Protein AF-A0A9P4NJ46-F1 (afdb_monomer)

Organism: NCBI:txid1048955

Solvent-accessible surface area (backbone atoms only — not comparable to full-atom values): 30637 Å² total; per-residue (Å²): 145,83,91,87,87,86,76,86,84,53,62,85,70,42,72,88,72,65,66,88,67,82,50,70,40,50,16,64,46,70,41,97,87,71,46,57,65,53,49,78,35,78,63,57,90,27,46,73,57,49,41,86,95,40,68,84,56,84,74,82,56,70,73,72,75,46,59,66,72,59,51,50,53,53,41,61,72,29,38,54,74,34,67,42,56,20,44,83,78,83,57,92,66,55,38,24,88,87,61,48,80,48,55,41,63,64,48,57,57,26,50,68,54,23,64,60,40,48,53,54,48,31,46,69,23,30,43,24,36,35,47,42,80,76,35,68,24,38,76,59,42,80,58,72,74,64,69,100,61,85,78,84,83,83,87,78,97,62,64,60,65,60,52,51,50,54,48,52,52,52,52,51,50,51,51,51,52,50,53,53,49,51,55,66,72,43,95,63,83,83,82,84,82,88,85,85,82,84,84,75,93,73,88,77,82,82,85,84,87,87,88,84,77,84,80,83,70,49,70,57,62,32,76,60,50,79,69,59,52,58,66,77,57,54,41,44,43,22,26,40,32,39,40,36,66,41,68,41,61,85,47,75,82,82,55,70,76,85,70,70,81,80,77,70,98,64,92,74,73,66,52,72,68,56,57,53,50,48,52,50,41,36,41,58,50,44,39,12,45,41,57,42,60,64,71,41,62,72,60,40,49,34,39,38,38,39,38,39,39,43,52,45,90,48,69,67,58,46,49,53,51,49,54,59,64,50,52,49,55,70,52,40,52,38,29,72,40,65,45,44,38,42,38,35,45,42,71,89,44,97,94,46,76,44,79,47,78,45,41,78,85,53,91,48,95,84,58,60,67,67,60,55,54,47,50,54,50,53,40,51,54,24,43,36,85,63,77,84,57,76,72,51,72,35,47,23,51,42,33,42,50,53,50,53,52,49,57,50,50,67,38,78,74,47,46,77,78,39,54,74,59,52,51,50,44,53,51,52,32,48,54,17,38,80,68,62,32,49,67,60,34,49,52,41,51,51,53,48,50,52,55,52,50,52,54,52,53,52,49,52,55,48,53,53,53,50,50,54,50,50,53,52,50,38,58,74,70,64,66,84,82,72,85,74,86,73,81,84,80,83,82,84,89,80,88,80,84,85,82,82,85,83,89,86,81,90,133

Radius of gyration: 32.47 Å; Cα contacts (8 Å, |Δi|>4): 561; chains: 1; bounding box: 117×98×80 Å

Foldseek 3Di:
DDDDPPDDQAAPDFPVPPPPPQDWDFAQQQDPVRDGPGDTDRDDFAARRHDPVCPVRDDDPVLVVDDLVVLLVVLVVQAFQAEDELACPPDVQASHPVSDHHHNVQLRHHPVSVVSNLLVHQQRHAWEWEFALQDITTRNDPPRPDPPDDDPDDDDPPPVVVVVVVVVVVVVVVVVVVVVVVCVVDVDDDDDDDDDDDDDDDDDPDPPPDPPDPPPPDQQQHAADDDSDDPVSNLSHQHYEYEAEQDAQPDPVLDDCPPPDPDDPDDDRDDPLSSLLSLLSSVVVLSNPLVVQQPRPPHRAYYEYEYEENHDADPVVQLVSVLLNLVSNLQAAQHNYYKYKYWYWYPPDVPDIDIDIDILPDPDPPDDPVSNVSVVVSRCSNNDDDDGDRQQPLSRLLSNLVVVLVVQCVPPQSVVPCVVVSVVLNSQSSVCRSVVPPPSNVVSSVVVVVVVVVSVVVVVVVVVVVVVVVVVVCVVVPVPDDDDDDDDDDDDDDDDDDDDDDDDDDD

Mean predicted aligned error: 16.68 Å

pLDDT: mean 72.95, std 21.83, range [23.5, 97.19]

Structure (mmCIF, N/CA/C/O backbone):
data_AF-A0A9P4NJ46-F1
#
_entry.id   AF-A0A9P4NJ46-F1
#
loop_
_atom_site.group_PDB
_atom_site.id
_atom_site.type_symbol
_atom_site.label_atom_id
_atom_site.label_alt_id
_atom_site.label_comp_id
_atom_site.label_asym_id
_atom_site.label_entity_id
_atom_site.label_seq_id
_atom_site.pdbx_PDB_ins_code
_atom_site.Cartn_x
_atom_site.Cartn_y
_atom_site.Cartn_z
_atom_site.occupancy
_atom_site.B_iso_or_equiv
_atom_site.auth_seq_id
_atom_site.auth_comp_id
_atom_site.auth_asym_id
_atom_site.auth_atom_id
_atom_site.pdbx_PDB_model_num
ATOM 1 N N . MET A 1 1 ? -47.037 5.178 5.454 1.00 27.77 1 MET A N 1
ATOM 2 C CA . MET A 1 1 ? -46.198 4.524 6.483 1.00 27.77 1 MET A CA 1
ATOM 3 C C . MET A 1 1 ? -45.340 3.422 5.856 1.00 27.77 1 MET A C 1
ATOM 5 O O . MET A 1 1 ? -45.522 2.256 6.162 1.00 27.77 1 MET A O 1
ATOM 9 N N . ALA A 1 2 ? -44.423 3.792 4.962 1.00 24.28 2 ALA A N 1
ATOM 10 C CA . ALA A 1 2 ? -43.361 2.931 4.437 1.00 24.28 2 ALA A CA 1
ATOM 11 C C . ALA A 1 2 ? -42.449 3.825 3.589 1.00 24.28 2 ALA A C 1
ATOM 13 O O . ALA A 1 2 ? -42.905 4.233 2.529 1.00 24.28 2 ALA A O 1
ATOM 14 N N . SER A 1 3 ? -41.253 4.175 4.094 1.00 23.50 3 SER A N 1
ATOM 15 C CA . SER A 1 3 ? -40.078 4.671 3.332 1.00 23.50 3 SER A CA 1
ATOM 16 C C . SER A 1 3 ? -39.115 5.500 4.207 1.00 23.50 3 SER A C 1
ATOM 18 O O . SER A 1 3 ? -38.984 6.699 3.993 1.00 23.50 3 SER A O 1
ATOM 20 N N . LEU A 1 4 ? -38.438 4.896 5.191 1.00 23.88 4 LEU A N 1
ATOM 21 C CA . LEU A 1 4 ? -37.253 5.480 5.856 1.00 23.88 4 LEU A CA 1
ATOM 22 C C . LEU A 1 4 ? -36.355 4.354 6.407 1.00 23.88 4 LEU A C 1
ATOM 24 O O . LEU A 1 4 ? -36.226 4.176 7.612 1.00 23.88 4 LEU A O 1
ATOM 28 N N . LEU A 1 5 ? -35.752 3.561 5.521 1.00 26.48 5 LEU A N 1
ATOM 29 C CA . LEU A 1 5 ? -34.650 2.652 5.858 1.00 26.48 5 LEU A CA 1
ATOM 30 C C . LEU A 1 5 ? -33.592 2.766 4.760 1.00 26.48 5 LEU A C 1
ATOM 32 O O . LEU A 1 5 ? -33.546 1.966 3.840 1.00 26.48 5 LEU A O 1
ATOM 36 N N . ASN A 1 6 ? -32.788 3.822 4.837 1.00 27.75 6 ASN A N 1
ATOM 37 C CA . ASN A 1 6 ? -31.485 3.921 4.178 1.00 27.75 6 ASN A CA 1
ATOM 38 C C . ASN A 1 6 ? -30.576 4.695 5.138 1.00 27.75 6 ASN A C 1
ATOM 40 O O . ASN A 1 6 ? -30.261 5.866 4.947 1.00 27.75 6 ASN A O 1
ATOM 44 N N . GLY A 1 7 ? -30.268 4.051 6.265 1.00 29.09 7 GLY A N 1
ATOM 45 C CA . GLY A 1 7 ? -29.430 4.596 7.324 1.00 29.09 7 GLY A CA 1
ATOM 46 C C . GLY A 1 7 ? -28.065 3.925 7.312 1.00 29.09 7 GLY A C 1
ATOM 47 O O . GLY A 1 7 ? -27.903 2.856 7.884 1.00 29.09 7 GLY A O 1
ATOM 48 N N . SER A 1 8 ? -27.096 4.603 6.708 1.00 38.28 8 SER A N 1
ATOM 49 C CA . SER A 1 8 ? -25.638 4.411 6.740 1.00 38.28 8 SER A CA 1
ATOM 50 C C . SER A 1 8 ? -25.051 3.788 8.027 1.00 38.28 8 SER A C 1
ATOM 52 O O . SER A 1 8 ? -24.790 4.507 9.000 1.00 38.28 8 SER A O 1
ATOM 54 N N . GLU A 1 9 ? -24.855 2.467 8.051 1.00 34.69 9 GLU A N 1
ATOM 55 C CA . GLU A 1 9 ? -24.183 1.684 9.110 1.00 34.69 9 GLU A CA 1
ATOM 56 C C . GLU A 1 9 ? -22.648 1.751 8.974 1.00 34.69 9 GLU A C 1
ATOM 58 O O . GLU A 1 9 ? -22.002 0.756 8.662 1.00 34.69 9 GLU A O 1
ATOM 63 N N . TYR A 1 10 ? -22.036 2.928 9.151 1.00 48.78 10 TYR A N 1
ATOM 64 C CA . TYR A 1 10 ? -20.599 3.087 8.879 1.00 48.78 10 TYR A CA 1
ATOM 65 C C . TYR A 1 10 ? -19.749 3.408 10.112 1.00 48.78 10 TYR A C 1
ATOM 67 O O . TYR A 1 10 ? -20.153 4.166 11.003 1.00 48.78 10 TYR A O 1
ATOM 75 N N . LEU A 1 11 ? -18.547 2.811 10.117 1.00 41.22 11 LEU A N 1
ATOM 76 C CA . LEU A 1 11 ? -17.386 3.112 10.968 1.00 41.22 11 LEU A CA 1
ATOM 77 C C . LEU A 1 11 ? -17.148 4.631 11.045 1.00 41.22 11 LEU A C 1
ATOM 79 O O . LEU A 1 11 ? -17.451 5.327 10.070 1.00 41.22 11 LEU A O 1
ATOM 83 N N . PRO A 1 12 ? -16.638 5.165 12.175 1.00 40.81 12 PRO A N 1
ATOM 84 C CA . PRO A 1 12 ? -16.391 6.593 12.324 1.00 40.81 12 PRO A CA 1
ATOM 85 C C . PRO A 1 12 ? -15.496 7.046 11.171 1.00 40.81 12 PRO A C 1
ATOM 87 O O . PRO A 1 12 ? -14.487 6.429 10.838 1.00 40.81 12 PRO A O 1
ATOM 90 N N . THR A 1 13 ? -16.009 8.040 10.465 1.00 42.25 13 THR A N 1
ATOM 91 C CA . THR A 1 13 ? -15.915 8.145 9.015 1.00 42.25 13 THR A CA 1
ATOM 92 C C . THR A 1 13 ? -14.606 8.749 8.511 1.00 42.25 13 THR A C 1
ATOM 94 O O . THR A 1 13 ? -14.003 9.597 9.162 1.00 42.25 13 THR A O 1
ATOM 97 N N . CYS A 1 14 ? -14.218 8.355 7.293 1.00 44.81 14 CYS A N 1
ATOM 98 C CA . CYS A 1 14 ? -13.172 8.986 6.486 1.00 44.81 14 CYS A CA 1
ATOM 99 C C . CYS A 1 14 ? -13.419 10.496 6.275 1.00 44.81 14 CYS A C 1
ATOM 101 O O . CYS A 1 14 ? -14.554 10.975 6.362 1.00 44.81 14 CYS A O 1
ATOM 103 N N . LYS A 1 15 ? -12.356 11.237 5.918 1.00 41.19 15 LYS A N 1
ATOM 104 C CA . LYS A 1 15 ? -12.388 12.691 5.633 1.00 41.19 15 LYS A CA 1
ATOM 105 C C . LYS A 1 15 ? -13.476 13.108 4.622 1.00 41.19 15 LYS A C 1
ATOM 107 O O . LYS A 1 15 ? -13.909 14.253 4.623 1.00 41.19 15 LYS A O 1
ATOM 112 N N . THR A 1 16 ? -13.962 12.184 3.794 1.00 37.44 16 THR A N 1
ATOM 113 C CA . THR A 1 16 ? -14.977 12.419 2.757 1.00 37.44 16 THR A CA 1
ATOM 114 C C . THR A 1 16 ? -16.410 12.573 3.296 1.00 37.44 16 THR A C 1
ATOM 116 O O . THR A 1 16 ? -17.268 13.083 2.583 1.00 37.44 16 THR A O 1
ATOM 119 N N . HIS A 1 17 ? -16.687 12.199 4.553 1.00 46.31 17 HIS A N 1
ATOM 120 C CA . HIS A 1 17 ? -17.977 12.481 5.212 1.00 46.31 17 HIS A CA 1
ATOM 121 C C . HIS A 1 17 ? -17.950 13.717 6.119 1.00 46.31 17 HIS A C 1
ATOM 123 O O . HIS A 1 17 ? -18.942 14.028 6.780 1.00 46.31 17 HIS A O 1
ATOM 129 N N . GLN A 1 18 ? -16.853 14.471 6.101 1.00 42.78 18 GLN A N 1
ATOM 130 C CA . GLN A 1 18 ? -16.773 15.787 6.717 1.00 42.78 18 GLN A CA 1
ATOM 131 C C . GLN A 1 18 ? -17.423 16.824 5.783 1.00 42.78 18 GLN A C 1
ATOM 133 O O . GLN A 1 18 ? -16.770 17.718 5.262 1.00 42.78 18 GLN A O 1
ATOM 138 N N . LEU A 1 19 ? -18.729 16.701 5.520 1.00 38.91 19 LEU A N 1
ATOM 139 C CA . LEU A 1 19 ? -19.481 17.836 4.984 1.00 38.91 19 LEU A CA 1
ATOM 140 C C . LEU A 1 19 ? -19.598 18.864 6.120 1.00 38.91 19 LEU A C 1
ATOM 142 O O . LEU A 1 19 ? -20.216 18.549 7.142 1.00 38.91 19 LEU A O 1
ATOM 146 N N . PRO A 1 20 ? -19.041 20.082 5.979 1.00 40.66 20 PRO A N 1
ATOM 147 C CA . PRO A 1 20 ? -19.109 21.128 6.990 1.00 40.66 20 PRO A CA 1
ATOM 148 C C . PRO A 1 20 ? -20.493 21.789 6.965 1.00 40.66 20 PRO A C 1
ATOM 150 O O . PRO A 1 20 ? -20.628 22.998 6.825 1.00 40.66 20 PRO A O 1
ATOM 153 N N . ALA A 1 21 ? -21.557 21.001 7.105 1.00 41.66 21 ALA A N 1
ATOM 154 C CA . ALA A 1 21 ? -22.789 21.532 7.652 1.00 41.66 21 ALA A CA 1
ATOM 155 C C . ALA A 1 21 ? -22.562 21.574 9.161 1.00 41.66 21 ALA A C 1
ATOM 157 O O . ALA A 1 21 ? -22.548 20.533 9.816 1.00 41.66 21 ALA A O 1
ATOM 158 N N . LEU A 1 22 ? -22.310 22.769 9.699 1.00 49.19 22 LEU A N 1
ATOM 159 C CA . LEU A 1 22 ? -22.340 23.036 11.135 1.00 49.19 22 LEU A CA 1
ATOM 160 C C . LEU A 1 22 ? -23.666 22.500 11.690 1.00 49.19 22 LEU A C 1
ATOM 162 O O . LEU A 1 22 ? -24.686 23.182 11.636 1.00 49.19 22 LEU A O 1
ATOM 166 N N . LYS A 1 23 ? -23.677 21.256 12.176 1.00 58.59 23 LYS A N 1
ATOM 167 C CA . LYS A 1 23 ? -24.846 20.697 12.847 1.00 58.59 23 LYS A CA 1
ATOM 168 C C . LYS A 1 23 ? -25.026 21.507 14.124 1.00 58.59 23 LYS A C 1
ATOM 170 O O . LYS A 1 23 ? -24.088 21.646 14.907 1.00 58.59 23 LYS A O 1
ATOM 175 N N . SER A 1 24 ? -26.196 22.098 14.309 1.00 66.12 24 SER A N 1
ATOM 176 C CA . SER A 1 24 ? -26.588 22.683 15.584 1.00 66.12 24 SER A CA 1
ATOM 177 C C . SER A 1 24 ? -27.339 21.629 16.390 1.00 66.12 24 SER A C 1
ATOM 179 O O . SER A 1 24 ? -28.102 20.832 15.842 1.00 66.12 24 SER A O 1
ATOM 181 N N . VAL A 1 25 ? -27.098 21.593 17.696 1.00 79.12 25 VAL A N 1
ATOM 182 C CA . VAL A 1 25 ? -27.842 20.753 18.638 1.00 79.12 25 VAL A CA 1
ATOM 183 C C . VAL A 1 25 ? -28.349 21.625 19.775 1.00 79.12 25 VAL A C 1
ATOM 185 O O . VAL A 1 25 ? -27.718 22.618 20.123 1.00 79.12 25 VAL A O 1
ATOM 188 N N . ALA A 1 26 ? -29.505 21.290 20.336 1.00 85.00 26 ALA A N 1
ATOM 189 C CA . ALA A 1 26 ? -30.037 21.989 21.496 1.00 85.00 26 ALA A CA 1
ATOM 190 C C . ALA A 1 26 ? -29.419 21.438 22.789 1.00 85.00 26 ALA A C 1
ATOM 192 O O . ALA A 1 26 ? -29.217 20.229 22.918 1.00 85.00 26 ALA A O 1
ATOM 193 N N . CYS A 1 27 ? -29.152 22.315 23.755 1.00 85.06 27 CYS A N 1
ATOM 194 C CA . CYS A 1 27 ? -28.697 21.934 25.083 1.00 85.06 27 CYS A CA 1
ATOM 195 C C . CYS A 1 27 ? -29.759 21.073 25.779 1.00 85.06 27 CYS A C 1
ATOM 197 O O . CYS A 1 27 ? -30.946 21.404 25.802 1.00 85.06 27 CYS A O 1
ATOM 199 N N . THR A 1 28 ? -29.314 19.969 26.370 1.00 85.00 28 THR A N 1
ATOM 200 C CA . THR A 1 28 ? -30.160 18.946 27.002 1.00 85.00 28 THR A CA 1
ATOM 201 C C . THR A 1 28 ? -30.020 18.907 28.524 1.00 85.00 28 THR A C 1
ATOM 203 O O . THR A 1 28 ? -30.423 17.920 29.143 1.00 85.00 28 THR A O 1
ATOM 206 N N . ALA A 1 29 ? -29.416 19.938 29.121 1.00 84.94 29 ALA A N 1
ATOM 207 C CA . ALA A 1 29 ? -29.397 20.135 30.567 1.00 84.94 29 ALA A CA 1
ATOM 208 C C . ALA A 1 29 ? -30.816 20.392 31.073 1.00 84.94 29 ALA A C 1
ATOM 210 O O . ALA A 1 29 ? -31.573 21.112 30.420 1.00 84.94 29 ALA A O 1
ATOM 211 N N . GLN A 1 30 ? -31.178 19.795 32.204 1.00 87.50 30 GLN A N 1
ATOM 212 C CA . GLN A 1 30 ? -32.510 19.942 32.778 1.00 87.50 30 GLN A CA 1
ATOM 213 C C . GLN A 1 30 ? -32.506 21.134 33.737 1.00 87.50 30 GLN A C 1
ATOM 215 O O . GLN A 1 30 ? -31.745 21.150 34.699 1.00 87.50 30 GLN A O 1
ATOM 220 N N . LEU A 1 31 ? -33.323 22.145 33.451 1.00 85.25 31 LEU A N 1
ATOM 221 C CA . LEU A 1 31 ? -33.484 23.311 34.317 1.00 85.25 31 LEU A CA 1
ATOM 222 C C . LEU A 1 31 ? -34.304 22.938 35.562 1.00 85.25 31 LEU A C 1
ATOM 224 O O . LEU A 1 31 ? -35.023 21.938 35.560 1.00 85.25 31 LEU A O 1
ATOM 228 N N . GLU A 1 32 ? -34.279 23.782 36.597 1.00 84.50 32 GLU A N 1
ATOM 229 C CA . GLU A 1 32 ? -35.071 23.592 37.828 1.00 84.50 32 GLU A CA 1
ATOM 230 C C . GLU A 1 32 ? -36.580 23.450 37.561 1.00 84.50 32 GLU A C 1
ATOM 232 O O . GLU A 1 32 ? -37.296 22.780 38.299 1.00 84.50 32 GLU A O 1
ATOM 237 N N . CYS A 1 33 ? -37.067 24.029 36.460 1.00 86.88 33 CYS A N 1
ATOM 238 C CA . CYS A 1 33 ? -38.454 23.911 36.013 1.00 86.88 33 CYS A CA 1
ATOM 239 C C . CYS A 1 33 ? -38.789 22.570 35.328 1.00 86.88 33 CYS A C 1
ATOM 241 O O . CYS A 1 33 ? -39.915 22.383 34.872 1.00 86.88 33 CYS A O 1
ATOM 243 N N . GLY A 1 34 ? -37.827 21.649 35.212 1.00 82.69 34 GLY A N 1
ATOM 244 C CA . GLY A 1 34 ? -37.985 20.328 34.598 1.00 82.69 34 GLY A CA 1
ATOM 245 C C . GLY A 1 34 ? -37.841 20.294 33.072 1.00 82.69 34 GLY A C 1
ATOM 246 O O . GLY A 1 34 ? -37.759 19.203 32.504 1.00 82.69 34 GLY A O 1
ATOM 247 N N . TYR A 1 35 ? -37.763 21.452 32.407 1.00 85.25 35 TYR A N 1
ATOM 248 C CA . TYR A 1 35 ? -37.588 21.568 30.954 1.00 85.25 35 TYR A CA 1
ATOM 249 C C . TYR A 1 35 ? -36.106 21.578 30.541 1.00 85.25 35 TYR A C 1
ATOM 251 O O . TYR A 1 35 ? -35.257 22.033 31.311 1.00 85.25 35 TYR A O 1
ATOM 259 N N . PRO A 1 36 ? -35.765 21.100 29.327 1.00 83.38 36 PRO A N 1
ATOM 260 C CA . PRO A 1 36 ? -34.406 21.202 28.814 1.00 83.38 36 PRO A CA 1
ATOM 261 C C . PRO A 1 36 ? -34.045 22.662 28.509 1.00 83.38 36 PRO A C 1
ATOM 263 O O . PRO A 1 36 ? -34.877 23.416 28.010 1.00 83.38 36 PRO A O 1
ATOM 266 N N . CYS A 1 37 ? -32.788 23.038 28.743 1.00 90.25 37 CYS A N 1
ATOM 267 C CA . CYS A 1 37 ? -32.255 24.373 28.458 1.00 90.25 37 CYS A CA 1
ATOM 268 C C . CYS A 1 37 ? -32.544 24.832 27.016 1.00 90.25 37 CYS A C 1
ATOM 270 O O . CYS A 1 37 ? -32.893 25.988 26.792 1.00 90.25 37 CYS A O 1
ATOM 272 N N . GLY A 1 38 ? -32.408 23.942 26.027 1.00 84.06 38 GLY A N 1
ATOM 273 C CA . GLY A 1 38 ? -32.818 24.209 24.646 1.00 84.06 38 GLY A CA 1
ATOM 274 C C . GLY A 1 38 ? -31.907 25.160 23.859 1.00 84.06 38 GLY A C 1
ATOM 275 O O . GLY A 1 38 ? -32.097 25.317 22.654 1.00 84.06 38 GLY A O 1
ATOM 276 N N . GLN A 1 39 ? -30.897 25.762 24.495 1.00 85.75 39 GLN A N 1
ATOM 277 C CA . GLN A 1 39 ? -29.952 26.672 23.846 1.00 85.75 39 GLN A CA 1
ATOM 278 C C . GLN A 1 39 ? -29.247 25.980 22.679 1.00 85.75 39 GLN A C 1
ATOM 280 O O . GLN A 1 39 ? -28.691 24.897 22.844 1.00 85.75 39 GLN A O 1
ATOM 285 N N . LEU A 1 40 ? -29.267 26.594 21.497 1.00 82.88 40 LEU A N 1
ATOM 286 C CA . LEU A 1 40 ? -28.598 26.046 20.321 1.00 82.88 40 LEU A CA 1
ATOM 287 C C . LEU A 1 40 ? -27.083 26.198 20.466 1.00 82.88 40 LEU A C 1
ATOM 289 O O . LEU A 1 40 ? -26.572 27.307 20.606 1.00 82.88 40 LEU A O 1
ATOM 293 N N . LEU A 1 41 ? -26.367 25.081 20.390 1.00 81.94 41 LEU A N 1
ATOM 294 C CA . LEU A 1 41 ? -24.913 25.026 20.368 1.00 81.94 41 LEU A CA 1
ATOM 295 C C . LEU A 1 41 ? -24.413 24.408 19.062 1.00 81.94 41 LEU A C 1
ATOM 297 O O . LEU A 1 41 ? -25.087 23.605 18.411 1.00 81.94 41 LEU A O 1
ATOM 301 N N . LYS A 1 42 ? -23.189 24.780 18.689 1.00 77.44 42 LYS A N 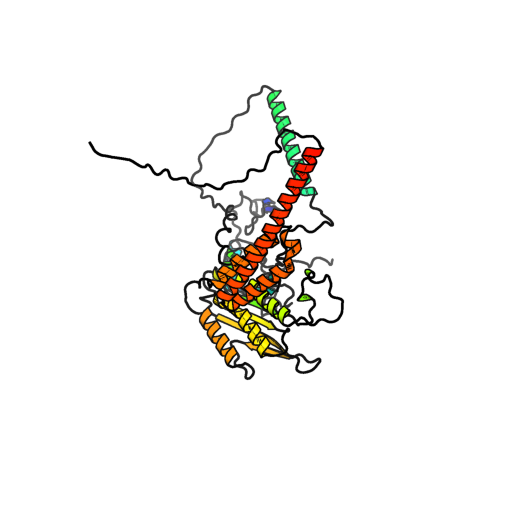1
ATOM 302 C CA . LYS A 1 42 ? -22.443 24.100 17.631 1.00 77.44 42 LYS A CA 1
ATOM 303 C C . LYS A 1 42 ? -22.171 22.667 18.088 1.00 77.44 42 LYS A C 1
ATOM 305 O O . LYS A 1 42 ? -21.594 22.472 19.156 1.00 77.44 42 LYS A O 1
ATOM 310 N N . TRP A 1 43 ? -22.574 21.681 17.289 1.00 66.94 43 TRP A N 1
ATOM 311 C CA . TRP A 1 43 ? -22.263 20.278 17.547 1.00 66.94 43 TRP A CA 1
ATOM 312 C C . TRP A 1 43 ? -20.746 20.108 17.641 1.00 66.94 43 TRP A C 1
ATOM 314 O O . TRP A 1 43 ? -20.018 20.422 16.695 1.00 66.94 43 TRP A O 1
ATOM 324 N N . LYS A 1 44 ? -20.283 19.634 18.796 1.00 64.88 44 LYS A N 1
ATOM 325 C CA . LYS A 1 44 ? -18.920 19.145 18.986 1.00 64.88 44 LYS A CA 1
ATOM 326 C C . LYS A 1 44 ? -18.964 17.627 18.858 1.00 64.88 44 LYS A C 1
ATOM 328 O O . LYS A 1 44 ? -19.807 16.981 19.481 1.00 64.88 44 LYS A O 1
ATOM 333 N N . GLU A 1 45 ? -18.080 17.066 18.040 1.00 58.62 45 GLU A N 1
ATOM 334 C CA . GLU A 1 45 ? -17.919 15.615 17.978 1.00 58.62 45 GLU A CA 1
ATOM 335 C C . GLU A 1 45 ? -17.523 15.098 19.369 1.00 58.62 45 GLU A C 1
ATOM 337 O O . GLU A 1 45 ? -16.651 15.673 20.016 1.00 58.62 45 GLU A O 1
ATOM 342 N N . HIS A 1 46 ? -18.200 14.036 19.823 1.00 62.00 46 HIS A N 1
ATOM 343 C CA . HIS A 1 46 ? -17.953 13.324 21.084 1.00 62.00 46 HIS A CA 1
ATOM 344 C C . HIS A 1 46 ? -18.374 14.023 22.403 1.00 62.00 46 HIS A C 1
ATOM 346 O O . HIS A 1 46 ? -18.023 13.545 23.481 1.00 62.00 46 HIS A O 1
ATOM 352 N N . GLY A 1 47 ? -19.206 15.068 22.383 1.00 64.19 47 GLY A N 1
ATOM 353 C CA . GLY A 1 47 ? -19.727 15.711 23.605 1.00 64.19 47 GLY A CA 1
ATOM 354 C C . GLY A 1 47 ? -21.175 15.350 23.961 1.00 64.19 47 GLY A C 1
ATOM 355 O O . GLY A 1 47 ? -21.984 15.042 23.085 1.00 64.19 47 GLY A O 1
ATOM 356 N N . PHE A 1 48 ? -21.546 15.478 25.243 1.00 73.00 48 PHE A N 1
ATOM 357 C CA . PHE A 1 48 ? -22.962 15.662 25.579 1.00 73.00 48 PHE A CA 1
ATOM 358 C C . PHE A 1 48 ? -23.424 17.018 25.024 1.00 73.00 48 PHE A C 1
ATOM 360 O O . PHE A 1 48 ? -22.664 17.985 25.086 1.00 73.00 48 PHE A O 1
ATOM 367 N N . PRO A 1 49 ? -24.654 17.131 24.496 1.00 77.75 49 PRO A N 1
ATOM 368 C CA . PRO A 1 49 ? -25.165 18.404 24.010 1.00 77.75 49 PRO A CA 1
ATOM 369 C C . PRO A 1 49 ? -25.517 19.301 25.204 1.00 77.75 49 PRO A C 1
ATOM 371 O O . PRO A 1 49 ? -26.660 19.317 25.668 1.00 77.75 49 PRO A O 1
ATOM 374 N N . LEU A 1 50 ? -24.502 19.991 25.725 1.00 81.75 50 LEU A N 1
ATOM 375 C CA . LEU A 1 50 ? -24.536 20.921 26.852 1.00 81.75 50 LEU A CA 1
ATOM 376 C C . LEU A 1 50 ? -23.925 22.257 26.399 1.00 81.75 50 LEU A C 1
ATOM 378 O O . LEU A 1 50 ? -22.920 22.275 25.688 1.00 81.75 50 LEU A O 1
ATOM 382 N N . CYS A 1 51 ? -24.563 23.375 26.745 1.00 84.19 51 CYS A N 1
ATOM 383 C CA . CYS A 1 51 ? -24.006 24.708 26.500 1.00 84.19 51 CYS A CA 1
ATOM 384 C C . CYS A 1 51 ? -22.960 25.066 27.570 1.00 84.19 51 CYS A C 1
ATOM 386 O O . CYS A 1 51 ? -22.837 24.358 28.565 1.00 84.19 51 CYS A O 1
ATOM 388 N N . ALA A 1 52 ? -22.228 26.168 27.376 1.00 83.81 52 ALA A N 1
ATOM 389 C CA . ALA A 1 52 ? -21.193 26.620 28.314 1.00 83.81 52 ALA A CA 1
ATOM 390 C C . ALA A 1 52 ? -21.733 26.839 29.740 1.00 83.81 52 ALA A C 1
ATOM 392 O O . ALA A 1 52 ? -21.061 26.505 30.706 1.00 83.81 52 ALA A O 1
ATOM 393 N N . ASP A 1 53 ? -22.980 27.303 29.870 1.00 83.62 53 ASP A N 1
ATOM 394 C CA . ASP A 1 53 ? -23.626 27.526 31.172 1.00 83.62 53 ASP A CA 1
ATOM 395 C C . ASP A 1 53 ? -23.991 26.217 31.900 1.00 83.62 53 ASP A C 1
ATOM 397 O O . ASP A 1 53 ? -24.338 26.227 33.077 1.00 83.62 53 ASP A O 1
ATOM 401 N N . HIS A 1 54 ? -23.931 25.082 31.197 1.00 86.19 54 HIS A N 1
ATOM 402 C CA . HIS A 1 54 ? -24.280 23.758 31.708 1.00 86.19 54 HIS A CA 1
ATOM 403 C C . HIS A 1 54 ? -23.165 22.729 31.469 1.00 86.19 54 HIS A C 1
ATOM 405 O O . HIS A 1 54 ? -23.447 21.531 31.416 1.00 86.19 54 HIS A O 1
ATOM 411 N N . GLU A 1 55 ? -21.914 23.168 31.303 1.00 77.50 55 GLU A N 1
ATOM 412 C CA . GLU A 1 55 ? -20.770 22.271 31.086 1.00 77.50 55 GLU A CA 1
ATOM 413 C C . GLU A 1 55 ? -20.563 21.318 32.276 1.00 77.50 55 GLU A C 1
ATOM 415 O O . GLU A 1 55 ? -20.323 20.128 32.078 1.00 77.50 55 GLU A O 1
ATOM 420 N N . ASP A 1 56 ? -20.809 21.810 33.494 1.00 74.81 56 ASP A N 1
ATOM 421 C CA . ASP A 1 56 ? -20.723 21.043 34.742 1.00 74.81 56 ASP A CA 1
ATOM 422 C C . ASP A 1 56 ? -22.015 20.284 35.095 1.00 74.81 56 ASP A C 1
ATOM 424 O O . ASP A 1 56 ? -22.107 19.674 36.163 1.00 74.81 56 ASP A O 1
ATOM 428 N N . PHE A 1 57 ? -23.045 20.315 34.237 1.00 76.69 57 PHE A N 1
ATOM 429 C CA . PHE A 1 57 ? -24.311 19.646 34.535 1.00 76.69 57 PHE A CA 1
ATOM 430 C C . PHE A 1 57 ? -24.091 18.124 34.598 1.00 76.69 57 PHE A C 1
ATOM 432 O O . PHE A 1 57 ? -23.751 17.513 33.577 1.00 76.69 57 PHE A O 1
ATOM 439 N N . PRO A 1 58 ? -24.308 17.472 35.758 1.00 64.50 58 PRO A N 1
ATOM 440 C CA . PRO A 1 58 ? -23.980 16.067 35.936 1.00 64.50 58 PRO A CA 1
ATOM 441 C C . PRO A 1 58 ? -24.967 15.198 35.155 1.00 64.50 58 PRO A C 1
ATOM 443 O O . PRO A 1 58 ? -26.031 14.814 35.640 1.00 64.50 58 PRO A O 1
ATOM 446 N N . LYS A 1 59 ? -24.619 14.855 33.914 1.00 66.69 59 LYS A N 1
ATOM 447 C CA . LYS A 1 59 ? -25.290 13.777 33.192 1.00 66.69 59 LYS A CA 1
ATOM 448 C C . LYS A 1 59 ? -24.704 12.447 33.631 1.00 66.69 59 LYS A C 1
ATOM 450 O O . LYS A 1 59 ? -23.686 11.998 33.111 1.00 66.69 59 LYS A O 1
ATOM 455 N N . GLU A 1 60 ? -25.379 11.794 34.571 1.00 67.69 60 GLU A N 1
ATOM 456 C CA . GLU A 1 60 ? -25.064 10.412 34.912 1.00 67.69 60 GLU A CA 1
ATOM 457 C C . GLU A 1 60 ? -25.369 9.498 33.718 1.00 67.69 60 GLU A C 1
ATOM 459 O O . GLU A 1 60 ? -26.511 9.136 33.437 1.00 67.69 60 GLU A O 1
ATOM 464 N N . CYS A 1 61 ? -24.329 9.086 33.003 1.00 75.31 61 CYS A N 1
ATOM 465 C CA . CYS A 1 61 ? -24.433 7.965 32.088 1.00 75.31 61 CYS A CA 1
ATOM 466 C C . CYS A 1 61 ? -24.341 6.679 32.918 1.00 75.31 61 CYS A C 1
ATOM 468 O O . CYS A 1 61 ? -23.257 6.299 33.357 1.00 75.31 61 CYS A O 1
ATOM 470 N N . TYR A 1 62 ? -25.467 5.994 33.146 1.00 84.31 62 TYR A N 1
ATOM 471 C CA . TYR A 1 62 ? -25.490 4.736 33.914 1.00 84.31 62 TYR A CA 1
ATOM 472 C C . TYR A 1 62 ? -24.557 3.665 33.343 1.00 84.31 62 TYR A C 1
ATOM 474 O O . TYR A 1 62 ? -24.050 2.830 34.087 1.00 84.31 62 TYR A O 1
ATOM 482 N N . PHE A 1 63 ? -24.271 3.729 32.042 1.00 87.19 63 PHE A N 1
ATOM 483 C CA . PHE A 1 63 ? -23.272 2.882 31.406 1.00 87.19 63 PHE A CA 1
ATOM 484 C C . PHE A 1 63 ? -21.879 3.053 32.034 1.00 87.19 63 PHE A C 1
ATOM 486 O O . PHE A 1 63 ? -21.175 2.068 32.208 1.00 87.19 63 PHE A O 1
ATOM 493 N N . PHE A 1 64 ? -21.501 4.258 32.478 1.00 87.44 64 PHE A N 1
ATOM 494 C CA . PHE A 1 64 ? -20.219 4.505 33.153 1.00 87.44 64 PHE A CA 1
ATOM 495 C C . PHE A 1 64 ? -20.180 4.046 34.616 1.00 87.44 64 PHE A C 1
ATOM 497 O O . PHE A 1 64 ? -19.096 3.984 35.190 1.00 87.44 64 PHE A O 1
ATOM 504 N N . LYS A 1 65 ? -21.318 3.653 35.210 1.00 90.25 65 LYS A N 1
ATOM 505 C CA . LYS A 1 65 ? -21.332 2.971 36.519 1.00 90.25 65 LYS A CA 1
ATOM 506 C C . LYS A 1 65 ? -20.872 1.511 36.417 1.00 90.25 65 LYS A C 1
ATOM 508 O O . LYS A 1 65 ? -20.509 0.909 37.422 1.00 90.25 65 LYS A O 1
ATOM 513 N N . ILE A 1 66 ? -20.886 0.939 35.213 1.00 93.50 66 ILE A N 1
ATOM 514 C CA . ILE A 1 66 ? -20.356 -0.396 34.923 1.00 93.50 66 ILE A CA 1
ATOM 515 C C . ILE A 1 66 ? -18.823 -0.310 34.889 1.00 93.50 66 ILE A C 1
ATOM 517 O O . ILE A 1 66 ? -18.333 0.618 34.260 1.00 93.50 66 ILE A O 1
ATOM 521 N N . PRO A 1 67 ? -18.047 -1.242 35.475 1.00 94.56 67 PRO A N 1
ATOM 522 C CA . PRO A 1 67 ? -16.583 -1.243 35.367 1.00 94.56 67 PRO A CA 1
ATOM 523 C C . PRO A 1 67 ? -16.079 -1.218 33.916 1.00 94.56 67 PRO A C 1
ATOM 525 O O . PRO A 1 67 ? -16.701 -1.804 33.024 1.00 94.56 67 PRO A O 1
ATOM 528 N N . THR A 1 68 ? -14.942 -0.559 33.678 1.00 91.38 68 THR A N 1
ATOM 529 C CA . THR A 1 68 ? -14.370 -0.356 32.334 1.00 91.38 68 THR A CA 1
ATOM 530 C C . THR A 1 68 ? -14.165 -1.672 31.587 1.00 91.38 68 THR A C 1
ATOM 532 O O . THR A 1 68 ? -14.462 -1.757 30.403 1.00 91.38 68 THR A O 1
ATOM 535 N N . GLU A 1 69 ? -13.748 -2.732 32.275 1.00 93.19 69 GLU A N 1
ATOM 536 C CA . GLU A 1 69 ? -13.506 -4.057 31.698 1.00 93.19 69 GLU A CA 1
ATOM 537 C C . GLU A 1 69 ? -14.782 -4.656 31.095 1.00 93.19 69 GLU A C 1
ATOM 539 O O . GLU A 1 69 ? -14.756 -5.267 30.025 1.00 93.19 69 GLU A O 1
ATOM 544 N N . ILE A 1 70 ? -15.917 -4.458 31.769 1.00 94.94 70 ILE A N 1
ATOM 545 C CA . ILE A 1 70 ? -17.217 -4.924 31.288 1.00 94.94 70 ILE A CA 1
ATOM 546 C C . ILE A 1 70 ? -17.699 -4.038 30.138 1.00 94.94 70 ILE A C 1
ATOM 548 O O . ILE A 1 70 ? -18.224 -4.571 29.163 1.00 94.94 70 ILE A O 1
ATOM 552 N N . ARG A 1 71 ? -17.464 -2.717 30.183 1.00 93.50 71 ARG A N 1
ATOM 553 C CA . ARG A 1 71 ? -17.743 -1.831 29.038 1.00 93.50 71 ARG A CA 1
ATOM 554 C C . ARG A 1 71 ? -16.946 -2.245 27.800 1.00 93.50 71 ARG A C 1
ATOM 556 O O . ARG A 1 71 ? -17.535 -2.366 26.732 1.00 93.50 71 ARG A O 1
ATOM 563 N N . CYS A 1 72 ? -15.661 -2.569 27.954 1.00 91.25 72 CYS A N 1
ATOM 564 C CA . CYS A 1 72 ? -14.821 -3.082 26.871 1.00 91.25 72 CYS A CA 1
ATOM 565 C C . CYS A 1 72 ? -15.373 -4.377 26.267 1.00 91.25 72 CYS A C 1
ATOM 567 O O . CYS A 1 72 ? -15.472 -4.482 25.047 1.00 91.25 72 CYS A O 1
ATOM 569 N N . ARG A 1 73 ? -15.826 -5.326 27.101 1.00 92.44 73 ARG A N 1
ATOM 570 C CA . ARG A 1 73 ? -16.522 -6.528 26.609 1.00 92.44 73 ARG A CA 1
ATOM 571 C C . ARG A 1 73 ? -17.808 -6.188 25.863 1.00 92.44 73 ARG A C 1
ATOM 573 O O . ARG A 1 73 ? -18.089 -6.796 24.841 1.00 92.44 73 ARG A O 1
ATOM 580 N N . ILE A 1 74 ? -18.584 -5.214 26.338 1.00 92.94 74 ILE A N 1
ATOM 581 C CA . ILE A 1 74 ? -19.785 -4.755 25.626 1.00 92.94 74 ILE A CA 1
ATOM 582 C C . ILE A 1 74 ? -19.407 -4.195 24.249 1.00 92.94 74 ILE A C 1
ATOM 584 O O . ILE A 1 74 ? -20.070 -4.528 23.271 1.00 92.94 74 ILE A O 1
ATOM 588 N N . TYR A 1 75 ? -18.327 -3.415 24.134 1.00 92.94 75 TYR A N 1
ATOM 589 C CA . TYR A 1 75 ? -17.861 -2.926 22.833 1.00 92.94 75 TYR A CA 1
ATOM 590 C C . TYR A 1 75 ? -17.484 -4.072 21.887 1.00 92.94 75 TYR A C 1
ATOM 592 O O . TYR A 1 75 ? -17.834 -4.007 20.714 1.00 92.94 75 TYR A O 1
ATOM 600 N N . GLU A 1 76 ? -16.863 -5.150 22.375 1.00 90.94 76 GLU A N 1
ATOM 601 C CA . GLU A 1 76 ? -16.565 -6.345 21.564 1.00 90.94 76 GLU A CA 1
ATOM 602 C C . GLU A 1 76 ? -17.821 -7.019 20.994 1.00 90.94 76 GLU A C 1
ATOM 604 O O . GLU A 1 76 ? -17.749 -7.622 19.927 1.00 90.94 76 GLU A O 1
ATOM 609 N N . PHE A 1 77 ? -18.981 -6.898 21.650 1.00 90.06 77 PHE A N 1
ATOM 610 C CA . PHE A 1 77 ? -20.266 -7.379 21.120 1.00 90.06 77 PHE A CA 1
ATOM 611 C C . PHE A 1 77 ? -20.920 -6.422 20.113 1.00 90.06 77 PHE A C 1
ATOM 613 O O . PHE A 1 77 ? -21.827 -6.824 19.390 1.00 90.06 77 PHE A O 1
ATOM 620 N N . LEU A 1 78 ? -20.483 -5.164 20.059 1.00 89.69 78 LEU A N 1
ATOM 621 C CA . LEU A 1 78 ? -21.038 -4.146 19.160 1.00 89.69 78 LEU A CA 1
ATOM 622 C C . LEU A 1 78 ? -20.158 -3.905 17.929 1.00 89.69 78 LEU A C 1
ATOM 624 O O . LEU A 1 78 ? -20.659 -3.514 16.874 1.00 89.69 78 LEU A O 1
ATOM 628 N N . LEU A 1 79 ? -18.851 -4.115 18.062 1.00 90.50 79 LEU A N 1
ATOM 629 C CA . LEU A 1 79 ? -17.857 -3.871 17.024 1.00 90.50 79 LEU A CA 1
ATOM 630 C C . LEU A 1 79 ? -17.681 -5.090 16.095 1.00 90.50 79 LEU A C 1
ATOM 632 O O . LEU A 1 79 ? -18.131 -6.193 16.425 1.00 90.50 79 LEU A O 1
ATOM 636 N N . PRO A 1 80 ? -17.065 -4.898 14.914 1.00 89.94 80 PRO A N 1
ATOM 637 C CA . PRO A 1 80 ? -16.662 -5.992 14.032 1.00 89.94 80 PRO A CA 1
ATOM 638 C C . PRO A 1 80 ? -15.736 -7.004 14.721 1.00 89.94 80 PRO A C 1
ATOM 640 O O . PRO A 1 80 ? -14.825 -6.611 15.444 1.00 89.94 80 PRO A O 1
ATOM 643 N N . ASP A 1 81 ? -15.940 -8.295 14.450 1.00 88.56 81 ASP A N 1
ATOM 644 C CA . ASP A 1 81 ? -14.998 -9.373 14.806 1.00 88.56 81 ASP A CA 1
ATOM 645 C C . ASP A 1 81 ? -14.397 -10.068 13.561 1.00 88.56 81 ASP A C 1
ATOM 647 O O . ASP A 1 81 ? -13.422 -10.815 13.662 1.00 88.56 81 ASP A O 1
ATOM 651 N N . LYS A 1 82 ? -14.946 -9.782 12.371 1.00 87.56 82 LYS A N 1
ATOM 652 C CA . LYS A 1 82 ? -14.416 -10.191 11.068 1.00 87.56 82 LYS A CA 1
ATOM 653 C C . LYS A 1 82 ? -13.572 -9.087 10.442 1.00 87.56 82 LYS A C 1
ATOM 655 O O . LYS A 1 82 ? -13.635 -7.921 10.827 1.00 87.56 82 LYS A O 1
ATOM 660 N N . SER A 1 83 ? -12.821 -9.479 9.413 1.00 87.44 83 SER A N 1
ATOM 661 C CA . SER A 1 83 ? -12.084 -8.560 8.544 1.00 87.44 83 SER A CA 1
ATOM 662 C C . SER A 1 83 ? -13.023 -7.495 7.971 1.00 87.44 83 SER A C 1
ATOM 664 O O . SER A 1 83 ? -14.027 -7.816 7.332 1.00 87.44 83 SER A O 1
ATOM 666 N N . ILE A 1 84 ? -12.703 -6.229 8.227 1.00 89.25 84 ILE A N 1
ATOM 667 C CA . ILE A 1 84 ? -13.403 -5.075 7.676 1.00 89.25 84 ILE A CA 1
ATOM 668 C C . ILE A 1 84 ? -12.967 -4.955 6.213 1.00 89.25 84 ILE A C 1
ATOM 670 O O . ILE A 1 84 ? -11.786 -4.696 5.959 1.00 89.25 84 ILE A O 1
ATOM 674 N N . PRO A 1 85 ? -13.876 -5.145 5.244 1.00 86.25 85 PRO A N 1
ATOM 675 C CA . PRO A 1 85 ? -13.506 -5.230 3.843 1.00 86.25 85 PRO A CA 1
ATOM 676 C C . PRO A 1 85 ? -13.055 -3.871 3.297 1.00 86.25 85 PRO A C 1
ATOM 678 O O . PRO A 1 85 ? -13.496 -2.805 3.737 1.00 86.25 85 PRO A O 1
ATOM 681 N N . ALA A 1 86 ? -12.200 -3.914 2.276 1.00 86.00 86 ALA A N 1
ATOM 682 C CA . ALA A 1 86 ? -11.744 -2.718 1.581 1.00 86.00 86 ALA A CA 1
ATOM 683 C C . ALA A 1 86 ? -12.893 -2.037 0.819 1.00 86.00 86 ALA A C 1
ATOM 685 O O . ALA A 1 86 ? -12.926 -0.807 0.743 1.00 86.00 86 ALA A O 1
ATOM 686 N N . ARG A 1 87 ? -13.842 -2.828 0.290 1.00 80.12 87 ARG A N 1
ATOM 687 C CA . ARG A 1 87 ? -15.030 -2.384 -0.456 1.00 80.12 87 ARG A CA 1
ATOM 688 C C . ARG A 1 87 ? -16.299 -3.006 0.120 1.00 80.12 87 ARG A C 1
ATOM 690 O O . ARG A 1 87 ? -16.316 -4.168 0.509 1.00 80.12 87 ARG A O 1
ATOM 697 N N . VAL A 1 88 ? -17.396 -2.249 0.097 1.00 63.00 88 VAL A N 1
ATOM 698 C CA . VAL A 1 88 ? -18.709 -2.684 0.623 1.00 63.00 88 VAL A CA 1
ATOM 699 C C . VAL A 1 88 ? -19.333 -3.832 -0.199 1.00 63.00 88 VAL A C 1
ATOM 701 O O . VAL A 1 88 ? -20.237 -4.507 0.282 1.00 63.00 88 VAL A O 1
ATOM 704 N N . GLY A 1 89 ? -18.841 -4.093 -1.416 1.00 61.03 89 GLY A N 1
ATOM 705 C CA . GLY A 1 89 ? -19.365 -5.133 -2.310 1.00 61.03 89 GLY A CA 1
ATOM 706 C C . GLY A 1 89 ? -18.688 -6.505 -2.223 1.00 61.03 89 GLY A C 1
ATOM 707 O O . GLY A 1 89 ? -19.254 -7.466 -2.737 1.00 61.03 89 GLY A O 1
ATOM 708 N N . ASP A 1 90 ? -17.519 -6.621 -1.584 1.00 53.22 90 ASP A N 1
ATOM 709 C CA . ASP A 1 90 ? -16.679 -7.823 -1.726 1.00 53.22 90 ASP A CA 1
ATOM 710 C C . ASP A 1 90 ? -17.215 -9.033 -0.940 1.00 53.22 90 ASP A C 1
ATOM 712 O O . ASP A 1 90 ? -16.833 -10.165 -1.219 1.00 53.22 90 ASP A O 1
ATOM 716 N N . SER A 1 91 ? -18.139 -8.830 0.007 1.00 51.50 91 SER A N 1
ATOM 717 C CA . SER A 1 91 ? -18.939 -9.884 0.650 1.00 51.50 91 SER A CA 1
ATOM 718 C C . SER A 1 91 ? -20.083 -9.257 1.452 1.00 51.50 91 SER A C 1
ATOM 720 O O . SER A 1 91 ? -19.841 -8.536 2.413 1.00 51.50 91 SER A O 1
ATOM 722 N N . PHE A 1 92 ? -21.341 -9.576 1.126 1.00 52.38 92 PHE A N 1
ATOM 723 C CA . PHE A 1 92 ? -22.536 -9.136 1.878 1.00 52.38 92 PHE A CA 1
ATOM 724 C C . PHE A 1 92 ? -22.685 -9.839 3.247 1.00 52.38 92 PHE A C 1
ATOM 726 O O . PHE A 1 92 ? -23.755 -9.861 3.855 1.00 52.38 92 PHE A O 1
ATOM 733 N N . THR A 1 93 ? -21.626 -10.488 3.728 1.00 60.28 93 THR A N 1
ATOM 734 C CA . THR A 1 93 ? -21.617 -11.198 5.002 1.00 60.28 93 THR A CA 1
ATOM 735 C C . THR A 1 93 ? -21.382 -10.188 6.116 1.00 60.28 93 THR A C 1
ATOM 737 O O . THR A 1 93 ? -20.383 -9.472 6.077 1.00 60.28 93 THR A O 1
ATOM 740 N N . GLY A 1 94 ? -22.277 -10.131 7.106 1.00 72.38 94 GLY A N 1
ATOM 741 C CA . GLY A 1 94 ? -22.139 -9.223 8.248 1.00 72.38 94 GLY A CA 1
ATOM 742 C C . GLY A 1 94 ? -20.743 -9.279 8.884 1.00 72.38 94 GLY A C 1
ATOM 743 O O . GLY A 1 94 ? -20.104 -10.333 8.892 1.00 72.38 94 GLY A O 1
ATOM 744 N N . LEU A 1 95 ? -20.286 -8.148 9.434 1.00 84.06 95 LEU A N 1
ATOM 745 C CA . LEU A 1 95 ? -18.941 -7.960 10.008 1.00 84.06 95 LEU A CA 1
ATOM 746 C C . LEU A 1 95 ? -18.716 -8.701 11.340 1.00 84.06 95 LEU A C 1
ATOM 748 O O . LEU A 1 95 ? -17.690 -8.506 11.995 1.00 84.06 95 LEU A O 1
ATOM 752 N N . ARG A 1 96 ? -19.680 -9.535 11.741 1.00 84.88 96 ARG A N 1
ATOM 753 C CA . ARG A 1 96 ? -19.623 -10.374 12.934 1.00 84.88 96 ARG A CA 1
ATOM 754 C C . ARG A 1 96 ? -19.773 -11.858 12.599 1.00 84.88 96 ARG A C 1
ATOM 756 O O . ARG A 1 96 ? -20.490 -12.225 11.659 1.00 84.88 96 ARG A O 1
ATOM 763 N N . ALA A 1 97 ? -19.091 -12.727 13.337 1.00 85.69 97 ALA A N 1
ATOM 764 C CA . ALA A 1 97 ? -19.105 -14.183 13.185 1.00 85.69 97 ALA A CA 1
ATOM 765 C C . ALA A 1 97 ? -20.478 -14.789 13.469 1.00 85.69 97 ALA A C 1
ATOM 767 O O . ALA A 1 97 ? -20.899 -15.708 12.770 1.00 85.69 97 ALA A O 1
ATOM 768 N N . ASP A 1 98 ? -21.195 -14.205 14.422 1.00 86.31 98 ASP A N 1
ATOM 769 C CA . ASP A 1 98 ? -22.560 -14.559 14.812 1.00 86.31 98 ASP A CA 1
ATOM 770 C C . ASP A 1 98 ? -23.647 -14.015 13.858 1.00 86.31 98 ASP A C 1
ATOM 772 O O . ASP A 1 98 ? -24.833 -14.213 14.111 1.00 86.31 98 ASP A O 1
ATOM 776 N N . TYR A 1 99 ? -23.258 -13.342 12.765 1.00 81.88 99 TYR A N 1
ATOM 777 C CA . TYR A 1 99 ? -24.147 -12.663 11.809 1.00 81.88 99 TYR A CA 1
ATOM 778 C C . TYR A 1 99 ? -25.000 -11.533 12.406 1.00 81.88 99 TYR A C 1
ATOM 780 O O . TYR A 1 99 ? -25.909 -11.031 11.740 1.00 81.88 99 TYR A O 1
ATOM 788 N N . SER A 1 100 ? -24.715 -11.099 13.634 1.00 83.12 100 SER A N 1
ATOM 789 C CA . SER A 1 100 ? -25.376 -9.938 14.222 1.00 83.12 100 SER A CA 1
ATOM 790 C C . SER A 1 100 ? -24.881 -8.632 13.590 1.00 83.12 100 SER A C 1
ATOM 792 O O . SER A 1 100 ? -23.830 -8.565 12.943 1.00 83.12 100 SER A O 1
ATOM 794 N N . GLN A 1 101 ? -25.673 -7.572 13.753 1.00 79.56 101 GLN A N 1
ATOM 795 C CA . GLN A 1 101 ? -25.317 -6.253 13.244 1.00 79.56 101 GLN A CA 1
ATOM 796 C C . GLN A 1 101 ? -24.187 -5.654 14.082 1.00 79.56 101 GLN A C 1
ATOM 798 O O . GLN A 1 101 ? -24.343 -5.421 15.279 1.00 79.56 101 GLN A O 1
ATOM 803 N N . SER A 1 102 ? -23.064 -5.345 13.439 1.00 81.94 102 SER A N 1
ATOM 804 C CA . SER A 1 102 ? -22.060 -4.457 14.020 1.00 81.94 102 SER A CA 1
ATOM 805 C C . SER A 1 102 ? -22.532 -3.010 13.910 1.00 81.94 102 SER A C 1
ATOM 807 O O . SER A 1 102 ? -22.958 -2.580 12.838 1.00 81.94 102 SER A O 1
ATOM 809 N N . THR A 1 103 ? -22.390 -2.224 14.971 1.00 80.19 103 THR A N 1
ATOM 810 C CA . THR A 1 103 ? -22.671 -0.787 14.937 1.00 80.19 103 THR A CA 1
ATOM 811 C C . THR A 1 103 ? -21.509 -0.018 15.522 1.00 80.19 103 THR A C 1
ATOM 813 O O . THR A 1 103 ? -21.021 -0.311 16.600 1.00 80.19 103 THR A O 1
ATOM 816 N N . THR A 1 104 ? -21.073 1.010 14.815 1.00 83.06 104 THR A N 1
ATOM 817 C CA . THR A 1 104 ? -19.964 1.890 15.210 1.00 83.06 104 THR A CA 1
ATOM 818 C C . THR A 1 104 ? -20.449 3.296 15.527 1.00 83.06 104 THR A C 1
ATOM 820 O O . THR A 1 104 ? -19.671 4.156 15.929 1.00 83.06 104 THR A O 1
ATOM 823 N N . ARG A 1 105 ? -21.759 3.540 15.384 1.00 77.50 105 ARG A N 1
ATOM 824 C CA . ARG A 1 105 ? -22.392 4.837 15.660 1.00 77.50 105 ARG A CA 1
ATOM 825 C C . ARG A 1 105 ? -22.225 5.261 17.114 1.00 77.50 105 ARG A C 1
ATOM 827 O O . ARG A 1 105 ? -22.145 6.454 17.393 1.00 77.50 105 ARG A O 1
ATOM 834 N N . PHE A 1 106 ? -22.136 4.291 18.024 1.00 81.62 106 PHE A N 1
ATOM 835 C CA . PHE A 1 106 ? -21.935 4.552 19.446 1.00 81.62 106 PHE A CA 1
ATOM 836 C C . PHE A 1 106 ? -20.584 5.239 19.730 1.00 81.62 106 PHE A C 1
ATOM 838 O O . PHE A 1 106 ? -20.463 5.964 20.706 1.00 81.62 106 PHE A O 1
ATOM 845 N N . LEU A 1 107 ? -19.595 5.137 18.832 1.00 82.69 107 LEU A N 1
ATOM 846 C CA . LEU A 1 107 ? -18.322 5.864 18.953 1.00 82.69 107 LEU A CA 1
ATOM 847 C C . LEU A 1 107 ? -18.489 7.390 18.858 1.00 82.69 107 LEU A C 1
ATOM 849 O O . LEU A 1 107 ? -17.593 8.136 19.250 1.00 82.69 107 LEU A O 1
ATOM 853 N N . GLY A 1 108 ? -19.623 7.866 18.333 1.00 74.69 108 GLY A N 1
ATOM 854 C CA . GLY A 1 108 ? -19.954 9.286 18.230 1.00 74.69 108 GLY A CA 1
ATOM 855 C C . GLY A 1 108 ? -20.737 9.852 19.418 1.00 74.69 108 GLY A C 1
ATOM 856 O O . GLY A 1 108 ? -21.054 11.038 19.395 1.00 74.69 108 GLY A O 1
ATOM 857 N N . THR A 1 109 ? -21.088 9.049 20.432 1.00 74.75 109 THR A N 1
ATOM 858 C CA . THR A 1 109 ? -22.022 9.490 21.488 1.00 74.75 109 THR A CA 1
ATOM 859 C C . THR A 1 109 ? -21.357 10.251 22.633 1.00 74.75 109 THR A C 1
ATOM 861 O O . THR A 1 109 ? -21.995 11.118 23.219 1.00 74.75 109 THR A O 1
ATOM 864 N N . CYS A 1 110 ? -20.113 9.919 22.993 1.00 79.19 110 CYS A N 1
ATOM 865 C CA . CYS A 1 110 ? -19.360 10.563 24.077 1.00 79.19 110 CYS A CA 1
ATOM 866 C C . CYS A 1 110 ? -17.854 10.256 23.953 1.00 79.19 110 CYS A C 1
ATOM 868 O O . CYS A 1 110 ? -17.493 9.159 23.529 1.00 79.19 110 CYS A O 1
ATOM 870 N N . HIS A 1 111 ? -16.987 11.183 24.377 1.00 77.94 111 HIS A N 1
ATOM 871 C CA . HIS A 1 111 ? -15.525 11.052 24.379 1.00 77.94 111 HIS A CA 1
ATOM 872 C C . HIS A 1 111 ? -15.044 9.821 25.140 1.00 77.94 111 HIS A C 1
ATOM 874 O O . HIS A 1 111 ? -14.159 9.124 24.661 1.00 77.94 111 HIS A O 1
ATOM 880 N N . GLN A 1 112 ? -15.634 9.521 26.298 1.00 83.75 112 GLN A N 1
ATOM 881 C CA . GLN A 1 112 ? -15.220 8.360 27.082 1.00 83.75 112 GLN A CA 1
ATOM 882 C C . GLN A 1 112 ? -15.508 7.048 26.336 1.00 83.75 112 GLN A C 1
ATOM 884 O O . GLN A 1 112 ? -14.626 6.204 26.218 1.00 83.75 112 GLN A O 1
ATOM 889 N N . ILE A 1 113 ? -16.709 6.910 25.761 1.00 87.12 113 ILE A N 1
ATOM 890 C CA . ILE A 1 113 ? -17.073 5.748 24.934 1.00 87.12 113 ILE A CA 1
ATOM 891 C C . ILE A 1 113 ? -16.156 5.649 23.718 1.00 87.12 113 ILE A C 1
ATOM 893 O O . ILE A 1 113 ? -15.673 4.566 23.407 1.00 87.12 113 ILE A O 1
ATOM 897 N N . HIS A 1 114 ? -15.908 6.776 23.045 1.00 86.75 114 HIS A N 1
ATOM 898 C CA . HIS A 1 114 ? -14.991 6.835 21.917 1.00 86.75 114 HIS A CA 1
ATOM 899 C C . HIS A 1 114 ? -13.621 6.289 22.315 1.00 86.75 114 HIS A C 1
ATOM 901 O O . HIS A 1 114 ? -13.198 5.285 21.757 1.00 86.75 114 HIS A O 1
ATOM 907 N N . ASN A 1 115 ? -12.979 6.893 23.315 1.00 86.25 115 ASN A N 1
ATOM 908 C CA . ASN A 1 115 ? -11.619 6.568 23.735 1.00 86.25 115 ASN A CA 1
ATOM 909 C C . ASN A 1 115 ? -11.468 5.104 24.173 1.00 86.25 115 ASN A C 1
ATOM 911 O O . ASN A 1 115 ? -10.482 4.467 23.824 1.00 86.25 115 ASN A O 1
ATOM 915 N N . GLU A 1 116 ? -12.443 4.548 24.895 1.00 90.56 116 GLU A N 1
ATOM 916 C CA . GLU A 1 116 ? -12.376 3.147 25.331 1.00 90.56 116 GLU A CA 1
ATOM 917 C C . GLU A 1 116 ? -12.596 2.155 24.174 1.00 90.56 116 GLU A C 1
ATOM 919 O O . GLU A 1 116 ? -11.989 1.083 24.125 1.00 90.56 116 GLU A O 1
ATOM 924 N N . ALA A 1 117 ? -13.476 2.491 23.230 1.00 91.19 117 ALA A N 1
ATOM 925 C CA . ALA A 1 117 ? -13.879 1.572 22.175 1.00 91.19 117 ALA A CA 1
ATOM 926 C C . ALA A 1 117 ? -13.019 1.668 20.906 1.00 91.19 117 ALA A C 1
ATOM 928 O O . ALA A 1 117 ? -12.935 0.681 20.173 1.00 91.19 117 ALA A O 1
ATOM 929 N N . VAL A 1 118 ? -12.353 2.800 20.633 1.00 90.38 118 VAL A N 1
ATOM 930 C CA . VAL A 1 118 ? -11.449 2.924 19.473 1.00 90.38 118 VAL A CA 1
ATOM 931 C C . VAL A 1 118 ? -10.247 1.994 19.576 1.00 90.38 118 VAL A C 1
ATOM 933 O O . VAL A 1 118 ? -9.872 1.398 18.568 1.00 90.38 118 VAL A O 1
ATOM 936 N N . ASP A 1 119 ? -9.706 1.795 20.779 1.00 87.38 119 ASP A N 1
ATOM 937 C CA . ASP A 1 119 ? -8.661 0.800 21.020 1.00 87.38 119 ASP A CA 1
ATOM 938 C C . ASP A 1 119 ? -9.165 -0.595 20.656 1.00 87.38 119 ASP A C 1
ATOM 940 O O . ASP A 1 119 ? -8.509 -1.320 19.918 1.00 87.38 119 ASP A O 1
ATOM 944 N N . THR A 1 120 ? -10.370 -0.957 21.097 1.00 89.88 120 THR A N 1
ATOM 945 C CA . THR A 1 120 ? -10.966 -2.260 20.769 1.00 89.88 120 THR A CA 1
ATOM 946 C C . THR A 1 120 ? -11.173 -2.412 19.260 1.00 89.88 120 THR A C 1
ATOM 948 O O . THR A 1 120 ? -10.809 -3.440 18.695 1.00 89.88 120 THR A O 1
ATOM 951 N N . LEU A 1 121 ? -11.697 -1.382 18.592 1.00 91.31 121 LEU A N 1
ATOM 952 C CA . LEU A 1 121 ? -11.956 -1.405 17.156 1.00 91.31 121 LEU A CA 1
ATOM 953 C C . LEU A 1 121 ? -10.660 -1.547 16.349 1.00 91.31 121 LEU A C 1
ATOM 955 O O . LEU A 1 121 ? -10.523 -2.506 15.595 1.00 91.31 121 LEU A O 1
ATOM 959 N N . TYR A 1 122 ? -9.721 -0.611 16.484 1.00 91.44 122 TYR A N 1
ATOM 960 C CA . TYR A 1 122 ? -8.553 -0.557 15.604 1.00 91.44 122 TYR A CA 1
ATOM 961 C C . TYR A 1 122 ? -7.484 -1.586 15.978 1.00 91.44 122 TYR A C 1
ATOM 963 O O . TYR A 1 122 ? -6.868 -2.166 15.091 1.00 91.44 122 TYR A O 1
ATOM 971 N N . ASN A 1 123 ? -7.289 -1.870 17.268 1.00 89.12 123 ASN A N 1
ATOM 972 C CA . ASN A 1 123 ? -6.250 -2.799 17.712 1.00 89.12 123 ASN A CA 1
ATOM 973 C C . ASN A 1 123 ? -6.634 -4.270 17.470 1.00 89.12 123 ASN A C 1
ATOM 975 O O . ASN A 1 123 ? -5.758 -5.090 17.206 1.00 89.12 123 ASN A O 1
ATOM 979 N N . LYS A 1 124 ? -7.929 -4.620 17.573 1.00 89.44 124 LYS A N 1
ATOM 980 C CA . LYS A 1 124 ? -8.388 -6.018 17.452 1.00 89.44 124 LYS A CA 1
ATOM 981 C C . LYS A 1 124 ? -8.951 -6.374 16.082 1.00 89.44 124 LYS A C 1
ATOM 983 O O . LYS A 1 124 ? -8.809 -7.522 15.670 1.00 89.44 124 LYS A O 1
ATOM 988 N N . SER A 1 125 ? -9.585 -5.432 15.382 1.00 90.44 125 SER A N 1
ATOM 989 C CA . SER A 1 125 ? -10.180 -5.729 14.074 1.00 90.44 125 SER A CA 1
ATOM 990 C C . SER A 1 125 ? -9.110 -5.805 12.993 1.00 90.44 125 SER A C 1
ATOM 992 O O . SER A 1 125 ? -8.149 -5.033 12.986 1.00 90.44 125 SER A O 1
ATOM 994 N N . THR A 1 126 ? -9.312 -6.702 12.033 1.00 92.50 126 THR A N 1
ATOM 995 C CA . THR A 1 126 ? -8.500 -6.755 10.816 1.00 92.50 126 THR A CA 1
ATOM 996 C C . THR A 1 126 ? -9.061 -5.787 9.786 1.00 92.50 126 THR A C 1
ATOM 998 O O . THR A 1 126 ? -10.265 -5.785 9.542 1.00 92.50 126 THR A O 1
ATOM 1001 N N . PHE A 1 127 ? -8.203 -4.983 9.162 1.00 93.56 127 PHE A N 1
ATOM 1002 C CA . PHE A 1 127 ? -8.604 -4.075 8.089 1.00 93.56 127 PHE A CA 1
ATOM 1003 C C . PHE A 1 127 ? -8.042 -4.534 6.751 1.00 93.56 127 PHE A C 1
ATOM 1005 O O . PHE A 1 127 ? -6.830 -4.711 6.605 1.00 93.56 127 PHE A O 1
ATOM 1012 N N . ALA A 1 128 ? -8.924 -4.680 5.766 1.00 92.94 128 ALA A N 1
ATOM 1013 C CA . ALA A 1 128 ? -8.531 -5.046 4.422 1.00 92.94 128 ALA A CA 1
ATOM 1014 C C . ALA A 1 128 ? -8.121 -3.825 3.583 1.00 92.94 128 ALA A C 1
ATOM 1016 O O . ALA A 1 128 ? -8.787 -2.784 3.580 1.00 92.94 128 ALA A O 1
ATOM 1017 N N . ILE A 1 129 ? -7.036 -3.983 2.829 1.00 93.75 129 ILE A N 1
ATOM 1018 C CA . ILE A 1 129 ? -6.547 -3.065 1.806 1.00 93.75 129 ILE A CA 1
ATOM 1019 C C . ILE A 1 129 ? -6.594 -3.819 0.479 1.00 93.75 129 ILE A C 1
ATOM 1021 O O . ILE A 1 129 ? -5.900 -4.818 0.301 1.00 93.75 129 ILE A O 1
ATOM 1025 N N . ALA A 1 130 ? -7.413 -3.345 -0.455 1.00 92.00 130 ALA A N 1
ATOM 1026 C CA . ALA A 1 130 ? -7.482 -3.899 -1.800 1.00 92.00 130 ALA A CA 1
ATOM 1027 C C . ALA A 1 130 ? -6.508 -3.160 -2.717 1.00 92.00 130 ALA A C 1
ATOM 1029 O O . ALA A 1 130 ? -6.523 -1.928 -2.795 1.00 92.00 130 ALA A O 1
ATOM 1030 N N . ILE A 1 131 ? -5.687 -3.925 -3.427 1.00 91.25 131 ILE A N 1
ATOM 1031 C CA . ILE A 1 131 ? -4.705 -3.427 -4.383 1.00 91.25 131 ILE A CA 1
ATOM 1032 C C . ILE A 1 131 ? -5.207 -3.738 -5.789 1.00 91.25 131 ILE A C 1
ATOM 1034 O O . ILE A 1 131 ? -5.447 -4.890 -6.145 1.00 91.25 131 ILE A O 1
ATOM 1038 N N . SER A 1 132 ? -5.350 -2.691 -6.594 1.00 80.94 132 SER A N 1
ATOM 1039 C CA . SER A 1 132 ? -5.712 -2.777 -8.009 1.00 80.94 132 SER A CA 1
ATOM 1040 C C . SER A 1 132 ? -4.695 -2.021 -8.863 1.00 80.94 132 SER A C 1
ATOM 1042 O O . SER A 1 132 ? -3.878 -1.269 -8.335 1.00 80.94 132 SER A O 1
ATOM 1044 N N . ASN A 1 133 ? -4.756 -2.177 -10.186 1.00 70.12 133 ASN A N 1
ATOM 1045 C CA . ASN A 1 133 ? -3.853 -1.500 -11.131 1.00 70.12 133 ASN A CA 1
ATOM 1046 C C . ASN A 1 133 ? -3.750 0.019 -10.958 1.00 70.12 133 ASN A C 1
ATOM 1048 O O . ASN A 1 133 ? -2.700 0.617 -11.174 1.00 70.12 133 ASN A O 1
ATOM 1052 N N . SER A 1 134 ? -4.853 0.647 -10.574 1.00 68.06 134 SER A N 1
ATOM 1053 C CA . SER A 1 134 ? -4.998 2.097 -10.567 1.00 68.06 134 SER A CA 1
ATOM 1054 C C . SER A 1 134 ? -5.087 2.672 -9.162 1.00 68.06 134 SER A C 1
ATOM 1056 O O . SER A 1 134 ? -4.775 3.844 -8.967 1.00 68.06 134 SER A O 1
ATOM 1058 N N . SER A 1 135 ? -5.490 1.878 -8.168 1.00 79.31 135 SER A N 1
ATOM 1059 C CA . SER A 1 135 ? -5.754 2.410 -6.833 1.00 79.31 135 SER A CA 1
ATOM 1060 C C . SER A 1 135 ? -5.559 1.392 -5.717 1.00 79.31 135 SER A C 1
ATOM 1062 O O . SER A 1 135 ? -5.860 0.203 -5.857 1.00 79.31 135 SER A O 1
ATOM 1064 N N . ASN A 1 136 ? -5.120 1.925 -4.582 1.00 85.06 136 ASN A N 1
ATOM 1065 C CA . ASN A 1 136 ? -5.166 1.277 -3.280 1.00 85.06 136 ASN A CA 1
ATOM 1066 C C . ASN A 1 136 ? -6.444 1.720 -2.579 1.00 85.06 136 ASN A C 1
ATOM 1068 O O . ASN A 1 136 ? -6.707 2.922 -2.472 1.00 85.06 136 ASN A O 1
ATOM 1072 N N . GLN A 1 137 ? -7.235 0.766 -2.107 1.00 85.19 137 GLN A N 1
ATOM 1073 C CA . GLN A 1 137 ? -8.534 1.041 -1.506 1.00 85.19 137 GLN A CA 1
ATOM 1074 C C . GLN A 1 137 ? -8.605 0.468 -0.100 1.00 85.19 137 GLN A C 1
ATOM 1076 O O . GLN A 1 137 ? -8.168 -0.648 0.158 1.00 85.19 137 GLN A O 1
ATOM 1081 N N . MET A 1 138 ? -9.175 1.251 0.808 1.00 84.56 138 MET A N 1
ATOM 1082 C CA . MET A 1 138 ? -9.404 0.873 2.197 1.00 84.56 138 MET A CA 1
ATOM 1083 C C . MET A 1 138 ? -10.643 1.614 2.698 1.00 84.56 138 MET A C 1
ATOM 1085 O O . MET A 1 138 ? -10.821 2.802 2.394 1.00 84.56 138 MET A O 1
ATOM 1089 N N . CYS A 1 139 ? -11.482 0.929 3.477 1.00 78.75 139 CYS A N 1
ATOM 1090 C CA . CYS A 1 139 ? -12.682 1.500 4.097 1.00 78.75 139 CYS A CA 1
ATOM 1091 C C . CYS A 1 139 ? -13.624 2.189 3.090 1.00 78.75 139 CYS A C 1
ATOM 1093 O O . CYS A 1 139 ? -14.106 3.295 3.337 1.00 78.75 139 CYS A O 1
ATOM 1095 N N . ASN A 1 140 ? -13.869 1.549 1.944 1.00 71.69 140 ASN A N 1
ATOM 1096 C CA . ASN A 1 140 ? -14.772 2.009 0.888 1.00 71.69 140 ASN A CA 1
ATOM 1097 C C . ASN A 1 140 ? -14.409 3.363 0.253 1.00 71.69 140 ASN A C 1
ATOM 1099 O O . ASN A 1 140 ? -15.259 3.994 -0.375 1.00 71.69 140 ASN A O 1
ATOM 1103 N N . ASN A 1 141 ? -13.169 3.841 0.404 1.00 65.75 141 ASN A N 1
ATOM 1104 C CA . ASN A 1 141 ? -12.754 5.038 -0.314 1.00 65.75 141 ASN A CA 1
ATOM 1105 C C . ASN A 1 141 ? -12.226 4.651 -1.691 1.00 65.75 141 ASN A C 1
ATOM 1107 O O . ASN A 1 141 ? -11.173 4.020 -1.823 1.00 65.75 141 ASN A O 1
ATOM 1111 N N . HIS A 1 142 ? -12.930 5.099 -2.719 1.00 53.12 142 HIS A N 1
ATOM 1112 C CA . HIS A 1 142 ? -12.384 5.115 -4.057 1.00 53.12 142 HIS A CA 1
ATOM 1113 C C . HIS A 1 142 ? -11.508 6.363 -4.187 1.00 53.12 142 HIS A C 1
ATOM 1115 O O . HIS A 1 142 ? -11.970 7.414 -4.628 1.00 53.12 142 HIS A O 1
ATOM 1121 N N . VAL A 1 143 ? -10.234 6.273 -3.795 1.00 45.50 143 VAL A N 1
ATOM 1122 C CA . VAL A 1 143 ? -9.265 7.286 -4.227 1.00 45.50 143 VAL A CA 1
ATOM 1123 C C . VAL A 1 143 ? -9.040 7.039 -5.716 1.00 45.50 143 VAL A C 1
ATOM 1125 O O . VAL A 1 143 ? -8.176 6.259 -6.106 1.00 45.50 143 VAL A O 1
ATOM 1128 N N . THR A 1 144 ? -9.858 7.658 -6.573 1.00 38.06 144 THR A N 1
ATOM 1129 C CA . THR A 1 144 ? -9.459 7.875 -7.965 1.00 38.06 144 THR A CA 1
ATOM 1130 C C . THR A 1 144 ? -8.198 8.724 -7.911 1.00 38.06 144 THR A C 1
ATOM 1132 O O . THR A 1 144 ? -8.271 9.937 -7.730 1.00 38.06 144 THR A O 1
ATOM 1135 N N . THR A 1 145 ? -7.039 8.101 -8.084 1.00 37.03 145 THR A N 1
ATOM 1136 C CA . THR A 1 145 ? -5.779 8.743 -8.473 1.00 37.03 145 THR A CA 1
ATOM 1137 C C . THR A 1 145 ? -5.890 9.242 -9.919 1.00 37.03 145 THR A C 1
ATOM 1139 O O . THR A 1 145 ? -5.045 8.975 -10.766 1.00 37.03 145 THR A O 1
ATOM 1142 N N . HIS A 1 146 ? -6.959 9.969 -10.241 1.00 33.28 146 HIS A N 1
ATOM 1143 C CA . HIS A 1 146 ? -6.921 10.836 -11.398 1.00 33.28 146 HIS A CA 1
ATOM 1144 C C . HIS A 1 146 ? -6.143 12.076 -10.982 1.00 33.28 146 HIS A C 1
ATOM 1146 O O . HIS A 1 146 ? -6.453 12.720 -9.978 1.00 33.28 146 HIS A O 1
ATOM 1152 N N . ASN A 1 147 ? -5.094 12.346 -11.757 1.00 33.06 147 ASN A N 1
ATOM 1153 C CA . ASN A 1 147 ? -4.412 13.625 -11.863 1.00 33.06 147 ASN A CA 1
ATOM 1154 C C . ASN A 1 147 ? -5.346 14.791 -11.522 1.00 33.06 147 ASN A C 1
ATOM 1156 O O . ASN A 1 147 ? -6.510 14.801 -11.924 1.00 33.06 147 ASN A O 1
ATOM 1160 N N . HIS A 1 148 ? -4.808 15.798 -10.837 1.00 30.64 148 HIS A N 1
ATOM 1161 C CA . HIS A 1 148 ? -5.393 17.132 -10.763 1.00 30.64 148 HIS A CA 1
ATOM 1162 C C . HIS A 1 148 ? -5.517 17.735 -12.171 1.00 30.64 148 HIS A C 1
ATOM 1164 O O . HIS A 1 148 ? -4.731 18.578 -12.588 1.00 30.64 148 HIS A O 1
ATOM 1170 N N . GLN A 1 149 ? -6.517 17.285 -12.917 1.00 27.38 149 GLN A N 1
ATOM 1171 C CA . GLN A 1 149 ? -6.972 17.886 -14.149 1.00 27.38 149 GLN A CA 1
ATOM 1172 C C . GLN A 1 149 ? -8.496 17.963 -14.035 1.00 27.38 149 GLN A C 1
ATOM 1174 O O . GLN A 1 149 ? -9.151 16.922 -13.937 1.00 27.38 149 GLN A O 1
ATOM 1179 N N . PRO A 1 150 ? -9.076 19.174 -13.949 1.00 26.16 150 PRO A N 1
ATOM 1180 C CA . PRO A 1 150 ? -10.514 19.317 -13.804 1.00 26.16 150 PRO A CA 1
ATOM 1181 C C . PRO A 1 150 ? -11.204 18.687 -15.024 1.00 26.16 150 PRO A C 1
ATOM 1183 O O . PRO A 1 150 ? -10.746 18.892 -16.154 1.00 26.16 150 PRO A O 1
ATOM 1186 N N . PRO A 1 151 ? -12.284 17.913 -14.827 1.00 29.25 151 PRO A N 1
ATOM 1187 C CA . PRO A 1 151 ? -13.026 17.342 -15.938 1.00 29.25 151 PRO A CA 1
ATOM 1188 C C . PRO A 1 151 ? -13.597 18.466 -16.817 1.00 29.25 151 PRO A C 1
ATOM 1190 O O . PRO A 1 151 ? -14.034 19.498 -16.294 1.00 29.25 151 PRO A O 1
ATOM 1193 N N . PRO A 1 152 ? -13.627 18.293 -18.150 1.00 28.05 152 PRO A N 1
ATOM 1194 C CA . PRO A 1 152 ? -14.312 19.226 -19.024 1.00 28.05 152 PRO A CA 1
ATOM 1195 C C . PRO A 1 152 ? -15.817 19.152 -18.739 1.00 28.05 152 PRO A C 1
ATOM 1197 O O . PRO A 1 152 ? -16.453 18.120 -18.923 1.00 28.05 152 PRO A O 1
ATOM 1200 N N . PHE A 1 153 ? -16.337 20.267 -18.230 1.00 31.62 153 PHE A N 1
ATOM 1201 C CA . PHE A 1 153 ? -17.720 20.739 -18.269 1.00 31.62 153 PHE A CA 1
ATOM 1202 C C . PHE A 1 153 ? -18.812 19.732 -18.668 1.00 31.62 153 PHE A C 1
ATOM 1204 O O . PHE A 1 153 ? -19.013 19.428 -19.840 1.00 31.62 153 PHE A O 1
ATOM 1211 N N . SER A 1 154 ? -19.662 19.385 -17.702 1.00 30.69 154 SER A N 1
ATOM 1212 C CA . SER A 1 154 ? -21.120 19.422 -17.893 1.00 30.69 154 SER A CA 1
ATOM 1213 C C . SER A 1 154 ? -21.841 19.414 -16.535 1.00 30.69 154 SER A C 1
ATOM 1215 O O . SER A 1 154 ? -21.856 18.412 -15.833 1.00 30.69 154 SER A O 1
ATOM 1217 N N . GLY A 1 155 ? -22.434 20.562 -16.172 1.00 33.56 155 GLY A N 1
ATOM 1218 C CA . GLY A 1 155 ? -23.421 20.705 -15.087 1.00 33.56 155 GLY A CA 1
ATOM 1219 C C . GLY A 1 155 ? -22.872 21.036 -13.691 1.00 33.56 155 GLY A C 1
ATOM 1220 O O . GLY A 1 155 ? -22.805 20.169 -12.829 1.00 33.56 155 GLY A O 1
ATOM 1221 N N . VAL A 1 156 ? -22.530 22.305 -13.441 1.00 33.31 156 VAL A N 1
ATOM 1222 C CA . VAL A 1 156 ? -22.033 22.825 -12.150 1.00 33.31 156 VAL A CA 1
ATOM 1223 C C . VAL A 1 156 ? -23.171 23.484 -11.343 1.00 33.31 156 VAL A C 1
ATOM 1225 O O . VAL A 1 156 ? -23.639 24.542 -11.755 1.00 33.31 156 VAL A O 1
ATOM 1228 N N . PRO A 1 157 ? -23.549 22.972 -10.151 1.00 32.66 157 PRO A N 1
ATOM 1229 C CA . PRO A 1 157 ? -24.245 23.730 -9.104 1.00 32.66 157 PRO A CA 1
ATOM 1230 C C . PRO A 1 157 ? -23.249 24.291 -8.062 1.00 32.66 157 PRO A C 1
ATOM 1232 O O . PRO A 1 157 ? -23.494 24.259 -6.862 1.00 32.66 157 PRO A O 1
ATOM 1235 N N . GLY A 1 158 ? -22.086 24.766 -8.519 1.00 38.19 158 GLY A N 1
ATOM 1236 C CA . GLY A 1 158 ? -20.972 25.256 -7.690 1.00 38.19 158 GLY A CA 1
ATOM 1237 C C . GLY A 1 158 ? -20.483 26.675 -8.018 1.00 38.19 158 GLY A C 1
ATOM 1238 O O . GLY A 1 158 ? -19.602 27.179 -7.331 1.00 38.19 158 GLY A O 1
ATOM 1239 N N . GLN A 1 159 ? -21.053 27.350 -9.025 1.00 38.16 159 GLN A N 1
ATOM 1240 C CA . GLN A 1 159 ? -20.721 28.754 -9.327 1.00 38.16 159 GLN A CA 1
ATOM 1241 C C . GLN A 1 159 ? -21.410 29.751 -8.381 1.00 38.16 159 GLN A C 1
ATOM 1243 O O . GLN A 1 159 ? -20.897 30.850 -8.191 1.00 38.16 159 GLN A O 1
ATOM 1248 N N . HIS A 1 160 ? -22.502 29.355 -7.718 1.00 51.66 160 HIS A N 1
ATOM 1249 C CA . HIS A 1 160 ? -23.207 30.230 -6.777 1.00 51.66 160 HIS A CA 1
ATOM 1250 C C . HIS A 1 160 ? -22.381 30.557 -5.527 1.00 51.66 160 HIS A C 1
ATOM 1252 O O . HIS A 1 160 ? -22.352 31.705 -5.111 1.00 51.66 160 HIS A O 1
ATOM 1258 N N . ALA A 1 161 ? -21.632 29.601 -4.968 1.00 49.12 161 ALA A N 1
ATOM 1259 C CA . ALA A 1 161 ? -20.914 29.821 -3.709 1.00 49.12 161 ALA A CA 1
ATOM 1260 C C . ALA A 1 161 ? -19.800 30.880 -3.819 1.00 49.12 161 ALA A C 1
ATOM 1262 O O . ALA A 1 161 ? -19.585 31.664 -2.896 1.00 49.12 161 ALA A O 1
ATOM 1263 N N . LEU A 1 162 ? -19.103 30.927 -4.957 1.00 57.78 162 LEU A N 1
ATOM 1264 C CA . LEU A 1 162 ? -18.024 31.892 -5.182 1.00 57.78 162 LEU A CA 1
ATOM 1265 C C . LEU A 1 162 ? -18.580 33.277 -5.550 1.00 57.78 162 LEU A C 1
ATOM 1267 O O . LEU A 1 162 ? -18.024 34.294 -5.137 1.00 57.78 162 LEU A O 1
ATOM 1271 N N . GLN A 1 163 ? -19.718 33.311 -6.250 1.00 64.06 163 GLN A N 1
ATOM 1272 C CA . GLN A 1 163 ? -20.451 34.537 -6.563 1.00 64.06 163 GLN A CA 1
ATOM 1273 C C . GLN A 1 163 ? -21.089 35.154 -5.306 1.00 64.06 163 GLN A C 1
ATOM 1275 O O . GLN A 1 163 ? -20.994 36.364 -5.100 1.00 64.06 163 GLN A O 1
ATOM 1280 N N . ASP A 1 164 ? -21.641 34.326 -4.416 1.00 60.12 164 ASP A N 1
ATOM 1281 C CA . ASP A 1 164 ? -22.203 34.749 -3.132 1.00 60.12 164 ASP A CA 1
ATOM 1282 C C . ASP A 1 164 ? -21.110 35.252 -2.184 1.00 60.12 164 ASP A C 1
ATOM 1284 O O . ASP A 1 164 ? -21.290 36.285 -1.542 1.00 60.12 164 ASP A O 1
ATOM 1288 N N . TYR A 1 165 ? -19.940 34.603 -2.152 1.00 67.44 165 TYR A N 1
ATOM 1289 C CA . TYR A 1 165 ? -18.798 35.074 -1.361 1.00 67.44 165 TYR A CA 1
ATOM 1290 C C . TYR A 1 165 ? -18.268 36.432 -1.853 1.00 67.44 165 TYR A C 1
ATOM 1292 O O . TYR A 1 165 ? -18.020 37.336 -1.051 1.00 67.44 165 TYR A O 1
ATOM 1300 N N . GLN A 1 166 ? -18.156 36.623 -3.173 1.00 73.06 166 GLN A N 1
ATOM 1301 C CA . GLN A 1 166 ? -17.772 37.915 -3.755 1.00 73.06 166 GLN A CA 1
ATOM 1302 C C . GLN A 1 166 ? -18.815 39.007 -3.477 1.00 73.06 166 GLN A C 1
ATOM 1304 O O . GLN A 1 166 ? -18.457 40.141 -3.155 1.00 73.06 166 GLN A O 1
ATOM 1309 N N . MET A 1 167 ? -20.103 38.665 -3.532 1.00 86.75 167 MET A N 1
ATOM 1310 C CA . MET A 1 167 ? -21.188 39.576 -3.172 1.00 86.75 167 MET A CA 1
ATOM 1311 C C . MET A 1 167 ? -21.151 39.946 -1.680 1.00 86.75 167 MET A C 1
ATOM 1313 O O . MET A 1 167 ? -21.351 41.110 -1.331 1.00 86.75 167 MET A O 1
ATOM 1317 N N . GLN A 1 168 ? -20.843 38.996 -0.794 1.00 80.50 168 GLN A N 1
ATOM 1318 C CA . GLN A 1 168 ? -20.766 39.233 0.649 1.00 80.50 168 GLN A CA 1
ATOM 1319 C C . GLN A 1 168 ? -19.615 40.181 1.014 1.00 80.50 168 GLN A C 1
ATOM 1321 O O . GLN A 1 168 ? -19.806 41.089 1.824 1.00 80.50 168 GLN A O 1
ATOM 1326 N N . LEU A 1 169 ? -18.455 40.031 0.364 1.00 82.19 169 LEU A N 1
ATOM 1327 C CA . LEU A 1 169 ? -17.323 40.956 0.491 1.00 82.19 169 LEU A CA 1
ATOM 1328 C C . LEU A 1 169 ? -17.692 42.369 0.027 1.00 82.19 169 LEU A C 1
ATOM 1330 O O . LEU A 1 169 ? -17.447 43.334 0.749 1.00 82.19 169 LEU A O 1
ATOM 1334 N N . MET A 1 170 ? -18.358 42.488 -1.123 1.00 91.19 170 MET A N 1
ATOM 1335 C CA . MET A 1 170 ? -18.794 43.778 -1.662 1.00 91.19 170 MET A CA 1
ATOM 1336 C C . MET A 1 170 ? -19.795 44.491 -0.735 1.00 91.19 170 MET A C 1
ATOM 1338 O O . MET A 1 170 ? -19.696 45.701 -0.513 1.00 91.19 170 MET A O 1
ATOM 1342 N N . LEU A 1 171 ? -20.745 43.752 -0.149 1.00 87.12 171 LEU A N 1
ATOM 1343 C CA . LEU A 1 171 ? -21.715 44.294 0.810 1.00 87.12 171 LEU A CA 1
ATOM 1344 C C . LEU A 1 171 ? -21.049 44.732 2.121 1.00 87.12 171 LEU A C 1
ATOM 1346 O O . LEU A 1 171 ? -21.412 45.771 2.681 1.00 87.12 171 LEU A O 1
ATOM 1350 N N . LEU A 1 172 ? -20.055 43.976 2.592 1.00 85.00 172 LEU A N 1
ATOM 1351 C CA . LEU A 1 172 ? -19.276 44.326 3.778 1.00 85.00 172 LEU A CA 1
ATOM 1352 C C . LEU A 1 172 ? -18.481 45.620 3.551 1.00 85.00 172 LEU A C 1
ATOM 1354 O O . LEU A 1 172 ? -18.453 46.508 4.407 1.00 85.00 172 LEU A O 1
ATOM 1358 N N . GLU A 1 173 ? -17.893 45.766 2.366 1.00 89.12 173 GLU A N 1
ATOM 1359 C CA . GLU A 1 173 ? -17.148 46.958 1.970 1.00 89.12 173 GLU A CA 1
ATOM 1360 C C . GLU A 1 173 ? -18.064 48.189 1.858 1.00 89.12 173 GLU A C 1
ATOM 1362 O O . GLU A 1 173 ? -17.728 49.266 2.360 1.00 89.12 173 GLU A O 1
ATOM 1367 N N . GLN A 1 174 ? -19.279 48.029 1.313 1.00 87.31 174 GLN A N 1
ATOM 1368 C CA . GLN A 1 174 ? -20.295 49.088 1.300 1.00 87.31 174 GLN A CA 1
ATOM 1369 C C . GLN A 1 174 ? -20.750 49.493 2.711 1.00 87.31 174 GLN A C 1
ATOM 1371 O O . GLN A 1 174 ? -20.897 50.689 2.985 1.00 87.31 174 GLN A O 1
ATOM 1376 N N . GLN A 1 175 ? -20.942 48.539 3.631 1.00 79.94 175 GLN A N 1
ATOM 1377 C CA . GLN A 1 175 ? -21.297 48.849 5.022 1.00 79.94 175 GLN A CA 1
ATOM 1378 C C . GLN A 1 175 ? -20.172 49.589 5.751 1.00 79.94 175 GLN A C 1
ATOM 1380 O O . GLN A 1 175 ? -20.439 50.575 6.446 1.00 79.94 175 GLN A O 1
ATOM 1385 N N . ASN A 1 176 ? -18.919 49.176 5.552 1.00 81.81 176 ASN A N 1
ATOM 1386 C CA . ASN A 1 176 ? -17.761 49.862 6.121 1.00 81.81 176 ASN A CA 1
ATOM 1387 C C . ASN A 1 176 ? -17.613 51.278 5.557 1.00 81.81 176 ASN A C 1
ATOM 1389 O O . ASN A 1 176 ? -17.423 52.224 6.322 1.00 81.81 176 ASN A O 1
ATOM 1393 N N . LYS A 1 177 ? -17.815 51.463 4.247 1.00 89.31 177 LYS A N 1
ATOM 1394 C CA . LYS A 1 177 ? -17.812 52.790 3.615 1.00 89.31 177 LYS A CA 1
ATOM 1395 C C . LYS A 1 177 ? -18.916 53.694 4.172 1.00 89.31 177 LYS A C 1
ATOM 1397 O O . LYS A 1 177 ? -18.668 54.872 4.425 1.00 89.31 177 LYS A O 1
ATOM 1402 N N . LYS A 1 178 ? -20.112 53.151 4.430 1.00 83.38 178 LYS A N 1
ATOM 1403 C CA . LYS A 1 178 ? -21.228 53.891 5.044 1.00 83.38 178 LYS A CA 1
ATOM 1404 C C . LYS A 1 178 ? -20.927 54.301 6.489 1.00 83.38 178 LYS A C 1
ATOM 1406 O O . LYS A 1 178 ? -21.183 55.448 6.847 1.00 83.38 178 LYS A O 1
ATOM 1411 N N . ARG A 1 179 ? -20.336 53.411 7.298 1.00 73.56 179 ARG A N 1
ATOM 1412 C CA . ARG A 1 179 ? -19.886 53.736 8.667 1.00 73.56 179 ARG A CA 1
ATOM 1413 C C . ARG A 1 179 ? -18.818 54.825 8.660 1.00 73.56 179 ARG A C 1
ATOM 1415 O O . ARG A 1 179 ? -18.905 55.758 9.450 1.00 73.56 179 ARG A O 1
ATOM 1422 N N . LEU A 1 180 ? -17.862 54.745 7.735 1.00 82.12 180 LEU A N 1
ATOM 1423 C CA . LEU A 1 180 ? -16.790 55.731 7.617 1.00 82.12 180 LEU A CA 1
ATOM 1424 C C . LEU A 1 180 ? -17.316 57.111 7.191 1.00 82.12 180 LEU A C 1
ATOM 1426 O O . LEU A 1 180 ? -16.861 58.128 7.702 1.00 82.12 180 LEU A O 1
ATOM 1430 N N . LEU A 1 181 ? -18.293 57.156 6.280 1.00 75.81 181 LEU A N 1
ATOM 1431 C CA . LEU A 1 181 ? -18.940 58.403 5.862 1.00 75.81 181 LEU A CA 1
ATOM 1432 C C . LEU A 1 181 ? -19.791 59.018 6.978 1.00 75.81 181 LEU A C 1
ATOM 1434 O O . LEU A 1 181 ? -19.735 60.228 7.161 1.00 75.81 181 LEU A O 1
ATOM 1438 N N . MET A 1 182 ? -20.506 58.207 7.766 1.00 74.38 182 MET A N 1
ATOM 1439 C CA . MET A 1 182 ? -21.231 58.695 8.949 1.00 74.38 182 MET A CA 1
ATOM 1440 C C . MET A 1 182 ? -20.285 59.199 10.046 1.00 74.38 182 MET A C 1
ATOM 1442 O O . MET A 1 182 ? -20.570 60.215 10.673 1.00 74.38 182 MET A O 1
ATOM 1446 N N . ALA A 1 183 ? -19.136 58.542 10.235 1.00 61.88 183 ALA A N 1
ATOM 1447 C CA . ALA A 1 183 ? -18.093 58.993 11.158 1.00 61.88 183 ALA A CA 1
ATOM 1448 C C . ALA A 1 183 ? -17.385 60.277 10.686 1.00 61.88 183 ALA A C 1
ATOM 1450 O O . ALA A 1 183 ? -16.828 61.003 11.500 1.00 61.88 183 ALA A O 1
ATOM 1451 N N . ARG A 1 184 ? -17.407 60.571 9.378 1.00 66.31 184 ARG A N 1
ATOM 1452 C CA . ARG A 1 184 ? -16.890 61.829 8.816 1.00 66.31 184 ARG A CA 1
ATOM 1453 C C . ARG A 1 184 ? -17.937 62.946 8.765 1.00 66.31 184 ARG A C 1
ATOM 1455 O O . ARG A 1 184 ? -17.549 64.105 8.849 1.00 66.31 184 ARG A O 1
ATOM 1462 N N . SER A 1 185 ? -19.231 62.634 8.612 1.00 61.78 185 SER A N 1
ATOM 1463 C CA . SER A 1 185 ? -20.301 63.647 8.554 1.00 61.78 185 SER A CA 1
ATOM 1464 C C . SER A 1 185 ? -20.744 64.126 9.934 1.00 61.78 185 SER A C 1
ATOM 1466 O O . SER A 1 185 ? -21.138 65.278 10.081 1.00 61.78 185 SER A O 1
ATOM 1468 N N . ASN A 1 186 ? -20.676 63.257 10.943 1.00 52.09 186 ASN A N 1
ATOM 1469 C CA . ASN A 1 186 ? -20.952 63.612 12.325 1.00 52.09 186 ASN A CA 1
ATOM 1470 C C . ASN A 1 186 ? -19.617 63.704 13.054 1.00 52.09 186 ASN A C 1
ATOM 1472 O O . ASN A 1 186 ? -18.999 62.680 13.323 1.00 52.09 186 ASN A O 1
ATOM 1476 N N . ASN A 1 187 ? -19.187 64.928 13.361 1.00 53.12 187 ASN A N 1
ATOM 1477 C CA . ASN A 1 187 ? -17.972 65.262 14.110 1.00 53.12 187 ASN A CA 1
ATOM 1478 C C . ASN A 1 187 ? -18.083 64.789 15.586 1.00 53.12 187 ASN A C 1
ATOM 1480 O O . ASN A 1 187 ? -18.059 65.591 16.515 1.00 53.12 187 ASN A O 1
ATOM 1484 N N . MET A 1 188 ? -18.299 63.487 15.799 1.00 49.72 188 MET A N 1
ATOM 1485 C CA . MET A 1 188 ? -18.493 62.824 17.090 1.00 49.72 188 MET A CA 1
ATOM 1486 C C . MET A 1 188 ? -17.268 61.950 17.413 1.00 49.72 188 MET A C 1
ATOM 1488 O O . MET A 1 188 ? -16.850 61.168 16.555 1.00 49.72 188 MET A O 1
ATOM 1492 N N . PRO A 1 189 ? -16.690 62.037 18.627 1.00 46.88 189 PRO A N 1
ATOM 1493 C CA . PRO A 1 189 ? -15.540 61.225 19.019 1.00 46.88 189 PRO A CA 1
ATOM 1494 C C . PRO A 1 189 ? -15.914 59.745 19.185 1.00 46.88 189 PRO A C 1
ATOM 1496 O O . PRO A 1 189 ? -16.996 59.416 19.673 1.00 46.88 189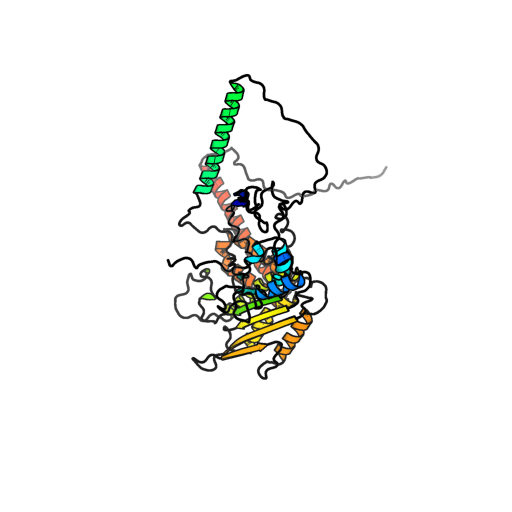 PRO A O 1
ATOM 1499 N N . LEU A 1 190 ? -14.992 58.852 18.815 1.00 49.91 190 LEU A N 1
ATOM 1500 C CA . LEU A 1 190 ? -15.094 57.406 19.043 1.00 49.91 190 LEU A CA 1
ATOM 1501 C C . LEU A 1 190 ? -15.234 57.093 20.555 1.00 49.91 190 LEU A C 1
ATOM 1503 O O . LEU A 1 190 ? -14.480 57.664 21.346 1.00 49.91 190 LEU A O 1
ATOM 1507 N N . PRO A 1 191 ? -16.142 56.190 20.980 1.00 52.19 191 PRO A N 1
ATOM 1508 C CA . PRO A 1 191 ? -16.254 55.780 22.382 1.00 52.19 191 PRO A CA 1
ATOM 1509 C C . PRO A 1 191 ? -15.107 54.839 22.820 1.00 52.19 191 PRO A C 1
ATOM 1511 O O . PRO A 1 191 ? -14.535 54.137 21.980 1.00 52.19 191 PRO A O 1
ATOM 1514 N N . PRO A 1 192 ? -14.764 54.811 24.127 1.00 40.69 192 PRO A N 1
ATOM 1515 C CA . PRO A 1 192 ? -13.577 54.139 24.652 1.00 40.69 192 PRO A CA 1
ATOM 1516 C C . PRO A 1 192 ? -13.757 52.623 24.825 1.00 40.69 192 PRO A C 1
ATOM 1518 O O . PRO A 1 192 ? -14.828 52.134 25.184 1.00 40.69 192 PRO A O 1
ATOM 1521 N N . LEU A 1 193 ? -12.660 51.891 24.615 1.00 45.34 193 LEU A N 1
ATOM 1522 C CA . LEU A 1 193 ? -12.507 50.469 24.942 1.00 45.34 193 LEU A CA 1
ATOM 1523 C C . LEU A 1 193 ? -12.571 50.249 26.471 1.00 45.34 193 LEU A C 1
ATOM 1525 O O . LEU A 1 193 ? -11.880 50.971 27.194 1.00 45.34 193 LEU A O 1
ATOM 1529 N N . PRO A 1 194 ? -13.303 49.241 26.989 1.00 34.22 194 PRO A N 1
ATOM 1530 C CA . PRO A 1 194 ? -13.188 48.831 28.385 1.00 34.22 194 PRO A CA 1
ATOM 1531 C C . PRO A 1 194 ? -11.961 47.931 28.595 1.00 34.22 194 PRO A C 1
ATOM 1533 O O . PRO A 1 194 ? -11.780 46.927 27.907 1.00 34.22 194 PRO A O 1
ATOM 1536 N N . LEU A 1 195 ? -11.142 48.301 29.580 1.00 41.78 195 LEU A N 1
ATOM 1537 C CA . LEU A 1 195 ? -10.014 47.550 30.134 1.00 41.78 195 LEU A CA 1
ATOM 1538 C C . LEU A 1 195 ? -10.459 46.705 31.345 1.00 41.78 195 LEU A C 1
ATOM 1540 O O . LEU A 1 195 ? -11.081 47.242 32.260 1.00 41.78 195 LEU A O 1
ATOM 1544 N N . GLY A 1 196 ? -10.031 45.436 31.387 1.00 26.94 196 GLY A N 1
ATOM 1545 C CA . GLY A 1 196 ? -9.847 44.616 32.602 1.00 26.94 196 GLY A CA 1
ATOM 1546 C C . GLY A 1 196 ? -10.234 43.130 32.443 1.00 26.94 196 GLY A C 1
ATOM 1547 O O . GLY A 1 196 ? -11.091 42.838 31.613 1.00 26.94 196 GLY A O 1
ATOM 1548 N N . PRO A 1 197 ? -9.721 42.189 33.274 1.00 34.25 197 PRO A N 1
ATOM 1549 C CA . PRO A 1 197 ? -8.399 42.054 33.900 1.00 34.25 197 PRO A CA 1
ATOM 1550 C C . PRO A 1 197 ? -7.603 40.831 33.354 1.00 34.25 197 PRO A C 1
ATOM 1552 O O . PRO A 1 197 ? -8.080 40.068 32.521 1.00 34.25 197 PRO A O 1
ATOM 1555 N N . ALA A 1 198 ? -6.352 40.687 33.806 1.00 29.64 198 ALA A N 1
ATOM 1556 C CA . ALA A 1 198 ? -5.317 39.770 33.307 1.00 29.64 198 ALA A CA 1
ATOM 1557 C C . ALA A 1 198 ? -5.679 38.260 33.298 1.00 29.64 198 ALA A C 1
ATOM 1559 O O . ALA A 1 198 ? -6.306 37.783 34.247 1.00 29.64 198 ALA A O 1
ATOM 1560 N N . PRO A 1 199 ? -5.209 37.477 32.299 1.00 28.64 199 PRO A N 1
ATOM 1561 C CA . PRO A 1 199 ? -5.390 36.033 32.278 1.00 28.64 199 PRO A CA 1
ATOM 1562 C C . PRO A 1 199 ? -4.349 35.338 33.164 1.00 28.64 199 PRO A C 1
ATOM 1564 O O . PRO A 1 199 ? -3.140 35.408 32.938 1.00 28.64 199 PRO A O 1
ATOM 1567 N N . VAL A 1 200 ? -4.854 34.626 34.167 1.00 29.73 200 VAL A N 1
ATOM 1568 C CA . VAL A 1 200 ? -4.168 33.497 34.797 1.00 29.73 200 VAL A CA 1
ATOM 1569 C C . VAL A 1 200 ? -4.018 32.400 33.741 1.00 29.73 200 VAL A C 1
ATOM 1571 O O . VAL A 1 200 ? -4.935 32.159 32.958 1.00 29.73 200 VAL A O 1
ATOM 1574 N N . ALA A 1 201 ? -2.842 31.775 33.714 1.00 33.81 201 ALA A N 1
ATOM 1575 C CA . ALA A 1 201 ? -2.436 30.726 32.788 1.00 33.81 201 ALA A CA 1
ATOM 1576 C C . ALA A 1 201 ? -3.554 29.708 32.490 1.00 33.81 201 ALA A C 1
ATOM 1578 O O . ALA A 1 201 ? -3.915 28.894 33.338 1.00 33.81 201 ALA A O 1
ATOM 1579 N N . GLN A 1 202 ? -4.062 29.737 31.258 1.00 26.06 202 GLN A N 1
ATOM 1580 C CA . GLN A 1 202 ? -4.843 28.658 30.668 1.00 26.06 202 GLN A CA 1
ATOM 1581 C C . GLN A 1 202 ? -4.094 28.152 29.444 1.00 26.06 202 GLN A C 1
ATOM 1583 O O . GLN A 1 202 ? -3.900 28.859 28.456 1.00 26.06 202 GLN A O 1
ATOM 1588 N N . SER A 1 203 ? -3.637 26.915 29.573 1.00 27.17 203 SER A N 1
ATOM 1589 C CA . SER A 1 203 ? -3.018 26.092 28.552 1.00 27.17 203 SER A CA 1
ATOM 1590 C C . SER A 1 203 ? -3.929 25.999 27.328 1.00 27.17 203 SER A C 1
ATOM 1592 O O . SER A 1 203 ? -4.913 25.261 27.318 1.00 27.17 203 SER A O 1
ATOM 1594 N N . THR A 1 204 ? -3.604 26.752 26.283 1.00 23.95 204 THR A N 1
ATOM 1595 C CA . THR A 1 204 ? -4.211 26.608 24.964 1.00 23.95 204 THR A CA 1
ATOM 1596 C C . THR A 1 204 ? -3.695 25.324 24.318 1.00 23.95 204 THR A C 1
ATOM 1598 O O . THR A 1 204 ? -2.569 25.254 23.830 1.00 23.95 204 THR A O 1
ATOM 1601 N N . LEU A 1 205 ? -4.540 24.292 24.299 1.00 26.48 205 LEU A N 1
ATOM 1602 C CA . LEU A 1 205 ? -4.431 23.195 23.340 1.00 26.48 205 LEU A CA 1
ATOM 1603 C C . LEU A 1 205 ? -4.713 23.762 21.943 1.00 26.48 205 LEU A C 1
ATOM 1605 O O . LEU A 1 205 ? -5.856 23.872 21.502 1.00 26.48 205 LEU A O 1
ATOM 1609 N N . ASN A 1 206 ? -3.639 24.149 21.261 1.00 25.36 206 ASN A N 1
ATOM 1610 C CA . ASN A 1 206 ? -3.625 24.369 19.825 1.00 25.36 206 ASN A CA 1
ATOM 1611 C C . ASN A 1 206 ? -3.914 23.030 19.130 1.00 25.36 206 ASN A C 1
ATOM 1613 O O . ASN A 1 206 ? -3.083 22.130 19.125 1.00 25.36 206 ASN A O 1
ATOM 1617 N N . CYS A 1 207 ? -5.094 22.895 18.535 1.00 27.83 207 CYS A N 1
ATOM 1618 C CA . CYS A 1 207 ? -5.436 21.816 17.606 1.00 27.83 207 CYS A CA 1
ATOM 1619 C C . CYS A 1 207 ? -5.960 22.441 16.312 1.00 27.83 207 CYS A C 1
ATOM 1621 O O . CYS A 1 207 ? -7.135 22.320 15.985 1.00 27.83 207 CYS A O 1
ATOM 1623 N N . ALA A 1 208 ? -5.104 23.197 15.623 1.00 28.61 208 ALA A N 1
ATOM 1624 C CA . ALA A 1 208 ? -5.361 23.712 14.276 1.00 28.61 208 ALA A CA 1
ATOM 1625 C C . ALA A 1 208 ? -4.074 24.289 13.658 1.00 28.61 208 ALA A C 1
ATOM 1627 O O . ALA A 1 208 ? -4.037 25.458 13.293 1.00 28.61 208 ALA A O 1
ATOM 1628 N N . ALA A 1 209 ? -3.004 23.496 13.588 1.00 27.27 209 ALA A N 1
ATOM 1629 C CA . ALA A 1 209 ? -1.827 23.783 12.764 1.00 27.27 209 ALA A CA 1
ATOM 1630 C C . ALA A 1 209 ? -0.943 22.528 12.698 1.00 27.27 209 ALA A C 1
ATOM 1632 O O . ALA A 1 209 ? 0.069 22.465 13.372 1.00 27.27 209 ALA A O 1
ATOM 1633 N N . ASP A 1 210 ? -1.367 21.517 11.939 1.00 25.19 210 ASP A N 1
ATOM 1634 C CA . ASP A 1 210 ? -0.510 20.382 11.544 1.00 25.19 210 ASP A CA 1
ATOM 1635 C C . ASP A 1 210 ? -0.985 19.834 10.187 1.00 25.19 210 ASP A C 1
ATOM 1637 O O . ASP A 1 210 ? -1.325 18.668 10.007 1.00 25.19 210 ASP A O 1
ATOM 1641 N N . ALA A 1 211 ? -1.098 20.739 9.213 1.00 33.03 211 ALA A N 1
ATOM 1642 C CA . ALA A 1 211 ? -1.376 20.394 7.816 1.00 33.03 211 ALA A CA 1
ATOM 1643 C C . ALA A 1 211 ? -0.332 20.974 6.847 1.00 33.03 211 ALA A C 1
ATOM 1645 O O . ALA A 1 211 ? -0.563 20.991 5.642 1.00 33.03 211 ALA A O 1
ATOM 1646 N N . GLN A 1 212 ? 0.811 21.454 7.347 1.00 32.09 212 GLN A N 1
ATOM 1647 C CA . GLN A 1 212 ? 1.890 21.990 6.515 1.00 32.09 212 GLN A CA 1
ATOM 1648 C C . GLN A 1 212 ? 3.262 21.599 7.079 1.00 32.09 212 GLN A C 1
ATOM 1650 O O . GLN A 1 212 ? 3.909 22.411 7.728 1.00 32.09 212 GLN A O 1
ATOM 1655 N N . SER A 1 213 ? 3.679 20.349 6.835 1.00 33.47 213 SER A N 1
ATOM 1656 C CA . SER A 1 213 ? 5.096 19.946 6.682 1.00 33.47 213 SER A CA 1
ATOM 1657 C C . SER A 1 213 ? 5.271 18.476 6.231 1.00 33.47 213 SER A C 1
ATOM 1659 O O . SER A 1 213 ? 6.247 17.827 6.592 1.00 33.47 213 SER A O 1
ATOM 1661 N N . GLU A 1 214 ? 4.362 17.912 5.419 1.00 37.28 214 GLU A N 1
ATOM 1662 C CA . GLU A 1 214 ? 4.531 16.538 4.884 1.00 37.28 214 GLU A CA 1
ATOM 1663 C C . GLU A 1 214 ? 5.396 16.456 3.603 1.00 37.28 214 GLU A C 1
ATOM 1665 O O . GLU A 1 214 ? 5.518 15.385 3.012 1.00 37.28 214 GLU A O 1
ATOM 1670 N N . ASP A 1 215 ? 6.055 17.542 3.186 1.00 35.16 215 ASP A N 1
ATOM 1671 C CA . ASP A 1 215 ? 6.862 17.562 1.953 1.00 35.16 215 ASP A CA 1
ATOM 1672 C C . ASP A 1 215 ? 8.297 17.010 2.108 1.00 35.16 215 ASP A C 1
ATOM 1674 O O . ASP A 1 215 ? 8.996 16.835 1.111 1.00 35.16 215 ASP A O 1
ATOM 1678 N N . GLU A 1 216 ? 8.760 16.663 3.314 1.00 37.34 216 GLU A N 1
ATOM 1679 C CA . GLU A 1 216 ? 10.196 16.408 3.547 1.00 37.34 216 GLU A CA 1
ATOM 1680 C C . GLU A 1 216 ? 10.647 14.930 3.449 1.00 37.34 216 GLU A C 1
ATOM 1682 O O . GLU A 1 216 ? 11.819 14.630 3.657 1.00 37.34 216 GLU A O 1
ATOM 1687 N N . TYR A 1 217 ? 9.767 13.982 3.084 1.00 43.31 217 TYR A N 1
ATOM 1688 C CA . TYR A 1 217 ? 10.114 12.540 3.037 1.00 43.31 217 TYR A CA 1
ATOM 1689 C C . TYR A 1 217 ? 9.839 11.822 1.700 1.00 43.31 217 TYR A C 1
ATOM 1691 O O . TYR A 1 217 ? 9.770 10.594 1.643 1.00 43.31 217 TYR A O 1
ATOM 1699 N N . THR A 1 218 ? 9.683 12.562 0.600 1.00 48.19 218 THR A N 1
ATOM 1700 C CA . THR A 1 218 ? 9.235 12.009 -0.698 1.00 48.19 218 THR A CA 1
ATOM 1701 C C . THR A 1 218 ? 10.367 11.631 -1.665 1.00 48.19 218 THR A C 1
ATOM 1703 O O . THR A 1 218 ? 10.121 10.933 -2.650 1.00 48.19 218 THR A O 1
ATOM 1706 N N . GLY A 1 219 ? 11.614 12.029 -1.384 1.00 49.00 219 GLY A N 1
ATOM 1707 C CA . GLY A 1 219 ? 12.727 11.915 -2.338 1.00 49.00 219 GLY A CA 1
ATOM 1708 C C . GLY A 1 219 ? 13.192 10.485 -2.649 1.00 49.00 219 GLY A C 1
ATOM 1709 O O . GLY A 1 219 ? 13.448 10.172 -3.806 1.00 49.00 219 GLY A O 1
ATOM 1710 N N . ALA A 1 220 ? 13.278 9.599 -1.649 1.00 52.00 220 ALA A N 1
ATOM 1711 C CA . ALA A 1 220 ? 13.875 8.262 -1.820 1.00 52.00 220 ALA A CA 1
ATOM 1712 C C . ALA A 1 220 ? 12.859 7.106 -1.939 1.00 52.00 220 ALA A C 1
ATOM 1714 O O . ALA A 1 220 ? 13.229 5.998 -2.323 1.00 52.00 220 ALA A O 1
ATOM 1715 N N . PHE A 1 221 ? 11.581 7.337 -1.613 1.00 55.56 221 PHE A N 1
ATOM 1716 C CA . PHE A 1 221 ? 10.614 6.257 -1.351 1.00 55.56 221 PHE A CA 1
ATOM 1717 C C . PHE A 1 221 ? 9.385 6.236 -2.272 1.00 55.56 221 PHE A C 1
ATOM 1719 O O . PHE A 1 221 ? 8.527 5.363 -2.124 1.00 55.56 221 PHE A O 1
ATOM 1726 N N . GLY A 1 222 ? 9.295 7.160 -3.233 1.00 61.09 222 GLY A N 1
ATOM 1727 C CA . GLY A 1 222 ? 8.077 7.366 -4.015 1.00 61.09 222 GLY A CA 1
ATOM 1728 C C . GLY A 1 222 ? 6.958 8.011 -3.189 1.00 61.09 222 GLY A C 1
ATOM 1729 O O . GLY A 1 222 ? 7.127 8.330 -2.014 1.00 61.09 222 GLY A O 1
ATOM 1730 N N . SER A 1 223 ? 5.794 8.229 -3.806 1.00 72.69 223 SER A N 1
ATOM 1731 C CA . SER A 1 223 ? 4.618 8.758 -3.105 1.00 72.69 223 SER A CA 1
ATOM 1732 C C . SER A 1 223 ? 4.105 7.733 -2.090 1.00 72.69 223 SER A C 1
ATOM 1734 O O . SER A 1 223 ? 3.541 6.719 -2.489 1.00 72.69 223 SER A O 1
ATOM 1736 N N . ILE A 1 224 ? 4.285 7.968 -0.789 1.00 82.75 224 ILE A N 1
ATOM 1737 C CA . ILE A 1 224 ? 3.727 7.099 0.259 1.00 82.75 224 ILE A CA 1
ATOM 1738 C C . ILE A 1 224 ? 2.200 7.058 0.114 1.00 82.75 224 ILE A C 1
ATOM 1740 O O . ILE A 1 224 ? 1.560 8.087 -0.108 1.00 82.75 224 ILE A O 1
ATOM 1744 N N . TRP A 1 225 ? 1.599 5.870 0.229 1.00 87.62 225 TRP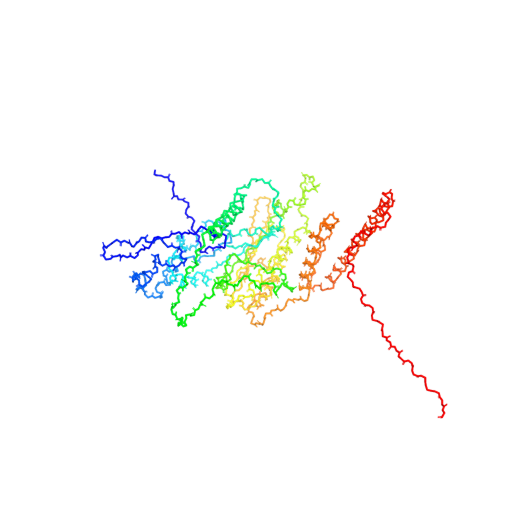 A N 1
ATOM 1745 C CA . TRP A 1 225 ? 0.143 5.764 0.179 1.00 87.62 225 TRP A CA 1
ATOM 1746 C C . TRP A 1 225 ? -0.476 6.424 1.415 1.00 87.62 225 TRP A C 1
ATOM 1748 O O . TRP A 1 225 ? -0.197 6.034 2.550 1.00 87.62 225 TRP A O 1
ATOM 1758 N N . LEU A 1 226 ? -1.341 7.411 1.185 1.00 85.00 226 LEU A N 1
ATOM 1759 C CA . LEU A 1 226 ? -2.076 8.092 2.243 1.00 85.00 226 LEU A CA 1
ATOM 1760 C C . LEU A 1 226 ? -3.404 7.364 2.497 1.00 85.00 226 LEU A C 1
ATOM 1762 O O . LEU A 1 226 ? -4.281 7.369 1.624 1.00 85.00 226 LEU A O 1
ATOM 1766 N N . PRO A 1 227 ? -3.575 6.730 3.672 1.00 82.75 227 PRO A N 1
ATOM 1767 C CA . PRO A 1 227 ? -4.809 6.049 3.996 1.00 82.75 227 PRO A CA 1
ATOM 1768 C C . PRO A 1 227 ? -5.940 7.055 4.205 1.00 82.75 227 PRO A C 1
ATOM 1770 O O . PRO A 1 227 ? -5.765 8.254 4.412 1.00 82.75 227 PRO A O 1
ATOM 1773 N N . THR A 1 228 ? -7.147 6.522 4.156 1.00 79.94 228 THR A N 1
ATOM 1774 C CA . THR A 1 228 ? -8.401 7.281 4.176 1.00 79.94 228 THR A CA 1
ATOM 1775 C C . THR A 1 228 ? -8.805 7.634 5.608 1.00 79.94 228 THR A C 1
ATOM 1777 O O . THR A 1 228 ? -9.505 8.620 5.856 1.00 79.94 228 THR A O 1
ATOM 1780 N N . LEU A 1 229 ? -8.312 6.825 6.546 1.00 81.38 229 LEU A N 1
ATOM 1781 C CA . LEU A 1 229 ? -8.338 7.035 7.981 1.00 81.38 229 LEU A CA 1
ATOM 1782 C C . LEU A 1 229 ? -7.309 8.093 8.384 1.00 81.38 229 LEU A C 1
ATOM 1784 O O . LEU A 1 229 ? -6.214 8.167 7.825 1.00 81.38 229 LEU A O 1
ATOM 1788 N N . ALA A 1 230 ? -7.646 8.888 9.401 1.00 83.12 230 ALA A N 1
ATOM 1789 C CA . ALA A 1 230 ? -6.682 9.794 10.012 1.00 83.12 230 ALA A CA 1
ATOM 1790 C C . ALA A 1 230 ? -5.481 9.006 10.557 1.00 83.12 230 ALA A C 1
ATOM 1792 O O . ALA A 1 230 ? -5.647 7.900 11.081 1.00 83.12 230 ALA A O 1
ATOM 1793 N N . LYS A 1 231 ? -4.285 9.605 10.473 1.00 85.38 231 LYS A N 1
ATOM 1794 C CA . LYS A 1 231 ? -3.018 8.993 10.898 1.00 85.38 231 LYS A CA 1
ATOM 1795 C C . LYS A 1 231 ? -3.120 8.356 12.286 1.00 85.38 231 LYS A C 1
ATOM 1797 O O . LYS A 1 231 ? -2.745 7.202 12.438 1.00 85.38 231 LYS A O 1
ATOM 1802 N N . GLN A 1 232 ? -3.717 9.068 13.246 1.00 86.62 232 GLN A N 1
ATOM 1803 C CA . GLN A 1 232 ? -3.887 8.592 14.621 1.00 86.62 232 GLN A CA 1
ATOM 1804 C C . GLN A 1 232 ? -4.622 7.249 14.721 1.00 86.62 232 GLN A C 1
ATOM 1806 O O . GLN A 1 232 ? -4.205 6.400 15.490 1.00 86.62 232 GLN A O 1
ATOM 1811 N N . TYR A 1 233 ? -5.668 7.027 13.919 1.00 89.06 233 TYR A N 1
ATOM 1812 C CA . TYR A 1 233 ? -6.435 5.779 13.946 1.00 89.06 233 TYR A CA 1
ATOM 1813 C C . TYR A 1 233 ? -5.760 4.685 13.129 1.00 89.06 233 TYR A C 1
ATOM 1815 O O . TYR A 1 233 ? -5.751 3.527 13.527 1.00 89.06 233 TYR A O 1
ATOM 1823 N N . PHE A 1 234 ? -5.164 5.049 11.992 1.00 90.31 234 PHE A N 1
ATOM 1824 C CA . PHE A 1 234 ? -4.428 4.091 11.176 1.00 90.31 234 PHE A CA 1
ATOM 1825 C C . PHE A 1 234 ? -3.234 3.502 11.940 1.00 90.31 234 PHE A C 1
ATOM 1827 O O . PHE A 1 234 ? -3.012 2.297 11.897 1.00 90.31 234 PHE A O 1
ATOM 1834 N N . ASP A 1 235 ? -2.510 4.335 12.691 1.00 90.88 235 ASP A N 1
ATOM 1835 C CA . ASP A 1 235 ? -1.357 3.919 13.495 1.00 90.88 235 ASP A CA 1
ATOM 1836 C C . ASP A 1 235 ? -1.758 3.019 14.686 1.00 90.88 235 ASP A C 1
ATOM 1838 O O . ASP A 1 235 ? -0.891 2.388 15.295 1.00 90.88 235 ASP A O 1
ATOM 1842 N N . MET A 1 236 ? -3.054 2.922 15.019 1.00 91.44 236 MET A N 1
ATOM 1843 C CA . MET A 1 236 ? -3.585 1.988 16.022 1.00 91.44 236 MET A CA 1
ATOM 1844 C C . MET A 1 236 ? -3.826 0.582 15.466 1.00 91.44 236 MET A C 1
ATOM 1846 O O . MET A 1 236 ? -3.929 -0.361 16.251 1.00 91.44 236 MET A O 1
ATOM 1850 N N . ILE A 1 237 ? -3.914 0.427 14.141 1.00 93.81 237 ILE A N 1
ATOM 1851 C CA . ILE A 1 237 ? -4.236 -0.854 13.513 1.00 93.81 237 ILE A CA 1
ATOM 1852 C C . ILE A 1 237 ? -3.061 -1.819 13.646 1.00 93.81 237 ILE A C 1
ATOM 1854 O O . ILE A 1 237 ? -1.920 -1.486 13.319 1.00 93.81 237 ILE A O 1
ATOM 1858 N N . ARG A 1 238 ? -3.350 -3.039 14.108 1.00 94.69 238 ARG A N 1
ATOM 1859 C CA . ARG A 1 238 ? -2.351 -4.112 14.251 1.00 94.69 238 ARG A CA 1
ATOM 1860 C C . ARG A 1 238 ? -2.579 -5.314 13.349 1.00 94.69 238 ARG A C 1
ATOM 1862 O O . ARG A 1 238 ? -1.671 -6.134 13.224 1.00 94.69 238 ARG A O 1
ATOM 1869 N N . SER A 1 239 ? -3.745 -5.406 12.724 1.00 96.12 239 SER A N 1
ATOM 1870 C CA . SER A 1 239 ? -4.132 -6.537 11.889 1.00 96.12 239 SER A CA 1
ATOM 1871 C C . SER A 1 239 ? -4.543 -6.043 10.507 1.00 96.12 239 SER A C 1
ATOM 1873 O O . SER A 1 239 ? -5.502 -5.285 10.366 1.00 96.12 239 SER A O 1
ATOM 1875 N N . PHE A 1 240 ? -3.819 -6.479 9.480 1.00 96.44 240 PHE A N 1
ATOM 1876 C CA . PHE A 1 240 ? -4.048 -6.090 8.093 1.00 96.44 240 PHE A CA 1
ATOM 1877 C C . PHE A 1 240 ? -4.316 -7.305 7.215 1.00 96.44 240 PHE A C 1
ATOM 1879 O O . PHE A 1 240 ? -3.693 -8.356 7.365 1.00 96.44 240 PHE A O 1
ATOM 1886 N N . GLU A 1 241 ? -5.212 -7.123 6.254 1.00 96.06 241 GLU A N 1
ATOM 1887 C CA . GLU A 1 241 ? -5.444 -8.053 5.157 1.00 96.06 241 GLU A CA 1
ATOM 1888 C C . GLU A 1 241 ? -5.153 -7.333 3.833 1.00 96.06 241 GLU A C 1
ATOM 1890 O O . GLU A 1 241 ? -5.753 -6.308 3.541 1.00 96.06 241 GLU A O 1
ATOM 1895 N N . ILE A 1 242 ? -4.213 -7.821 3.030 1.00 96.56 242 ILE A N 1
ATOM 1896 C CA . ILE A 1 242 ? -3.868 -7.239 1.733 1.00 96.56 242 ILE A CA 1
ATOM 1897 C C . ILE A 1 242 ? -4.441 -8.131 0.641 1.00 96.56 242 ILE A C 1
ATOM 1899 O O . ILE A 1 242 ? -3.985 -9.259 0.464 1.00 96.56 242 ILE A O 1
ATOM 1903 N N . ASN A 1 243 ? -5.419 -7.613 -0.094 1.00 94.62 243 ASN A N 1
ATOM 1904 C CA . ASN A 1 243 ? -6.109 -8.327 -1.161 1.00 94.62 243 ASN A CA 1
ATOM 1905 C C . ASN A 1 243 ? -5.562 -7.873 -2.515 1.00 94.62 243 ASN A C 1
ATOM 1907 O O . ASN A 1 243 ? -5.664 -6.699 -2.871 1.00 94.62 243 ASN A O 1
ATOM 1911 N N . ILE A 1 244 ? -4.963 -8.802 -3.255 1.00 94.50 244 ILE A N 1
ATOM 1912 C CA . ILE A 1 244 ? -4.346 -8.574 -4.560 1.00 94.50 244 ILE A CA 1
ATOM 1913 C C . ILE A 1 244 ? -5.080 -9.427 -5.589 1.00 94.50 244 ILE A C 1
ATOM 1915 O O . ILE A 1 244 ? -5.116 -10.651 -5.472 1.00 94.50 244 ILE A O 1
ATOM 1919 N N . GLU A 1 245 ? -5.631 -8.789 -6.617 1.00 89.25 245 GLU A N 1
ATOM 1920 C CA . GLU A 1 245 ? -6.403 -9.465 -7.660 1.00 89.25 245 GLU A CA 1
ATOM 1921 C C . GLU A 1 245 ? -5.735 -9.305 -9.032 1.00 89.25 245 GLU A C 1
ATOM 1923 O O . GLU A 1 245 ? -5.548 -8.195 -9.541 1.00 89.25 245 GLU A O 1
ATOM 1928 N N . LEU A 1 246 ? -5.392 -10.438 -9.650 1.00 87.50 246 LEU A N 1
ATOM 1929 C CA . LEU A 1 246 ? -4.956 -10.545 -11.040 1.00 87.50 246 LEU A CA 1
ATOM 1930 C C . LEU A 1 246 ? -6.125 -11.091 -11.884 1.00 87.50 246 LEU A C 1
ATOM 1932 O O . LEU A 1 246 ? -6.307 -12.313 -11.952 1.00 87.50 246 LEU A O 1
ATOM 1936 N N . PRO A 1 247 ? -6.939 -10.214 -12.503 1.00 77.62 247 PRO A N 1
ATOM 1937 C CA . PRO A 1 247 ? -8.121 -10.611 -13.271 1.00 77.62 247 PRO A CA 1
ATOM 1938 C C . PRO A 1 247 ? -7.767 -11.452 -14.515 1.00 77.62 247 PRO A C 1
ATOM 1940 O O . PRO A 1 247 ? -6.622 -11.440 -14.973 1.00 77.62 247 PRO A O 1
ATOM 1943 N N . PRO A 1 248 ? -8.741 -12.176 -15.102 1.00 70.88 248 PRO A N 1
ATOM 1944 C CA . PRO A 1 248 ? -8.492 -13.070 -16.231 1.00 70.88 248 PRO A CA 1
ATOM 1945 C C . PRO A 1 248 ? -8.057 -12.313 -17.489 1.00 70.88 248 PRO A C 1
ATOM 1947 O O . PRO A 1 248 ? -8.544 -11.212 -17.749 1.00 70.88 248 PRO A O 1
ATOM 1950 N N . LYS A 1 249 ? -7.233 -12.958 -18.332 1.00 64.38 249 LYS A N 1
ATOM 1951 C CA . LYS A 1 249 ? -6.730 -12.419 -19.616 1.00 64.38 249 LYS A CA 1
ATOM 1952 C C . LYS A 1 249 ? -7.835 -11.810 -20.499 1.00 64.38 249 LYS A C 1
ATOM 1954 O O . LYS A 1 249 ? -7.613 -10.841 -21.205 1.00 64.38 249 LYS A O 1
ATOM 1959 N N . THR A 1 250 ? -9.059 -12.323 -20.451 1.00 54.78 250 THR A N 1
ATOM 1960 C CA . THR A 1 250 ? -10.166 -11.839 -21.293 1.00 54.78 250 THR A CA 1
ATOM 1961 C C . THR A 1 250 ? -10.899 -10.613 -20.742 1.00 54.78 250 THR A C 1
ATOM 1963 O O . THR A 1 250 ? -11.822 -10.123 -21.391 1.00 54.78 250 THR A O 1
ATOM 1966 N N . SER A 1 251 ? -10.558 -10.126 -19.545 1.00 54.84 251 SER A N 1
ATOM 1967 C CA . SER A 1 251 ? -11.270 -9.006 -18.934 1.00 54.84 251 SER A CA 1
ATOM 1968 C C . SER A 1 251 ? -10.858 -7.682 -19.573 1.00 54.84 251 SER A C 1
ATOM 1970 O O . SER A 1 251 ? -9.748 -7.187 -19.378 1.00 54.84 251 SER A O 1
ATOM 1972 N N . SER A 1 252 ? -11.800 -7.042 -20.268 1.00 48.97 252 SER A N 1
ATOM 1973 C CA . SER A 1 252 ? -11.672 -5.663 -20.757 1.00 48.97 252 SER A CA 1
ATOM 1974 C C . SER A 1 252 ? -11.418 -4.636 -19.639 1.00 48.97 252 SER A C 1
ATOM 1976 O O . SER A 1 252 ? -11.115 -3.486 -19.937 1.00 48.97 252 SER A O 1
ATOM 1978 N N . ALA A 1 253 ? -11.540 -5.028 -18.363 1.00 44.19 253 ALA A N 1
ATOM 1979 C CA . ALA A 1 253 ? -11.250 -4.192 -17.198 1.00 44.19 253 ALA A CA 1
ATOM 1980 C C . ALA A 1 253 ? -9.748 -4.074 -16.862 1.00 44.19 253 ALA A C 1
ATOM 1982 O O . ALA A 1 253 ? -9.378 -3.201 -16.080 1.00 44.19 253 ALA A O 1
ATOM 1983 N N . ILE A 1 254 ? -8.876 -4.903 -17.454 1.00 46.66 254 ILE A N 1
ATOM 1984 C CA . ILE A 1 254 ? -7.412 -4.791 -17.288 1.00 46.66 254 ILE A CA 1
ATOM 1985 C C . ILE A 1 254 ? -6.878 -3.501 -17.934 1.00 46.66 254 ILE A C 1
ATOM 1987 O O . ILE A 1 254 ? -5.839 -2.982 -17.525 1.00 46.66 254 ILE A O 1
ATOM 1991 N N . PHE A 1 255 ? -7.612 -2.941 -18.900 1.00 48.72 255 PHE A N 1
ATOM 1992 C CA . PHE A 1 255 ? -7.112 -1.909 -19.801 1.00 48.72 255 PHE A CA 1
ATOM 1993 C C . PHE A 1 255 ? -7.861 -0.579 -19.621 1.00 48.72 255 PHE A C 1
ATOM 1995 O O . PHE A 1 255 ? -9.039 -0.474 -19.975 1.00 48.72 255 PHE A O 1
ATOM 2002 N N . PRO A 1 256 ? -7.203 0.479 -19.112 1.00 39.81 256 PRO A N 1
ATOM 2003 C CA . PRO A 1 256 ? -7.736 1.833 -19.180 1.00 39.81 256 PRO A CA 1
ATOM 2004 C C . PRO A 1 256 ? -7.973 2.239 -20.643 1.00 39.81 256 PRO A C 1
ATOM 2006 O O . PRO A 1 256 ? -7.153 1.968 -21.519 1.00 39.81 256 PRO A O 1
ATOM 2009 N N . ARG A 1 257 ? -9.070 2.961 -20.907 1.00 38.66 257 ARG A N 1
ATOM 2010 C CA . ARG A 1 257 ? -9.527 3.400 -22.246 1.00 38.66 257 ARG A CA 1
ATOM 2011 C C . ARG A 1 257 ? -8.519 4.230 -23.065 1.00 38.66 257 ARG A C 1
ATOM 2013 O O . ARG A 1 257 ? -8.798 4.515 -24.226 1.00 38.66 257 ARG A O 1
ATOM 2020 N N . HIS A 1 258 ? -7.371 4.613 -22.507 1.00 39.22 258 HIS A N 1
ATOM 2021 C CA . HIS A 1 258 ? -6.371 5.440 -23.189 1.00 39.22 258 HIS A CA 1
ATOM 2022 C C . HIS A 1 258 ? -5.633 4.730 -24.337 1.00 39.22 258 HIS A C 1
ATOM 2024 O O . HIS A 1 258 ? -5.101 5.415 -25.202 1.00 39.22 258 HIS A O 1
ATOM 2030 N N . PHE A 1 259 ? -5.666 3.395 -24.414 1.00 42.09 259 PHE A N 1
ATOM 2031 C CA . PHE A 1 259 ? -5.057 2.637 -25.520 1.00 42.09 259 PHE A CA 1
ATOM 2032 C C . PHE A 1 259 ? -6.017 2.325 -26.686 1.00 42.09 259 PHE A C 1
ATOM 2034 O O . PHE A 1 259 ? -5.603 1.736 -27.679 1.00 42.09 259 PHE A O 1
ATOM 2041 N N . ASN A 1 260 ? -7.288 2.743 -26.615 1.00 33.59 260 ASN A N 1
ATOM 2042 C CA . ASN A 1 260 ? -8.310 2.391 -27.614 1.00 33.59 260 ASN A CA 1
ATOM 2043 C C . ASN A 1 260 ? -8.469 3.397 -28.764 1.00 33.59 260 ASN A C 1
ATOM 2045 O O . ASN A 1 260 ? -9.541 3.497 -29.360 1.00 33.59 260 ASN A O 1
ATOM 2049 N N . GLN A 1 261 ? -7.415 4.119 -29.132 1.00 37.06 261 GLN A N 1
ATOM 2050 C CA . GLN A 1 261 ? -7.361 4.721 -30.461 1.00 37.06 261 GLN A CA 1
ATOM 2051 C C . GLN A 1 261 ? -6.440 3.852 -31.316 1.00 37.06 261 GLN A C 1
ATOM 2053 O O . GLN A 1 261 ? -5.227 3.967 -31.215 1.00 37.06 261 GLN A O 1
ATOM 2058 N N . VAL A 1 262 ? -7.063 2.973 -32.121 1.00 35.31 262 VAL A N 1
ATOM 2059 C CA . VAL A 1 262 ? -6.573 2.279 -33.344 1.00 35.31 262 VAL A CA 1
ATOM 2060 C C . VAL A 1 262 ? -6.750 0.741 -33.364 1.00 35.31 262 VAL A C 1
ATOM 2062 O O . VAL A 1 262 ? -6.732 0.162 -34.445 1.00 35.31 262 VAL A O 1
ATOM 2065 N N . ALA A 1 263 ? -7.063 0.045 -32.265 1.00 36.31 263 ALA A N 1
ATOM 2066 C CA . ALA A 1 263 ? -7.340 -1.400 -32.359 1.00 36.31 263 ALA A CA 1
ATOM 2067 C C . ALA A 1 263 ? -8.774 -1.691 -32.856 1.00 36.31 263 ALA A C 1
ATOM 2069 O O . ALA A 1 263 ? -9.758 -1.492 -32.141 1.00 36.31 263 ALA A O 1
ATOM 2070 N N . THR A 1 264 ? -8.895 -2.168 -34.096 1.00 35.19 264 THR A N 1
ATOM 2071 C CA . THR A 1 264 ? -10.119 -2.755 -34.656 1.00 35.19 264 THR A CA 1
ATOM 2072 C C . THR A 1 264 ? -10.607 -3.921 -33.790 1.00 35.19 264 THR A C 1
ATOM 2074 O O . THR A 1 264 ? -9.825 -4.713 -33.272 1.00 35.19 264 THR A O 1
ATOM 2077 N N . ALA A 1 265 ? -11.926 -4.012 -33.617 1.00 36.50 265 ALA A N 1
ATOM 2078 C CA . ALA A 1 265 ? -12.624 -4.902 -32.690 1.00 36.50 265 ALA A CA 1
ATOM 2079 C C . ALA A 1 265 ? -12.591 -6.400 -33.078 1.00 36.50 265 ALA A C 1
ATOM 2081 O O . ALA A 1 265 ? -13.634 -7.019 -33.282 1.00 36.50 265 ALA A O 1
ATOM 2082 N N . GLN A 1 266 ? -11.406 -7.006 -33.148 1.00 36.59 266 GLN A N 1
ATOM 2083 C CA . GLN A 1 266 ? -11.235 -8.454 -33.264 1.00 36.59 266 GLN A CA 1
ATOM 2084 C C . GLN A 1 266 ? -10.244 -8.958 -32.208 1.00 36.59 266 GLN A C 1
ATOM 2086 O O . GLN A 1 266 ? -9.041 -8.783 -32.338 1.00 36.59 266 GLN A O 1
ATOM 2091 N N . GLN A 1 267 ? -10.794 -9.566 -31.149 1.00 41.81 267 GLN A N 1
ATOM 2092 C CA . GLN A 1 267 ? -10.197 -10.636 -30.332 1.00 41.81 267 GLN A CA 1
ATOM 2093 C C . GLN A 1 267 ? -8.658 -10.639 -30.206 1.00 41.81 267 GLN A C 1
ATOM 2095 O O . GLN A 1 267 ? -8.001 -11.589 -30.620 1.00 41.81 267 GLN A O 1
ATOM 2100 N N . ALA A 1 268 ? -8.072 -9.623 -29.574 1.00 42.12 268 ALA A N 1
ATOM 2101 C CA . ALA A 1 268 ? -6.690 -9.713 -29.112 1.00 42.12 268 ALA A CA 1
ATOM 2102 C C . ALA A 1 268 ? -6.696 -10.184 -27.651 1.00 42.12 268 ALA A C 1
ATOM 2104 O O . ALA A 1 268 ? -7.093 -9.445 -26.751 1.00 42.12 268 ALA A O 1
ATOM 2105 N N . GLN A 1 269 ? -6.305 -11.442 -27.423 1.00 50.44 269 GLN A N 1
ATOM 2106 C CA . GLN A 1 269 ? -5.840 -11.886 -26.106 1.00 50.44 269 GLN A CA 1
ATOM 2107 C C . GLN A 1 269 ? -4.735 -10.923 -25.649 1.00 50.44 269 GLN A C 1
ATOM 2109 O O . GLN A 1 269 ? -3.925 -10.518 -26.485 1.00 50.44 269 GLN A O 1
ATOM 2114 N N . PRO A 1 270 ? -4.671 -10.538 -24.369 1.00 54.50 270 PRO A N 1
ATOM 2115 C CA . PRO A 1 270 ? -3.589 -9.692 -23.921 1.00 54.50 270 PRO A CA 1
ATOM 2116 C C . PRO A 1 270 ? -2.268 -10.438 -24.047 1.00 54.50 270 PRO A C 1
ATOM 2118 O O . PRO A 1 270 ? -2.139 -11.588 -23.613 1.00 54.50 270 PRO A O 1
ATOM 2121 N N . ASN A 1 271 ? -1.297 -9.775 -24.664 1.00 68.81 271 ASN A N 1
ATOM 2122 C CA . ASN A 1 271 ? 0.039 -10.323 -24.835 1.00 68.81 271 ASN A CA 1
ATOM 2123 C C . ASN A 1 271 ? 0.669 -10.548 -23.450 1.00 68.81 271 ASN A C 1
ATOM 2125 O O . ASN A 1 271 ? 0.417 -9.787 -22.515 1.00 68.81 271 ASN A O 1
ATOM 2129 N N . GLU A 1 272 ? 1.507 -11.575 -23.316 1.00 73.31 272 GLU A N 1
ATOM 2130 C CA . GLU A 1 272 ? 2.225 -11.919 -22.076 1.00 73.31 272 GLU A CA 1
ATOM 2131 C C . GLU A 1 272 ? 2.932 -10.703 -21.444 1.00 73.31 272 GLU A C 1
ATOM 2133 O O . GLU A 1 272 ? 2.844 -10.478 -20.237 1.00 73.31 272 GLU A O 1
ATOM 2138 N N . GLU A 1 273 ? 3.498 -9.834 -22.284 1.00 77.94 273 GLU A N 1
ATOM 2139 C CA . GLU A 1 273 ? 4.117 -8.561 -21.899 1.00 77.94 273 GLU A CA 1
ATOM 2140 C C . GLU A 1 273 ? 3.158 -7.613 -21.150 1.00 77.94 273 GLU A C 1
ATOM 2142 O O . GLU A 1 273 ? 3.551 -6.940 -20.196 1.00 77.94 273 GLU A O 1
ATOM 2147 N N . GLN A 1 274 ? 1.880 -7.558 -21.540 1.00 77.62 274 GLN A N 1
ATOM 2148 C CA . GLN A 1 274 ? 0.887 -6.689 -20.899 1.00 77.62 274 GLN A CA 1
ATOM 2149 C C . GLN A 1 274 ? 0.542 -7.174 -19.491 1.00 77.62 274 GLN A C 1
ATOM 2151 O O . GLN A 1 274 ? 0.419 -6.365 -18.572 1.00 77.62 274 GLN A O 1
ATOM 2156 N N . LEU A 1 275 ? 0.419 -8.491 -19.312 1.00 82.00 275 LEU A N 1
ATOM 2157 C CA . LEU A 1 275 ? 0.178 -9.095 -18.003 1.00 82.00 275 LEU A CA 1
ATOM 2158 C C . LEU A 1 275 ? 1.391 -8.919 -17.083 1.00 82.00 275 LEU A C 1
ATOM 2160 O O . LEU A 1 275 ? 1.240 -8.617 -15.900 1.00 82.00 275 LEU A O 1
ATOM 2164 N N . GLN A 1 276 ? 2.596 -9.038 -17.637 1.00 85.12 276 GLN A N 1
ATOM 2165 C CA . GLN A 1 276 ? 3.821 -8.780 -16.895 1.00 85.12 276 GLN A CA 1
ATOM 2166 C C . GLN A 1 276 ? 3.915 -7.309 -16.457 1.00 85.12 276 GLN A C 1
ATOM 2168 O O . GLN A 1 276 ? 4.211 -7.031 -15.295 1.00 85.12 276 GLN A O 1
ATOM 2173 N N . ASN A 1 277 ? 3.581 -6.356 -17.337 1.00 86.25 277 ASN A N 1
ATOM 2174 C CA . ASN A 1 277 ? 3.501 -4.943 -16.957 1.00 86.25 277 ASN A CA 1
ATOM 2175 C C . ASN A 1 277 ? 2.477 -4.705 -15.835 1.00 86.25 277 ASN A C 1
ATOM 2177 O O . ASN A 1 277 ? 2.761 -3.985 -14.880 1.00 86.25 277 ASN A O 1
ATOM 2181 N N . TYR A 1 278 ? 1.313 -5.346 -15.925 1.00 86.94 278 TYR A N 1
ATOM 2182 C CA . TYR A 1 278 ? 0.257 -5.241 -14.921 1.00 86.94 278 TYR A CA 1
ATOM 2183 C C . TYR A 1 278 ? 0.727 -5.693 -13.527 1.00 86.94 278 TYR A C 1
ATOM 2185 O O . TYR A 1 278 ? 0.455 -5.025 -12.529 1.00 86.94 278 TYR A O 1
ATOM 2193 N N . ILE A 1 279 ? 1.502 -6.780 -13.447 1.00 91.38 279 ILE A N 1
ATOM 2194 C CA . ILE A 1 279 ? 2.114 -7.238 -12.189 1.00 91.38 279 ILE A CA 1
ATOM 2195 C C . ILE A 1 279 ? 3.042 -6.168 -11.611 1.00 91.38 279 ILE A C 1
ATOM 2197 O O . ILE A 1 279 ? 2.965 -5.861 -10.421 1.00 91.38 279 ILE A O 1
ATOM 2201 N N . TYR A 1 280 ? 3.894 -5.564 -12.438 1.00 92.12 280 TYR A N 1
ATOM 2202 C CA . TYR A 1 280 ? 4.816 -4.534 -11.967 1.00 92.12 280 TYR A CA 1
ATOM 2203 C C . TYR A 1 280 ? 4.119 -3.228 -11.558 1.00 92.12 280 TYR A C 1
ATOM 2205 O O . TYR A 1 280 ? 4.591 -2.541 -10.649 1.00 92.12 280 TYR A O 1
ATOM 2213 N N . GLU A 1 281 ? 2.989 -2.892 -12.180 1.00 89.88 281 GLU A N 1
ATOM 2214 C CA . GLU A 1 281 ? 2.124 -1.791 -11.742 1.00 89.88 281 GLU A CA 1
ATOM 2215 C C . GLU A 1 281 ? 1.533 -2.056 -10.360 1.00 89.88 281 GLU A C 1
ATOM 2217 O O . GLU A 1 281 ? 1.557 -1.175 -9.502 1.00 89.88 281 GLU A O 1
ATOM 2222 N N . ILE A 1 282 ? 1.082 -3.283 -10.099 1.00 92.12 282 ILE A N 1
ATOM 2223 C CA . ILE A 1 282 ? 0.660 -3.683 -8.754 1.00 92.12 282 ILE A CA 1
ATOM 2224 C C . ILE A 1 282 ? 1.836 -3.606 -7.775 1.00 92.12 282 ILE A C 1
ATOM 2226 O O . ILE A 1 282 ? 1.654 -3.118 -6.662 1.00 92.12 282 ILE A O 1
ATOM 2230 N N . CYS A 1 283 ? 3.053 -3.991 -8.172 1.00 93.31 283 CYS A N 1
ATOM 2231 C CA . CYS A 1 283 ? 4.231 -3.804 -7.321 1.00 93.31 283 CYS A CA 1
ATOM 2232 C C . CYS A 1 283 ? 4.475 -2.325 -6.979 1.00 93.31 283 CYS A C 1
ATOM 2234 O O . CYS A 1 283 ? 4.771 -2.031 -5.823 1.00 93.31 283 CYS A O 1
ATOM 2236 N N . ASP A 1 284 ? 4.309 -1.384 -7.923 1.00 91.31 284 ASP A N 1
ATOM 2237 C CA . ASP A 1 284 ? 4.371 0.059 -7.619 1.00 91.31 284 ASP A CA 1
ATOM 2238 C C . ASP A 1 284 ? 3.369 0.431 -6.516 1.00 91.31 284 ASP A C 1
ATOM 2240 O O . ASP A 1 284 ? 3.700 1.207 -5.622 1.00 91.31 284 ASP A O 1
ATOM 2244 N N . GLN A 1 285 ? 2.146 -0.097 -6.574 1.00 90.94 285 GLN A N 1
ATOM 2245 C CA . GLN A 1 285 ? 1.117 0.169 -5.569 1.00 90.94 285 GLN A CA 1
ATOM 2246 C C . GLN A 1 285 ? 1.461 -0.451 -4.211 1.00 90.94 285 GLN A C 1
ATOM 2248 O O . GLN A 1 285 ? 1.359 0.217 -3.180 1.00 90.94 285 GLN A O 1
ATOM 2253 N N . LEU A 1 286 ? 1.945 -1.693 -4.213 1.00 94.00 286 LEU A N 1
ATOM 2254 C CA . LEU A 1 286 ? 2.384 -2.394 -3.012 1.00 94.00 286 LEU A CA 1
ATOM 2255 C C . LEU A 1 286 ? 3.532 -1.663 -2.325 1.00 94.00 286 LEU A C 1
ATOM 2257 O O . LEU A 1 286 ? 3.455 -1.443 -1.124 1.00 94.00 286 LEU A O 1
ATOM 2261 N N . HIS A 1 287 ? 4.554 -1.217 -3.058 1.00 91.88 287 HIS A N 1
ATOM 2262 C CA . HIS A 1 287 ? 5.669 -0.454 -2.482 1.00 91.88 287 HIS A CA 1
ATOM 2263 C C . HIS A 1 287 ? 5.202 0.815 -1.752 1.00 91.88 287 HIS A C 1
ATOM 2265 O O . HIS A 1 287 ? 5.750 1.140 -0.698 1.00 91.88 287 HIS A O 1
ATOM 2271 N N . GLN A 1 288 ? 4.167 1.498 -2.255 1.00 90.44 288 GLN A N 1
ATOM 2272 C CA . GLN A 1 288 ? 3.592 2.680 -1.598 1.00 90.44 288 GLN A CA 1
ATOM 2273 C C . GLN A 1 288 ? 2.851 2.318 -0.304 1.00 90.44 288 GLN A C 1
ATOM 2275 O O . GLN A 1 288 ? 2.994 3.016 0.702 1.00 90.44 288 GLN A O 1
ATOM 2280 N N . VAL A 1 289 ? 2.078 1.224 -0.310 1.00 92.44 289 VAL A N 1
ATOM 2281 C CA . VAL A 1 289 ? 1.392 0.717 0.891 1.00 92.44 289 VAL A CA 1
ATOM 2282 C C . VAL A 1 289 ? 2.406 0.223 1.918 1.00 92.44 289 VAL A C 1
ATOM 2284 O O . VAL A 1 289 ? 2.290 0.564 3.091 1.00 92.44 289 VAL A O 1
ATOM 2287 N N . MET A 1 290 ? 3.435 -0.514 1.494 1.00 92.56 290 MET A N 1
ATOM 2288 C CA . MET A 1 290 ? 4.495 -0.997 2.379 1.00 92.56 290 MET A CA 1
ATOM 2289 C C . MET A 1 290 ? 5.238 0.167 3.031 1.00 92.56 290 MET A C 1
ATOM 2291 O O . MET A 1 290 ? 5.448 0.130 4.237 1.00 92.56 290 MET A O 1
ATOM 2295 N N . GLY A 1 291 ? 5.535 1.233 2.278 1.00 89.25 291 GLY A N 1
ATOM 2296 C CA . GLY A 1 291 ? 6.119 2.453 2.840 1.00 89.25 291 GLY A CA 1
ATOM 2297 C C . GLY A 1 291 ? 5.252 3.089 3.932 1.00 89.25 291 GLY A C 1
ATOM 2298 O O . GLY A 1 291 ? 5.785 3.614 4.902 1.00 89.25 291 GLY A O 1
ATOM 2299 N N . ARG A 1 292 ? 3.918 2.997 3.834 1.00 90.19 292 ARG A N 1
ATOM 2300 C CA . ARG A 1 292 ? 3.011 3.463 4.894 1.00 90.19 292 ARG A CA 1
ATOM 2301 C C . ARG A 1 292 ? 2.965 2.511 6.092 1.00 90.19 292 ARG A C 1
ATOM 2303 O O . ARG A 1 292 ? 2.956 2.981 7.227 1.00 90.19 292 ARG A O 1
ATOM 2310 N N . LEU A 1 293 ? 2.917 1.200 5.852 1.00 92.50 293 LEU A N 1
ATOM 2311 C CA . LEU A 1 293 ? 2.879 0.181 6.907 1.00 92.50 293 LEU A CA 1
ATOM 2312 C C . LEU A 1 293 ? 4.178 0.135 7.723 1.00 92.50 293 LEU A C 1
ATOM 2314 O O . LEU A 1 293 ? 4.138 -0.125 8.921 1.00 92.50 293 LEU A O 1
ATOM 2318 N N . GLU A 1 294 ? 5.310 0.450 7.098 1.00 90.00 294 GLU A N 1
ATOM 2319 C CA . GLU A 1 294 ? 6.627 0.533 7.737 1.00 90.00 294 GLU A CA 1
ATOM 2320 C C . GLU A 1 294 ? 6.693 1.614 8.835 1.00 90.00 294 GLU A C 1
ATOM 2322 O O . GLU A 1 294 ? 7.460 1.501 9.791 1.00 90.00 294 GLU A O 1
ATOM 2327 N N . LEU A 1 295 ? 5.847 2.646 8.742 1.00 88.31 295 LEU A N 1
ATOM 2328 C CA . LEU A 1 295 ? 5.782 3.741 9.713 1.00 88.31 295 LEU A CA 1
ATOM 2329 C C . LEU A 1 295 ? 4.947 3.409 10.959 1.00 88.31 295 LEU A C 1
ATOM 2331 O O . LEU A 1 295 ? 4.948 4.189 11.915 1.00 88.31 295 LEU A O 1
ATOM 2335 N N . ILE A 1 296 ? 4.218 2.289 10.964 1.00 88.50 296 ILE A N 1
ATOM 2336 C CA . ILE A 1 296 ? 3.341 1.917 12.076 1.00 88.50 296 ILE A CA 1
ATOM 2337 C C . ILE A 1 296 ? 4.187 1.475 13.274 1.00 88.50 296 ILE A C 1
ATOM 2339 O O . ILE A 1 296 ? 5.010 0.564 13.185 1.00 88.50 296 ILE A O 1
ATOM 2343 N N . LYS A 1 297 ? 3.944 2.106 14.426 1.00 84.12 297 LYS A N 1
ATOM 2344 C CA . LYS A 1 297 ? 4.511 1.714 15.722 1.00 84.12 297 LYS A CA 1
ATOM 2345 C C . LYS A 1 297 ? 3.389 1.628 16.762 1.00 84.12 297 LYS A C 1
ATOM 2347 O O . LYS A 1 297 ? 2.598 2.571 16.832 1.00 84.12 297 LYS A O 1
ATOM 2352 N N . PRO A 1 298 ? 3.329 0.583 17.614 1.00 83.00 298 PRO A N 1
ATOM 2353 C CA . PRO A 1 298 ? 4.118 -0.664 17.644 1.00 83.00 298 PRO A CA 1
ATOM 2354 C C . PRO A 1 298 ? 3.890 -1.608 16.444 1.00 83.00 298 PRO A C 1
ATOM 2356 O O . PRO A 1 298 ? 3.112 -1.301 15.544 1.00 83.00 298 PRO A O 1
ATOM 2359 N N . SER A 1 299 ? 4.601 -2.743 16.439 1.00 88.69 299 SER A N 1
ATOM 2360 C CA . SER A 1 299 ? 4.631 -3.748 15.368 1.00 88.69 299 SER A CA 1
ATOM 2361 C C . SER A 1 299 ? 3.258 -4.247 14.908 1.00 88.69 299 SER A C 1
ATOM 2363 O O . SER A 1 299 ? 2.298 -4.324 15.676 1.00 88.69 299 SER A O 1
ATOM 2365 N N . ILE A 1 300 ? 3.196 -4.661 13.640 1.00 94.00 300 ILE A N 1
ATOM 2366 C CA . ILE A 1 300 ? 2.035 -5.339 13.058 1.00 94.00 300 ILE A CA 1
ATOM 2367 C C . ILE A 1 300 ? 1.925 -6.740 13.678 1.00 94.00 300 ILE A C 1
ATOM 2369 O O . ILE A 1 300 ? 2.863 -7.537 13.614 1.00 94.00 300 ILE A O 1
ATOM 2373 N N . LEU A 1 301 ? 0.773 -7.051 14.274 1.00 94.50 301 LEU A N 1
ATOM 2374 C CA . LEU A 1 301 ? 0.509 -8.344 14.909 1.00 94.50 301 LEU A CA 1
ATOM 2375 C C . LEU A 1 301 ? 0.122 -9.409 13.883 1.00 94.50 301 LEU A C 1
ATOM 2377 O O . LEU A 1 301 ? 0.612 -10.537 13.955 1.00 94.50 301 LEU A O 1
ATOM 2381 N N . HIS A 1 302 ? -0.735 -9.050 12.929 1.00 95.75 302 HIS A N 1
ATOM 2382 C CA . HIS A 1 302 ? -1.227 -9.964 11.904 1.00 95.75 302 HIS A CA 1
ATOM 2383 C C . HIS A 1 302 ? -1.188 -9.301 10.527 1.00 95.75 302 HIS A C 1
ATOM 2385 O O . HIS A 1 302 ? -1.732 -8.216 10.332 1.00 95.75 302 HIS A O 1
ATOM 2391 N N . LEU A 1 303 ? -0.564 -9.965 9.560 1.00 96.88 303 LEU A N 1
ATOM 2392 C CA . LEU A 1 303 ? -0.554 -9.572 8.157 1.00 96.88 303 LEU A CA 1
ATOM 2393 C C . LEU A 1 303 ? -0.980 -10.771 7.314 1.00 96.88 303 LEU A C 1
ATOM 2395 O O . LEU A 1 303 ? -0.234 -11.737 7.184 1.00 96.88 303 LEU A O 1
ATOM 2399 N N . ASN A 1 304 ? -2.170 -10.703 6.731 1.00 95.94 304 ASN A N 1
ATOM 2400 C CA . ASN A 1 304 ? -2.660 -11.702 5.791 1.00 95.94 304 ASN A CA 1
ATOM 2401 C C . ASN A 1 304 ? -2.552 -11.150 4.366 1.00 95.94 304 ASN A C 1
ATOM 2403 O O . ASN A 1 304 ? -3.090 -10.086 4.088 1.00 95.94 304 ASN A O 1
ATOM 2407 N N . VAL A 1 305 ? -1.869 -11.847 3.463 1.00 96.81 305 VAL A N 1
ATOM 2408 C CA . VAL A 1 305 ? -1.766 -11.477 2.049 1.00 96.81 305 VAL A CA 1
ATOM 2409 C C . VAL A 1 305 ? -2.550 -12.482 1.216 1.00 96.81 305 VAL A C 1
ATOM 2411 O O . VAL A 1 305 ? -2.151 -13.639 1.087 1.00 96.81 305 VAL A O 1
ATOM 2414 N N . LYS A 1 306 ? -3.654 -12.040 0.616 1.00 95.19 306 LYS A N 1
ATOM 2415 C CA . LYS A 1 306 ? -4.472 -12.847 -0.290 1.00 95.19 306 LYS A CA 1
ATOM 2416 C C . LYS A 1 306 ? -4.180 -12.448 -1.729 1.00 95.19 306 LYS A C 1
ATOM 2418 O O . LYS A 1 306 ? -4.366 -11.296 -2.106 1.00 95.19 306 LYS A O 1
ATOM 2423 N N . ILE A 1 307 ? -3.735 -13.405 -2.536 1.00 94.88 307 ILE A N 1
ATOM 2424 C CA . ILE A 1 307 ? -3.432 -13.218 -3.955 1.00 94.88 307 ILE A CA 1
ATOM 2425 C C . ILE A 1 307 ? -4.383 -14.092 -4.763 1.00 94.88 307 ILE A C 1
ATOM 2427 O O . ILE A 1 307 ? -4.321 -15.317 -4.682 1.00 94.88 307 ILE A O 1
ATOM 2431 N N . VAL A 1 308 ? -5.260 -13.473 -5.543 1.00 92.00 308 VAL A N 1
ATOM 2432 C CA . VAL A 1 308 ? -6.195 -14.162 -6.436 1.00 92.00 308 VAL A CA 1
ATOM 2433 C C . VAL A 1 308 ? -5.687 -14.030 -7.864 1.00 92.00 308 VAL A C 1
ATOM 2435 O O . VAL A 1 308 ? -5.467 -12.923 -8.349 1.00 92.00 308 VAL A O 1
ATOM 2438 N N . ILE A 1 309 ? -5.477 -15.160 -8.534 1.00 90.62 309 ILE A N 1
ATOM 2439 C CA . ILE A 1 309 ? -4.855 -15.232 -9.853 1.00 90.62 309 ILE A CA 1
ATOM 2440 C C . ILE A 1 309 ? -5.770 -15.969 -10.826 1.00 90.62 309 ILE A C 1
ATOM 2442 O O . ILE A 1 309 ? -5.925 -17.187 -10.755 1.00 90.62 309 ILE A O 1
ATOM 2446 N N . GLU A 1 310 ? -6.324 -15.238 -11.789 1.00 87.12 310 GLU A N 1
ATOM 2447 C CA . GLU A 1 310 ? -7.113 -15.806 -12.892 1.00 87.12 310 GLU A CA 1
ATOM 2448 C C . GLU A 1 310 ? -6.420 -15.683 -14.257 1.00 87.12 310 GLU A C 1
ATOM 2450 O O . GLU A 1 310 ? -6.922 -16.176 -15.266 1.00 87.12 310 GLU A O 1
ATOM 2455 N N . ALA A 1 311 ? -5.280 -14.994 -14.313 1.00 79.56 311 ALA A N 1
ATOM 2456 C CA . ALA A 1 311 ? -4.643 -14.615 -15.568 1.00 79.56 311 ALA A CA 1
ATOM 2457 C C . ALA A 1 311 ? -3.788 -15.726 -16.214 1.00 79.56 311 ALA A C 1
ATOM 2459 O O . ALA A 1 311 ? -3.598 -15.717 -17.430 1.00 79.56 311 ALA A O 1
ATOM 2460 N N . PHE A 1 312 ? -3.259 -16.674 -15.438 1.00 83.19 312 PHE A N 1
ATOM 2461 C CA . PHE A 1 312 ? -2.255 -17.638 -15.912 1.00 83.19 312 PHE A CA 1
ATOM 2462 C C . PHE A 1 312 ? -2.830 -19.028 -16.174 1.00 83.19 312 PHE A C 1
ATOM 2464 O O . PHE A 1 312 ? -3.754 -19.464 -15.489 1.00 83.19 312 PHE A O 1
ATOM 2471 N N . GLN A 1 313 ? -2.264 -19.714 -17.173 1.00 82.38 313 GLN A N 1
ATOM 2472 C CA . GLN A 1 313 ? -2.699 -21.057 -17.577 1.00 82.38 313 GLN A CA 1
ATOM 2473 C C . GLN A 1 313 ? -1.977 -22.158 -16.805 1.00 82.38 313 GLN A C 1
ATOM 2475 O O . GLN A 1 313 ? -2.533 -23.238 -16.626 1.00 82.38 313 GLN A O 1
ATOM 2480 N N . THR A 1 314 ? -0.749 -21.893 -16.358 1.00 87.44 314 THR A N 1
ATOM 2481 C CA . THR A 1 314 ? 0.072 -22.853 -15.623 1.00 87.44 314 THR A CA 1
ATOM 2482 C C . THR A 1 314 ? 0.239 -22.420 -14.170 1.00 87.44 314 THR A C 1
ATOM 2484 O O . THR A 1 314 ? 0.235 -21.228 -13.844 1.00 87.44 314 THR A O 1
ATOM 2487 N N . LEU A 1 315 ? 0.396 -23.405 -13.282 1.00 87.50 315 LEU A N 1
ATOM 2488 C CA . LEU A 1 315 ? 0.657 -23.152 -11.868 1.00 87.50 315 LEU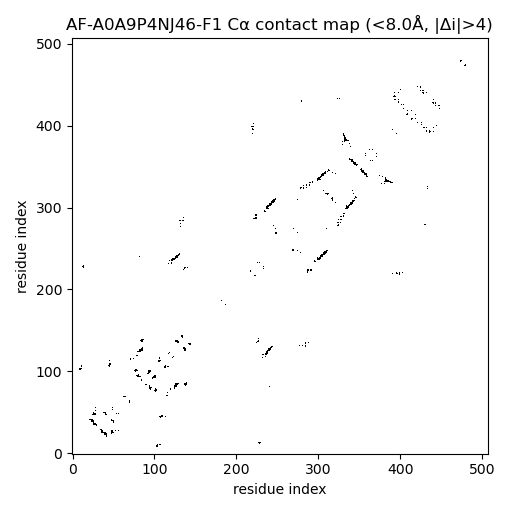 A CA 1
ATOM 2489 C C . LEU A 1 315 ? 1.998 -22.429 -11.677 1.00 87.50 315 LEU A C 1
ATOM 2491 O O . LEU A 1 315 ? 2.079 -21.505 -10.876 1.00 87.50 315 LEU A O 1
ATOM 2495 N N . ASP A 1 316 ? 3.031 -22.810 -12.429 1.00 88.88 316 ASP A N 1
ATOM 2496 C CA . ASP A 1 316 ? 4.370 -22.229 -12.293 1.00 88.88 316 ASP A CA 1
ATOM 2497 C C . ASP A 1 316 ? 4.394 -20.732 -12.630 1.00 88.88 316 ASP A C 1
ATOM 2499 O O . ASP A 1 316 ? 4.990 -19.952 -11.888 1.00 88.88 316 ASP A O 1
ATOM 2503 N N . GLU A 1 317 ? 3.683 -20.300 -13.679 1.00 89.56 317 GLU A N 1
ATOM 2504 C CA . GLU A 1 317 ? 3.505 -18.875 -13.994 1.00 89.56 317 GLU A CA 1
ATOM 2505 C C . GLU A 1 317 ? 2.784 -18.129 -12.862 1.00 89.56 317 GLU A C 1
ATOM 2507 O O . GLU A 1 317 ? 3.214 -17.049 -12.447 1.00 89.56 317 GLU A O 1
ATOM 2512 N N . ALA A 1 318 ? 1.704 -18.712 -12.327 1.00 89.88 318 ALA A N 1
ATOM 2513 C CA . ALA A 1 318 ? 0.947 -18.122 -11.225 1.00 89.88 318 ALA A CA 1
ATOM 2514 C C . ALA A 1 318 ? 1.809 -17.975 -9.959 1.00 89.88 318 ALA A C 1
ATOM 2516 O O . ALA A 1 318 ? 1.772 -16.940 -9.289 1.00 89.88 318 ALA A O 1
ATOM 2517 N N . LEU A 1 319 ? 2.625 -18.984 -9.650 1.00 91.88 319 LEU A N 1
ATOM 2518 C CA . LEU A 1 319 ? 3.546 -18.958 -8.518 1.00 91.88 319 LEU A CA 1
ATOM 2519 C C . LEU A 1 319 ? 4.695 -17.971 -8.733 1.00 91.88 319 LEU A C 1
ATOM 2521 O O . LEU A 1 319 ? 5.036 -17.241 -7.803 1.00 91.88 319 LEU A O 1
ATOM 2525 N N . ALA A 1 320 ? 5.254 -17.886 -9.941 1.00 91.94 320 ALA A N 1
ATOM 2526 C CA . ALA A 1 320 ? 6.269 -16.891 -10.282 1.00 91.94 320 ALA A CA 1
ATOM 2527 C C . ALA A 1 320 ? 5.724 -15.459 -10.128 1.00 91.94 320 ALA A C 1
ATOM 2529 O O . ALA A 1 320 ? 6.372 -14.608 -9.512 1.00 91.94 320 ALA A O 1
ATOM 2530 N N . ALA A 1 321 ? 4.500 -15.202 -10.596 1.00 92.81 321 ALA A N 1
ATOM 2531 C CA . ALA A 1 321 ? 3.821 -13.925 -10.396 1.00 92.81 321 ALA A CA 1
ATOM 2532 C C . ALA A 1 321 ? 3.602 -13.617 -8.905 1.00 92.81 321 ALA A C 1
ATOM 2534 O O . ALA A 1 321 ? 3.912 -12.513 -8.452 1.00 92.81 321 ALA A O 1
ATOM 2535 N N . ALA A 1 322 ? 3.141 -14.597 -8.119 1.00 94.56 322 ALA A N 1
ATOM 2536 C CA . ALA A 1 322 ? 2.985 -14.446 -6.674 1.00 94.56 322 ALA A CA 1
ATOM 2537 C C . ALA A 1 322 ? 4.319 -14.126 -5.978 1.00 94.56 322 ALA A C 1
ATOM 2539 O O . ALA A 1 322 ? 4.362 -13.253 -5.113 1.00 94.56 322 ALA A O 1
ATOM 2540 N N . GLN A 1 323 ? 5.428 -14.763 -6.374 1.00 94.69 323 GLN A N 1
ATOM 2541 C CA . GLN A 1 323 ? 6.752 -14.445 -5.827 1.00 94.69 323 GLN A CA 1
ATOM 2542 C C . GLN A 1 323 ? 7.132 -12.983 -6.075 1.00 94.69 323 GLN A C 1
ATOM 2544 O O . GLN A 1 323 ? 7.609 -12.326 -5.148 1.00 94.69 323 GLN A O 1
ATOM 2549 N N . ILE A 1 324 ? 6.894 -12.462 -7.286 1.00 94.50 324 ILE A N 1
ATOM 2550 C CA . ILE A 1 324 ? 7.167 -11.057 -7.631 1.00 94.50 324 ILE A CA 1
ATOM 2551 C C . ILE A 1 324 ? 6.314 -10.122 -6.766 1.00 94.50 324 ILE A C 1
ATOM 2553 O O . ILE A 1 324 ? 6.854 -9.206 -6.150 1.00 94.50 324 ILE A O 1
ATOM 2557 N N . LEU A 1 325 ? 5.013 -10.396 -6.643 1.00 95.62 325 LEU A N 1
ATOM 2558 C CA . LEU A 1 325 ? 4.082 -9.601 -5.834 1.00 95.62 325 LEU A CA 1
ATOM 2559 C C . LEU A 1 325 ? 4.420 -9.598 -4.336 1.00 95.62 325 LEU A C 1
ATOM 2561 O O . LEU A 1 325 ? 4.069 -8.662 -3.625 1.00 95.62 325 LEU A O 1
ATOM 2565 N N . LEU A 1 326 ? 5.123 -10.617 -3.841 1.00 95.94 326 LEU A N 1
ATOM 2566 C CA . LEU A 1 326 ? 5.558 -10.695 -2.446 1.00 95.94 326 LEU A CA 1
ATOM 2567 C C . LEU A 1 326 ? 6.877 -9.956 -2.169 1.00 95.94 326 LEU A C 1
ATOM 2569 O O . LEU A 1 326 ? 7.193 -9.711 -1.001 1.00 95.94 326 LEU A O 1
ATOM 2573 N N . LYS A 1 327 ? 7.651 -9.571 -3.196 1.00 93.31 327 LYS A N 1
ATOM 2574 C CA . LYS A 1 327 ? 8.931 -8.858 -3.018 1.00 93.31 327 LYS A CA 1
ATOM 2575 C C . LYS A 1 327 ? 8.799 -7.526 -2.267 1.00 93.31 327 LYS A C 1
ATOM 2577 O O . LYS A 1 327 ? 9.595 -7.329 -1.348 1.00 93.31 327 LYS A O 1
ATOM 2582 N N . PRO A 1 328 ? 7.818 -6.643 -2.555 1.00 93.56 328 PRO A N 1
ATOM 2583 C CA . PRO A 1 328 ? 7.681 -5.362 -1.855 1.00 93.56 328 PRO A CA 1
ATOM 2584 C C . PRO A 1 328 ? 7.569 -5.497 -0.329 1.00 93.56 328 PRO A C 1
ATOM 2586 O O . PRO A 1 328 ? 8.081 -4.660 0.412 1.00 93.56 328 PRO A O 1
ATOM 2589 N N . PHE A 1 329 ? 6.961 -6.585 0.154 1.00 93.88 329 PHE A N 1
ATOM 2590 C CA . PHE A 1 329 ? 6.768 -6.852 1.583 1.00 93.88 329 PHE A CA 1
ATOM 2591 C C . PHE A 1 329 ? 8.071 -7.115 2.336 1.00 93.88 329 PHE A C 1
ATOM 2593 O O . PHE A 1 329 ? 8.104 -6.963 3.554 1.00 93.88 329 PHE A O 1
ATOM 2600 N N . LYS A 1 330 ? 9.165 -7.450 1.638 1.00 88.94 330 LYS A N 1
ATOM 2601 C CA . LYS A 1 330 ? 10.485 -7.659 2.254 1.00 88.94 330 LYS A CA 1
ATOM 2602 C C . LYS A 1 330 ? 11.052 -6.411 2.926 1.00 88.94 330 LYS A C 1
ATOM 2604 O O . LYS A 1 330 ? 12.072 -6.520 3.597 1.00 88.94 330 LYS A O 1
ATOM 2609 N N . ARG A 1 331 ? 10.431 -5.246 2.748 1.00 87.06 331 ARG A N 1
ATOM 2610 C CA . ARG A 1 331 ? 10.760 -4.022 3.486 1.00 87.06 331 ARG A CA 1
ATOM 2611 C C . ARG A 1 331 ? 10.224 -4.033 4.915 1.00 87.06 331 ARG A C 1
ATOM 2613 O O . ARG A 1 331 ? 10.798 -3.399 5.790 1.00 87.06 331 ARG A O 1
ATOM 2620 N N . LEU A 1 332 ? 9.148 -4.776 5.164 1.00 90.44 332 LEU A N 1
ATOM 2621 C CA . LEU A 1 332 ? 8.563 -4.872 6.492 1.00 90.44 332 LEU A CA 1
ATOM 2622 C C . LEU A 1 332 ? 9.440 -5.728 7.409 1.00 90.44 332 LEU A C 1
ATOM 2624 O O . LEU A 1 332 ? 10.006 -6.746 7.005 1.00 90.44 332 LEU A O 1
ATOM 2628 N N . ARG A 1 333 ? 9.524 -5.309 8.667 1.00 90.56 333 ARG A N 1
ATOM 2629 C CA . ARG A 1 333 ? 10.177 -6.023 9.767 1.00 90.56 333 ARG A CA 1
ATOM 2630 C C . ARG A 1 333 ? 9.269 -5.989 10.984 1.00 90.56 333 ARG A C 1
ATOM 2632 O O . ARG A 1 333 ? 8.384 -5.138 11.072 1.00 90.56 333 ARG A O 1
ATOM 2639 N N . ASN A 1 334 ? 9.523 -6.876 11.940 1.00 90.12 334 ASN A N 1
ATOM 2640 C CA . ASN A 1 334 ? 8.741 -6.984 13.170 1.00 90.12 334 ASN A CA 1
ATOM 2641 C C . ASN A 1 334 ? 7.254 -7.310 12.930 1.00 90.12 334 ASN A C 1
ATOM 2643 O O . ASN A 1 334 ? 6.397 -6.814 13.653 1.00 90.12 334 ASN A O 1
ATOM 2647 N N . VAL A 1 335 ? 6.921 -8.127 11.929 1.00 93.69 335 VAL A N 1
ATOM 2648 C CA . VAL A 1 335 ? 5.551 -8.633 11.750 1.00 93.69 335 VAL A CA 1
ATOM 2649 C C . VAL A 1 335 ? 5.404 -9.940 12.527 1.00 93.69 335 VAL A C 1
ATOM 2651 O O . VAL A 1 335 ? 6.069 -10.928 12.208 1.00 93.69 335 VAL A O 1
ATOM 2654 N N . ALA A 1 336 ? 4.549 -9.962 13.553 1.00 92.81 336 ALA A N 1
ATOM 2655 C CA . ALA A 1 336 ? 4.463 -11.114 14.455 1.00 92.81 336 ALA A CA 1
ATOM 2656 C C . ALA A 1 336 ? 3.913 -12.365 13.750 1.00 92.81 336 ALA A C 1
ATOM 2658 O O . ALA A 1 336 ? 4.484 -13.444 13.881 1.00 92.81 336 ALA A O 1
ATOM 2659 N N . ASN A 1 337 ? 2.842 -12.215 12.966 1.00 93.25 337 ASN A N 1
ATOM 2660 C CA . ASN A 1 337 ? 2.239 -13.305 12.205 1.00 93.25 337 ASN A CA 1
ATOM 2661 C C . ASN A 1 337 ? 1.967 -12.856 10.767 1.00 93.25 337 ASN A C 1
ATOM 2663 O O . ASN A 1 337 ? 1.039 -12.085 10.527 1.00 93.25 337 ASN A O 1
ATOM 2667 N N . ALA A 1 338 ? 2.764 -13.345 9.817 1.00 94.81 338 ALA A N 1
ATOM 2668 C CA . ALA A 1 338 ? 2.550 -13.120 8.392 1.00 94.81 338 ALA A CA 1
ATOM 2669 C C . ALA A 1 338 ? 2.063 -14.407 7.710 1.00 94.81 338 ALA A C 1
ATOM 2671 O O . ALA A 1 338 ? 2.690 -15.459 7.835 1.00 94.81 338 ALA A O 1
ATOM 2672 N N . GLU A 1 339 ? 0.955 -14.317 6.982 1.00 94.00 339 GLU A N 1
ATOM 2673 C CA . GLU A 1 339 ? 0.330 -15.427 6.263 1.00 94.00 339 GLU A CA 1
ATOM 2674 C C . GLU A 1 339 ? 0.081 -15.036 4.810 1.00 94.00 339 GLU A C 1
ATOM 2676 O O . GLU A 1 339 ? -0.264 -13.893 4.514 1.00 94.00 339 GLU A O 1
ATOM 2681 N N . VAL A 1 340 ? 0.256 -15.992 3.898 1.00 94.75 340 VAL A N 1
ATOM 2682 C CA . VAL A 1 340 ? -0.014 -15.801 2.471 1.00 94.75 340 VAL A CA 1
ATOM 2683 C C . VAL A 1 340 ? -0.986 -16.872 2.012 1.00 94.75 340 VAL A C 1
ATOM 2685 O O . VAL A 1 340 ? -0.787 -18.055 2.295 1.00 94.75 340 VAL A O 1
ATOM 2688 N N . HIS A 1 341 ? -2.009 -16.452 1.277 1.00 93.00 341 HIS A N 1
ATOM 2689 C CA . HIS A 1 341 ? -2.972 -17.318 0.615 1.00 93.00 341 HIS A CA 1
ATOM 2690 C C . HIS A 1 341 ? -3.002 -16.978 -0.872 1.00 93.00 341 HIS A C 1
ATOM 2692 O O . HIS A 1 341 ? -3.431 -15.895 -1.262 1.00 93.00 341 HIS A O 1
ATOM 2698 N N . VAL A 1 342 ? -2.567 -17.910 -1.711 1.00 92.25 342 VAL A N 1
ATOM 2699 C CA . VAL A 1 342 ? -2.642 -17.794 -3.167 1.00 92.25 342 VAL A CA 1
ATOM 2700 C C . VAL A 1 342 ? -3.794 -18.661 -3.654 1.00 92.25 342 VAL A C 1
ATOM 2702 O O . VAL A 1 342 ? -3.831 -19.858 -3.388 1.00 92.25 342 VAL A O 1
ATOM 2705 N N . SER A 1 343 ? -4.745 -18.055 -4.353 1.00 91.12 343 SER A N 1
ATOM 2706 C CA . SER A 1 343 ? -5.863 -18.742 -4.997 1.00 91.12 343 SER A CA 1
ATOM 2707 C C . SER A 1 343 ? -5.712 -18.597 -6.500 1.00 91.12 343 SER A C 1
ATOM 2709 O O . SER A 1 343 ? -5.798 -17.491 -7.023 1.00 91.12 343 SER A O 1
ATOM 2711 N N . TRP A 1 344 ? -5.475 -19.702 -7.197 1.00 90.38 344 TRP A N 1
ATOM 2712 C CA . TRP A 1 344 ? -5.295 -19.720 -8.644 1.00 90.38 344 TRP A CA 1
ATOM 2713 C C . TRP A 1 344 ? -6.418 -20.504 -9.318 1.00 90.38 344 TRP A C 1
ATOM 2715 O O . TRP A 1 344 ? -6.809 -21.578 -8.858 1.00 90.38 344 TRP A O 1
ATOM 2725 N N . LYS A 1 345 ? -6.948 -19.958 -10.410 1.00 86.44 345 LYS A N 1
ATOM 2726 C CA . LYS A 1 345 ? -8.007 -20.579 -11.203 1.00 86.44 345 LYS A CA 1
ATOM 2727 C C . LYS A 1 345 ? -7.401 -21.374 -12.357 1.00 86.44 345 LYS A C 1
ATOM 2729 O O . LYS A 1 345 ? -6.874 -20.786 -13.296 1.00 86.44 345 LYS A O 1
ATOM 2734 N N . THR A 1 346 ? -7.535 -22.698 -12.306 1.00 82.31 346 THR A N 1
ATOM 2735 C CA . THR A 1 346 ? -7.186 -23.601 -13.413 1.00 82.31 346 THR A CA 1
ATOM 2736 C C . THR A 1 346 ? -8.425 -23.968 -14.229 1.00 82.31 346 THR A C 1
ATOM 2738 O O . THR A 1 346 ? -9.546 -24.027 -13.711 1.00 82.31 346 THR A O 1
ATOM 2741 N N . SER A 1 347 ? -8.220 -24.214 -15.520 1.00 73.75 347 SER A N 1
ATOM 2742 C CA . SER A 1 347 ? -9.227 -24.734 -16.442 1.00 73.75 347 SER A CA 1
ATOM 2743 C C . SER A 1 347 ? -8.760 -26.094 -16.942 1.00 73.75 347 SER A C 1
ATOM 2745 O O . SER A 1 347 ? -8.098 -26.180 -17.974 1.00 73.75 347 SER A O 1
ATOM 2747 N N . ASP A 1 348 ? -9.127 -27.157 -16.231 1.00 59.53 348 ASP A N 1
ATOM 2748 C CA . ASP A 1 348 ? -8.740 -28.518 -16.615 1.00 59.53 348 ASP A CA 1
ATOM 2749 C C . ASP A 1 348 ? -9.555 -29.008 -17.838 1.00 59.53 348 ASP A C 1
ATOM 2751 O O . ASP A 1 348 ? -9.112 -29.889 -18.573 1.00 59.53 348 ASP A O 1
ATOM 2755 N N . ILE A 1 349 ? -10.747 -28.431 -18.080 1.00 57.47 349 ILE A N 1
ATOM 2756 C CA . ILE A 1 349 ? -11.673 -28.754 -19.185 1.00 57.47 349 ILE A CA 1
ATOM 2757 C C . ILE A 1 349 ? -12.429 -27.472 -19.594 1.00 57.47 349 ILE A C 1
ATOM 2759 O O . ILE A 1 349 ? -12.798 -26.697 -18.704 1.00 57.47 349 ILE A O 1
ATOM 2763 N N . PRO A 1 350 ? -12.733 -27.226 -20.889 1.00 53.91 350 PRO A N 1
ATOM 2764 C CA . PRO A 1 350 ? -13.643 -26.145 -21.272 1.00 53.91 350 PRO A CA 1
ATOM 2765 C C . PRO A 1 350 ? -14.959 -26.239 -20.477 1.00 53.91 350 PRO A C 1
ATOM 2767 O O . PRO A 1 350 ? -15.646 -27.255 -20.526 1.00 53.91 350 PRO A O 1
ATOM 2770 N N . HIS A 1 351 ? -15.286 -25.165 -19.746 1.00 61.53 351 HIS A N 1
ATOM 2771 C CA . HIS A 1 351 ? -16.460 -24.988 -18.866 1.00 61.53 351 HIS A CA 1
ATOM 2772 C C . HIS A 1 351 ? -16.391 -25.546 -17.434 1.00 61.53 351 HIS A C 1
ATOM 2774 O O . HIS A 1 351 ? -17.363 -25.366 -16.700 1.00 61.53 351 HIS A O 1
ATOM 2780 N N . ASN A 1 352 ? -15.274 -26.132 -16.986 1.00 72.69 352 ASN A N 1
ATOM 2781 C CA . ASN A 1 352 ? -15.099 -26.486 -15.573 1.00 72.69 352 ASN A CA 1
ATOM 2782 C C . ASN A 1 352 ? -13.852 -25.807 -14.996 1.00 72.69 352 ASN A C 1
ATOM 2784 O O . ASN A 1 352 ? -12.723 -26.156 -15.339 1.00 72.69 352 ASN A O 1
ATOM 2788 N N . PHE A 1 353 ? -14.071 -24.822 -14.127 1.00 74.25 353 PHE A N 1
ATOM 2789 C CA . PHE A 1 353 ? -12.996 -24.121 -13.434 1.00 74.25 353 PHE A CA 1
ATOM 2790 C C . PHE A 1 353 ? -12.804 -24.720 -12.052 1.00 74.25 353 PHE A C 1
ATOM 2792 O O . PHE A 1 353 ? -13.769 -24.920 -11.312 1.00 74.25 353 PHE A O 1
ATOM 2799 N N . ARG A 1 354 ? -11.547 -24.939 -11.680 1.00 83.69 354 ARG A N 1
ATOM 2800 C CA . ARG A 1 354 ? -11.177 -25.354 -10.332 1.00 83.69 354 ARG A CA 1
ATOM 2801 C C . ARG A 1 354 ? -10.291 -24.289 -9.707 1.00 83.69 354 ARG A C 1
ATOM 2803 O O . ARG A 1 354 ? -9.383 -23.768 -10.348 1.00 83.69 354 ARG A O 1
ATOM 2810 N N . TRP A 1 355 ? -10.552 -23.986 -8.443 1.00 83.62 355 TRP A N 1
ATOM 2811 C CA . TRP A 1 355 ? -9.660 -23.165 -7.637 1.00 83.62 355 TRP A CA 1
ATOM 2812 C C . TRP A 1 355 ? -8.638 -24.054 -6.939 1.00 83.62 355 TRP A C 1
ATOM 2814 O O . TRP A 1 355 ? -8.986 -25.044 -6.290 1.00 83.62 355 TRP A O 1
ATOM 2824 N N . VAL A 1 356 ? -7.371 -23.698 -7.095 1.00 83.56 356 VAL A N 1
ATOM 2825 C CA . VAL A 1 356 ? -6.254 -24.253 -6.340 1.00 83.56 356 VAL A CA 1
ATOM 2826 C C . VAL A 1 356 ? -5.883 -23.226 -5.283 1.00 83.56 356 VAL A C 1
ATOM 2828 O O . VAL A 1 356 ? -5.555 -22.086 -5.609 1.00 83.56 356 VAL A O 1
ATOM 2831 N N . HIS A 1 357 ? -5.953 -23.627 -4.017 1.00 86.69 357 HIS A N 1
ATOM 2832 C CA . HIS A 1 357 ? -5.598 -22.783 -2.884 1.00 86.69 357 HIS A CA 1
ATOM 2833 C C . HIS A 1 357 ? -4.274 -23.254 -2.295 1.00 86.69 357 HIS A C 1
ATOM 2835 O O . HIS A 1 357 ? -4.091 -24.437 -2.016 1.00 86.69 357 HIS A O 1
ATOM 2841 N N . ILE A 1 358 ? -3.355 -22.315 -2.117 1.00 85.00 358 ILE A N 1
ATOM 2842 C CA . ILE A 1 358 ? -2.020 -22.533 -1.575 1.00 85.00 358 ILE A CA 1
ATOM 2843 C C . ILE A 1 358 ? -1.862 -21.587 -0.395 1.00 85.00 358 ILE A C 1
ATOM 2845 O O . ILE A 1 358 ? -2.086 -20.386 -0.532 1.00 85.00 358 ILE A O 1
ATOM 2849 N N . SER A 1 359 ? -1.480 -22.116 0.762 1.00 83.94 359 SER A N 1
ATOM 2850 C CA . SER A 1 359 ? -1.270 -21.324 1.972 1.00 83.94 359 SER A CA 1
ATOM 2851 C C . SER A 1 359 ? 0.099 -21.606 2.576 1.00 83.94 359 SER A C 1
ATOM 2853 O O . SER A 1 359 ? 0.647 -22.693 2.414 1.00 83.94 359 SER A O 1
ATOM 2855 N N . THR A 1 360 ? 0.629 -20.641 3.327 1.00 79.19 360 THR A N 1
ATOM 2856 C CA . THR A 1 360 ? 1.801 -20.833 4.194 1.00 79.19 360 THR A CA 1
ATOM 2857 C C . THR A 1 360 ? 1.615 -21.953 5.222 1.00 79.19 360 THR A C 1
ATOM 2859 O O . THR A 1 360 ? 2.608 -22.503 5.691 1.00 79.19 360 THR A O 1
ATOM 2862 N N . ARG A 1 361 ? 0.368 -22.291 5.587 1.00 72.06 361 ARG A N 1
ATOM 2863 C CA . ARG A 1 361 ? 0.049 -23.314 6.599 1.00 72.06 361 ARG A CA 1
ATOM 2864 C C . ARG A 1 361 ? -0.168 -24.718 6.039 1.00 72.06 361 ARG A C 1
ATOM 2866 O O . ARG A 1 361 ? 0.061 -25.681 6.763 1.00 72.06 361 ARG A O 1
ATOM 2873 N N . ASP A 1 362 ? -0.558 -24.829 4.772 1.00 68.00 362 ASP A N 1
ATOM 2874 C CA . ASP A 1 362 ? -0.951 -26.102 4.171 1.00 68.00 362 ASP A CA 1
ATOM 2875 C C . ASP A 1 362 ? 0.124 -26.590 3.188 1.00 68.00 362 ASP A C 1
ATOM 2877 O O . ASP A 1 362 ? 0.143 -26.208 2.013 1.00 68.00 362 ASP A O 1
ATOM 2881 N N . GLU A 1 363 ? 1.012 -27.479 3.652 1.00 64.06 363 GLU A N 1
ATOM 2882 C CA . GLU A 1 363 ? 1.841 -28.318 2.770 1.00 64.06 363 GLU A CA 1
ATOM 2883 C C . GLU A 1 363 ? 0.932 -29.348 2.078 1.00 64.06 363 GLU A C 1
ATOM 2885 O O . GLU A 1 363 ? 0.835 -30.511 2.467 1.00 64.06 363 GLU A O 1
ATOM 2890 N N . THR A 1 364 ? 0.186 -28.907 1.065 1.00 63.12 364 THR A N 1
ATOM 2891 C CA . THR A 1 364 ? -0.560 -29.830 0.203 1.00 63.12 364 THR A CA 1
ATOM 2892 C C . THR A 1 364 ? 0.386 -30.497 -0.795 1.00 63.12 364 THR A C 1
ATOM 2894 O O . THR A 1 364 ? 1.375 -29.913 -1.223 1.00 63.12 364 THR A O 1
ATOM 2897 N N . ILE A 1 365 ? 0.053 -31.711 -1.240 1.00 54.56 365 ILE A N 1
ATOM 2898 C CA . ILE A 1 365 ? 0.845 -32.493 -2.214 1.00 54.56 365 ILE A CA 1
ATOM 2899 C C . ILE A 1 365 ? 1.052 -31.738 -3.551 1.00 54.56 365 ILE A C 1
ATOM 2901 O O . ILE A 1 365 ? 1.941 -32.077 -4.326 1.00 54.56 365 ILE A O 1
ATOM 2905 N N . ALA A 1 366 ? 0.245 -30.709 -3.829 1.00 59.03 366 ALA A N 1
ATOM 2906 C CA . ALA A 1 366 ? 0.255 -29.957 -5.080 1.00 59.03 366 ALA A CA 1
ATOM 2907 C C . ALA A 1 366 ? 1.182 -28.724 -5.088 1.00 59.03 366 ALA A C 1
ATOM 2909 O O . ALA A 1 366 ? 1.340 -28.110 -6.143 1.00 59.03 366 ALA A O 1
ATOM 2910 N N . THR A 1 367 ? 1.780 -28.320 -3.960 1.00 65.06 367 THR A N 1
ATOM 2911 C CA . THR A 1 367 ? 2.670 -27.149 -3.927 1.00 65.06 367 THR A CA 1
ATOM 2912 C C . THR A 1 367 ? 4.112 -27.529 -4.264 1.00 65.06 367 THR A C 1
ATOM 2914 O O . THR A 1 367 ? 4.696 -28.394 -3.609 1.00 65.06 367 THR A O 1
ATOM 2917 N N . PRO A 1 368 ? 4.754 -26.859 -5.240 1.00 78.06 368 PRO A N 1
ATOM 2918 C CA . PRO A 1 368 ? 6.179 -27.043 -5.473 1.00 78.06 368 PRO A CA 1
ATOM 2919 C C . PRO A 1 368 ? 6.978 -26.707 -4.210 1.00 78.06 368 PRO A C 1
ATOM 2921 O O . PRO A 1 368 ? 6.847 -25.615 -3.646 1.00 78.06 368 PRO A O 1
ATOM 2924 N N . THR A 1 369 ? 7.848 -27.625 -3.780 1.00 80.94 369 THR A N 1
ATOM 2925 C CA . THR A 1 369 ? 8.672 -27.478 -2.565 1.00 80.94 369 THR A CA 1
ATOM 2926 C C . THR A 1 369 ? 9.501 -26.188 -2.576 1.00 80.94 369 THR A C 1
ATOM 2928 O O . THR A 1 369 ? 9.727 -25.575 -1.533 1.00 80.94 369 THR A O 1
ATOM 2931 N N . SER A 1 370 ? 9.909 -25.728 -3.764 1.00 86.50 370 SER A N 1
ATOM 2932 C CA . SER A 1 370 ? 10.640 -24.473 -3.966 1.00 86.50 370 SER A CA 1
ATOM 2933 C C . SER A 1 370 ? 9.827 -23.236 -3.564 1.00 86.50 370 SER A C 1
ATOM 2935 O O . SER A 1 370 ? 10.360 -22.346 -2.898 1.00 86.50 370 SER A O 1
ATOM 2937 N N . PHE A 1 371 ? 8.537 -23.178 -3.913 1.00 88.38 371 PHE A N 1
ATOM 2938 C CA . PHE A 1 371 ? 7.665 -22.055 -3.564 1.00 88.38 371 PHE A CA 1
ATOM 2939 C C . PHE A 1 371 ? 7.340 -22.042 -2.069 1.00 88.38 371 PHE A C 1
ATOM 2941 O O . PHE A 1 371 ? 7.387 -20.988 -1.437 1.00 88.38 371 PHE A O 1
ATOM 2948 N N . PHE A 1 372 ? 7.098 -23.207 -1.468 1.00 87.25 372 PHE A N 1
ATOM 2949 C CA . PHE A 1 372 ? 6.877 -23.290 -0.024 1.00 87.25 372 PHE A CA 1
ATOM 2950 C C . PHE A 1 372 ? 8.126 -22.878 0.776 1.00 87.25 372 PHE A C 1
ATOM 2952 O O . PHE A 1 372 ? 8.040 -22.110 1.736 1.00 87.25 372 PHE A O 1
ATOM 2959 N N . GLY A 1 373 ? 9.314 -23.303 0.326 1.00 89.69 373 GLY A N 1
ATOM 2960 C CA . GLY A 1 373 ? 10.588 -22.844 0.883 1.00 89.69 373 GLY A CA 1
ATOM 2961 C C . GLY A 1 373 ? 10.775 -21.327 0.770 1.00 89.69 373 GLY A C 1
ATOM 2962 O O . GLY A 1 373 ? 11.241 -20.693 1.721 1.00 89.69 373 GLY A O 1
ATOM 2963 N N . TYR A 1 374 ? 10.357 -20.731 -0.353 1.00 92.56 374 TYR A N 1
ATOM 2964 C CA . TYR A 1 374 ? 10.322 -19.277 -0.517 1.00 92.56 374 TYR A CA 1
ATOM 2965 C C . TYR A 1 374 ? 9.389 -18.608 0.500 1.00 92.56 374 TYR A C 1
ATOM 2967 O O . TYR A 1 374 ? 9.819 -17.674 1.174 1.00 92.56 374 TYR A O 1
ATOM 2975 N N . LEU A 1 375 ? 8.154 -19.096 0.659 1.00 91.94 375 LEU A N 1
ATOM 2976 C CA . LEU A 1 375 ? 7.184 -18.537 1.606 1.00 91.94 375 LEU A CA 1
ATOM 2977 C C . LEU A 1 375 ? 7.677 -18.597 3.057 1.00 91.94 375 LEU A C 1
ATOM 2979 O O . LEU A 1 375 ? 7.551 -17.616 3.787 1.00 91.94 375 LEU A O 1
ATOM 2983 N N . ARG A 1 376 ? 8.292 -19.714 3.467 1.00 90.62 376 ARG A N 1
ATOM 2984 C CA . ARG A 1 376 ? 8.863 -19.852 4.814 1.00 90.62 376 ARG A CA 1
ATOM 2985 C C . ARG A 1 376 ? 9.983 -18.837 5.051 1.00 90.62 376 ARG A C 1
ATOM 2987 O O . ARG A 1 376 ? 10.018 -18.206 6.104 1.00 90.62 376 ARG A O 1
ATOM 2994 N N . ARG A 1 377 ? 10.880 -18.654 4.075 1.00 92.50 377 ARG A N 1
ATOM 2995 C CA . ARG A 1 377 ? 11.949 -17.647 4.164 1.00 92.50 377 ARG A CA 1
ATOM 2996 C C . ARG A 1 377 ? 11.381 -16.231 4.205 1.00 92.50 377 ARG A C 1
ATOM 2998 O O . ARG A 1 377 ? 11.782 -15.451 5.054 1.00 92.50 377 ARG A O 1
ATOM 3005 N N . TRP A 1 378 ? 10.405 -15.937 3.351 1.00 93.75 378 TRP A N 1
ATOM 3006 C CA . TRP A 1 378 ? 9.702 -14.657 3.343 1.00 93.75 378 TRP A CA 1
ATOM 3007 C C . TRP A 1 378 ? 9.069 -14.348 4.710 1.00 93.75 378 TRP A C 1
ATOM 3009 O O . TRP A 1 378 ? 9.271 -13.263 5.244 1.00 93.75 378 TRP A O 1
ATOM 3019 N N . GLN A 1 379 ? 8.389 -15.315 5.332 1.00 93.12 379 GLN A N 1
ATOM 3020 C CA . GLN A 1 379 ? 7.803 -15.145 6.665 1.00 93.12 379 GLN A CA 1
ATOM 3021 C C . GLN A 1 379 ? 8.876 -14.888 7.737 1.00 93.12 379 GLN A C 1
ATOM 3023 O O . GLN A 1 379 ? 8.712 -13.994 8.564 1.00 93.12 379 GLN A O 1
ATOM 3028 N N . MET A 1 380 ? 9.990 -15.629 7.701 1.00 90.94 380 MET A N 1
ATOM 3029 C CA . MET A 1 380 ? 11.122 -15.409 8.610 1.00 90.94 380 MET A CA 1
ATOM 3030 C C . MET A 1 380 ? 11.722 -14.006 8.457 1.00 90.94 380 MET A C 1
ATOM 3032 O O . MET A 1 380 ? 12.009 -13.359 9.464 1.00 90.94 380 MET A O 1
ATOM 3036 N N . ASP A 1 381 ? 11.868 -13.518 7.222 1.00 91.25 381 ASP A N 1
ATOM 3037 C CA . ASP A 1 381 ? 12.385 -12.176 6.945 1.00 91.25 381 ASP A CA 1
ATOM 3038 C C . ASP A 1 381 ? 11.475 -11.100 7.566 1.00 91.25 381 ASP A C 1
ATOM 3040 O O . ASP A 1 381 ? 11.969 -10.175 8.214 1.00 91.25 381 ASP A O 1
ATOM 3044 N N . LEU A 1 382 ? 10.150 -11.241 7.440 1.00 92.31 382 LEU A N 1
ATOM 3045 C CA . LEU A 1 382 ? 9.167 -10.301 7.995 1.00 92.31 382 LEU A CA 1
ATOM 3046 C C . LEU A 1 382 ? 9.112 -10.322 9.531 1.00 92.31 382 LEU A C 1
ATOM 3048 O O . LEU A 1 382 ? 8.964 -9.269 10.156 1.00 92.31 382 LEU A O 1
ATOM 3052 N N . SER A 1 383 ? 9.231 -11.502 10.142 1.00 91.69 383 SER A N 1
ATOM 3053 C CA . SER A 1 383 ? 9.227 -11.662 11.603 1.00 91.69 383 SER A CA 1
ATOM 3054 C C . SER A 1 383 ? 10.561 -11.317 12.260 1.00 91.69 383 SER A C 1
ATOM 3056 O O . SER A 1 383 ? 10.619 -11.179 13.482 1.00 91.69 383 SER A O 1
ATOM 3058 N N . SER A 1 384 ? 11.633 -11.167 11.479 1.00 89.50 384 SER A N 1
ATOM 3059 C CA . SER A 1 384 ? 12.942 -10.816 12.017 1.00 89.50 384 SER A CA 1
ATOM 3060 C C . SER A 1 384 ? 12.917 -9.452 12.716 1.00 89.50 384 SER A C 1
ATOM 3062 O O . SER A 1 384 ? 12.335 -8.475 12.229 1.00 89.50 384 SER A O 1
ATOM 3064 N N . ALA A 1 385 ? 13.561 -9.405 13.884 1.00 80.50 385 ALA A N 1
ATOM 3065 C CA . ALA A 1 385 ? 13.821 -8.167 14.596 1.00 80.50 385 ALA A CA 1
ATOM 3066 C C . ALA A 1 385 ? 15.003 -7.464 13.926 1.00 80.50 385 ALA A C 1
ATOM 3068 O O . ALA A 1 385 ? 16.117 -7.988 13.906 1.00 80.50 385 ALA A O 1
ATOM 3069 N N . GLY A 1 386 ? 14.762 -6.289 13.356 1.00 71.00 386 GLY A N 1
ATOM 3070 C CA . GLY A 1 386 ? 15.797 -5.530 12.669 1.00 71.00 386 GLY A CA 1
ATOM 3071 C C . GLY A 1 386 ? 15.434 -4.056 12.520 1.00 71.00 386 GLY A C 1
ATOM 3072 O O . GLY A 1 386 ? 14.252 -3.705 12.623 1.00 71.00 386 GLY A O 1
ATOM 3073 N N . PRO A 1 387 ? 16.441 -3.189 12.302 1.00 70.94 387 PRO A N 1
ATOM 3074 C CA . PRO A 1 387 ? 16.193 -1.815 11.886 1.00 70.94 387 PRO A CA 1
ATOM 3075 C C . PRO A 1 387 ? 15.406 -1.801 10.568 1.00 70.94 387 PRO A C 1
ATOM 3077 O O . PRO A 1 387 ? 15.396 -2.797 9.836 1.00 70.94 387 PRO A O 1
ATOM 3080 N N . LEU A 1 388 ? 14.741 -0.677 10.278 1.00 68.75 388 LEU A N 1
ATOM 3081 C 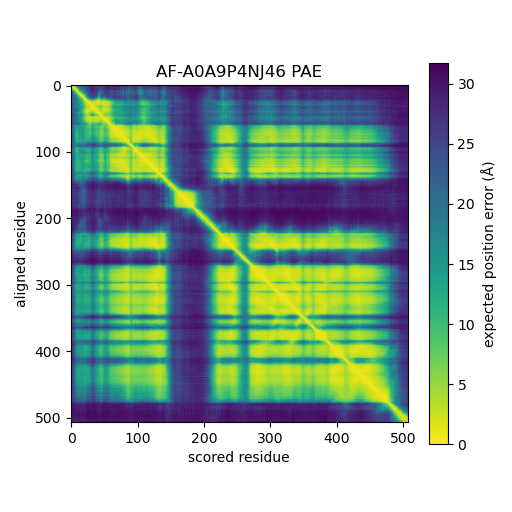CA . LEU A 1 388 ? 14.104 -0.472 8.976 1.00 68.75 388 LEU A CA 1
ATOM 3082 C C . LEU A 1 388 ? 15.121 -0.777 7.871 1.00 68.75 388 LEU A C 1
ATOM 3084 O O . LEU A 1 388 ? 16.284 -0.375 7.955 1.00 68.75 388 LEU A O 1
ATOM 3088 N N . VAL A 1 389 ? 14.685 -1.526 6.862 1.00 73.19 389 VAL A N 1
ATOM 3089 C CA . VAL A 1 389 ? 15.542 -1.878 5.734 1.00 73.19 389 VAL A CA 1
ATOM 3090 C C . VAL A 1 389 ? 15.556 -0.686 4.800 1.00 73.19 389 VAL A C 1
ATOM 3092 O O . VAL A 1 389 ? 14.542 -0.382 4.170 1.00 73.19 389 VAL A O 1
ATOM 3095 N N . GLU A 1 390 ? 16.704 -0.018 4.701 1.00 78.88 390 GLU A N 1
ATOM 3096 C CA . GLU A 1 390 ? 16.872 1.030 3.702 1.00 78.88 390 GLU A CA 1
ATOM 3097 C C . GLU A 1 390 ? 16.584 0.470 2.299 1.00 78.88 390 GLU A C 1
ATOM 3099 O O . GLU A 1 390 ? 16.935 -0.678 1.992 1.00 78.88 390 GLU A O 1
ATOM 3104 N N . PRO A 1 391 ? 15.899 1.247 1.443 1.00 80.69 391 PRO A N 1
ATOM 3105 C CA . PRO A 1 391 ? 15.551 0.791 0.112 1.00 80.69 391 PRO A CA 1
ATOM 3106 C C . PRO A 1 391 ? 16.844 0.538 -0.662 1.00 80.69 391 PRO A C 1
ATOM 3108 O O . PRO A 1 391 ? 17.815 1.284 -0.519 1.00 80.69 391 PRO A O 1
ATOM 3111 N N . SER A 1 392 ? 16.863 -0.497 -1.507 1.00 88.12 392 SER A N 1
ATOM 3112 C CA . SER A 1 392 ? 18.042 -0.740 -2.339 1.00 88.12 392 SER A CA 1
ATOM 3113 C C . SER A 1 392 ? 18.348 0.502 -3.191 1.00 88.12 392 SER A C 1
ATOM 3115 O O . SER A 1 392 ? 17.411 1.214 -3.583 1.00 88.12 392 SER A O 1
ATOM 3117 N N . PRO A 1 393 ? 19.623 0.770 -3.528 1.00 90.75 393 PRO A N 1
ATOM 3118 C CA . PRO A 1 393 ? 19.980 1.883 -4.406 1.00 90.75 393 PRO A CA 1
ATOM 3119 C C . PRO A 1 393 ? 19.184 1.872 -5.716 1.00 90.75 393 PRO A C 1
ATOM 3121 O O . PRO A 1 393 ? 18.757 2.926 -6.188 1.00 90.75 393 PRO A O 1
ATOM 3124 N N . THR A 1 394 ? 18.906 0.682 -6.258 1.00 92.31 394 THR A N 1
ATOM 3125 C CA . THR A 1 394 ? 18.052 0.472 -7.434 1.00 92.31 394 THR A CA 1
ATOM 3126 C C . THR A 1 394 ? 16.624 0.961 -7.189 1.00 92.31 394 THR A C 1
ATOM 3128 O O . THR A 1 394 ? 16.061 1.693 -8.001 1.00 92.31 394 THR A O 1
ATOM 3131 N N . THR A 1 395 ? 16.035 0.608 -6.042 1.00 90.06 395 THR A N 1
ATOM 3132 C CA . THR A 1 395 ? 14.676 1.024 -5.666 1.00 90.06 395 THR A CA 1
ATOM 3133 C C . THR A 1 395 ? 14.572 2.534 -5.487 1.00 90.06 395 THR A C 1
ATOM 3135 O O . THR A 1 395 ? 13.665 3.147 -6.051 1.00 90.06 395 THR A O 1
ATOM 3138 N N . ALA A 1 396 ? 15.504 3.139 -4.747 1.00 89.81 396 ALA A N 1
ATOM 3139 C CA . ALA A 1 396 ? 15.528 4.584 -4.533 1.00 89.81 396 ALA A CA 1
ATOM 3140 C C . ALA A 1 396 ? 15.701 5.345 -5.859 1.00 89.81 396 ALA A C 1
ATOM 3142 O O . ALA A 1 396 ? 14.925 6.250 -6.171 1.00 89.81 396 ALA A O 1
ATOM 3143 N N . SER A 1 397 ? 16.657 4.912 -6.687 1.00 92.06 397 SER A N 1
ATOM 3144 C CA . SER A 1 397 ? 16.925 5.513 -7.999 1.00 92.06 397 SER A CA 1
ATOM 3145 C C . SER A 1 397 ? 15.724 5.402 -8.939 1.00 92.06 397 SER A C 1
ATOM 3147 O O . SER A 1 397 ? 15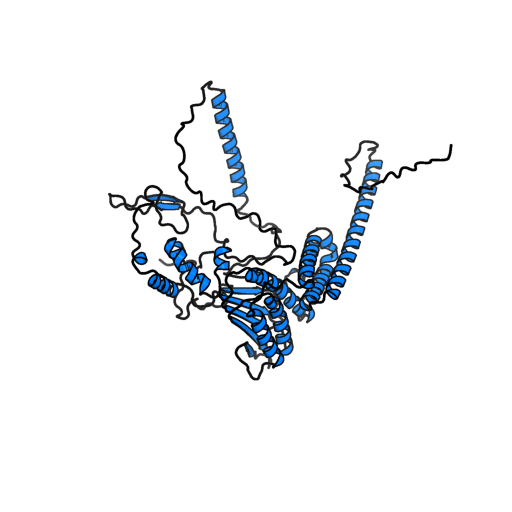.406 6.362 -9.640 1.00 92.06 397 SER A O 1
ATOM 3149 N N . TYR A 1 398 ? 15.012 4.269 -8.929 1.00 94.38 398 TYR A N 1
ATOM 3150 C CA . TYR A 1 398 ? 13.811 4.086 -9.744 1.00 94.38 398 TYR A CA 1
ATOM 3151 C C . TYR A 1 398 ? 12.705 5.081 -9.375 1.00 94.38 398 TYR A C 1
ATOM 3153 O O . TYR A 1 398 ? 12.050 5.620 -10.266 1.00 94.38 398 TYR A O 1
ATOM 3161 N N . TRP A 1 399 ? 12.472 5.340 -8.084 1.00 91.38 399 TRP A N 1
ATOM 3162 C CA . TRP A 1 399 ? 11.418 6.271 -7.670 1.00 91.38 399 TRP A CA 1
ATOM 3163 C C . TRP A 1 399 ? 11.719 7.709 -8.079 1.00 91.38 399 TRP A C 1
ATOM 3165 O O . TRP A 1 399 ? 10.820 8.386 -8.583 1.00 91.38 399 TRP A O 1
ATOM 3175 N N . ILE A 1 400 ? 12.976 8.136 -7.934 1.00 91.69 400 ILE A N 1
ATOM 3176 C CA . ILE A 1 400 ? 13.446 9.432 -8.436 1.00 91.69 400 ILE A CA 1
ATOM 3177 C C . ILE A 1 400 ? 13.223 9.495 -9.948 1.00 91.69 400 ILE A C 1
ATOM 3179 O O . ILE A 1 400 ? 12.516 10.379 -10.425 1.00 91.69 400 ILE A O 1
ATOM 3183 N N . PHE A 1 401 ? 13.727 8.501 -10.686 1.00 93.25 401 PHE A N 1
ATOM 3184 C CA . PHE A 1 401 ? 13.567 8.403 -12.136 1.00 93.25 401 PHE A CA 1
ATOM 3185 C C . PHE A 1 401 ? 12.098 8.494 -12.570 1.00 93.25 401 PHE A C 1
ATOM 3187 O O . PHE A 1 401 ? 11.748 9.315 -13.415 1.00 93.25 401 PHE A O 1
ATOM 3194 N N . ARG A 1 402 ? 11.211 7.700 -11.964 1.00 91.31 402 ARG A N 1
ATOM 3195 C CA . ARG A 1 402 ? 9.777 7.695 -12.281 1.00 91.31 402 ARG A CA 1
ATOM 3196 C C . ARG A 1 402 ? 9.140 9.063 -12.056 1.00 91.31 402 ARG A C 1
ATOM 3198 O O . ARG A 1 402 ? 8.300 9.472 -12.855 1.00 91.31 402 ARG A O 1
ATOM 3205 N N . ASN A 1 403 ? 9.492 9.745 -10.970 1.00 89.25 403 ASN A N 1
ATOM 3206 C CA . ASN A 1 403 ? 8.963 11.074 -10.678 1.00 89.25 403 ASN A CA 1
ATOM 3207 C C . ASN A 1 403 ? 9.469 12.102 -11.696 1.00 89.25 403 ASN A C 1
ATOM 3209 O O . ASN A 1 403 ? 8.658 12.856 -12.225 1.00 89.25 403 ASN A O 1
ATOM 3213 N N . THR A 1 404 ? 10.751 12.052 -12.064 1.00 90.06 404 THR A N 1
ATOM 3214 C CA . THR A 1 404 ? 11.323 12.899 -13.120 1.00 90.06 404 THR A CA 1
ATOM 3215 C C . THR A 1 404 ? 10.647 12.669 -14.473 1.00 90.06 404 THR A C 1
ATOM 3217 O O . THR A 1 404 ? 10.298 13.625 -15.158 1.00 90.06 404 THR A O 1
ATOM 3220 N N . VAL A 1 405 ? 10.390 11.413 -14.862 1.00 88.56 405 VAL A N 1
ATOM 3221 C CA . VAL A 1 405 ? 9.655 11.114 -16.104 1.00 88.56 405 VAL A CA 1
ATOM 3222 C C . VAL A 1 405 ? 8.222 11.645 -16.032 1.00 88.56 405 VAL A C 1
ATOM 3224 O O . VAL A 1 405 ? 7.715 12.173 -17.015 1.00 88.56 405 VAL A O 1
ATOM 3227 N N . LYS A 1 406 ? 7.546 11.544 -14.883 1.00 85.50 406 LYS A N 1
ATOM 3228 C CA . LYS A 1 406 ? 6.195 12.106 -14.721 1.00 85.50 406 LYS A CA 1
ATOM 3229 C C . LYS A 1 406 ? 6.172 13.625 -14.834 1.00 85.50 406 LYS A C 1
ATOM 3231 O O . LYS A 1 406 ? 5.264 14.157 -15.465 1.00 85.50 406 LYS A O 1
ATOM 3236 N N . GLU A 1 407 ? 7.143 14.297 -14.228 1.00 85.56 407 GLU A N 1
ATOM 3237 C CA . GLU A 1 407 ? 7.308 15.745 -14.324 1.00 85.56 407 GLU A CA 1
ATOM 3238 C C . GLU A 1 407 ? 7.534 16.158 -15.780 1.00 85.56 407 GLU A C 1
ATOM 3240 O O . GLU A 1 407 ? 6.774 16.978 -16.295 1.00 85.56 407 GLU A O 1
ATOM 3245 N N . PHE A 1 408 ? 8.439 15.473 -16.490 1.00 83.94 408 PHE A N 1
ATOM 3246 C CA . PHE A 1 408 ? 8.637 15.651 -17.931 1.00 83.94 408 PHE A CA 1
ATOM 3247 C C . PHE A 1 408 ? 7.331 15.512 -18.715 1.00 83.94 408 PHE A C 1
ATOM 3249 O O . PHE A 1 408 ? 6.963 16.375 -19.505 1.00 83.94 408 PHE A O 1
ATOM 3256 N N . MET A 1 409 ? 6.602 14.421 -18.475 1.00 81.31 409 MET A N 1
ATOM 3257 C CA . MET A 1 409 ? 5.358 14.105 -19.173 1.00 81.31 409 MET A CA 1
ATOM 3258 C C . MET A 1 409 ? 4.223 15.086 -18.860 1.00 81.31 409 MET A C 1
ATOM 3260 O O . MET A 1 409 ? 3.271 15.176 -19.636 1.00 81.31 409 MET A O 1
ATOM 3264 N N . SER A 1 410 ? 4.298 15.810 -17.741 1.00 78.75 410 SER A N 1
ATOM 3265 C CA . SER A 1 410 ? 3.328 16.850 -17.392 1.00 78.75 410 SER A CA 1
ATOM 3266 C C . SER A 1 410 ? 3.491 18.119 -18.238 1.00 78.75 410 SER A C 1
ATOM 3268 O O . SER A 1 410 ? 2.528 18.872 -18.414 1.00 78.75 410 SER A O 1
ATOM 3270 N N . GLU A 1 411 ? 4.666 18.331 -18.836 1.00 76.50 411 GLU A N 1
ATOM 3271 C CA . GLU A 1 411 ? 4.900 19.445 -19.745 1.00 76.50 411 GLU A CA 1
ATOM 3272 C C . GLU A 1 411 ? 4.223 19.187 -21.103 1.00 76.50 411 GLU A C 1
ATOM 3274 O O . GLU A 1 411 ? 4.463 18.190 -21.789 1.00 76.50 411 GLU A O 1
ATOM 3279 N N . ARG A 1 412 ? 3.349 20.118 -21.520 1.00 63.19 412 ARG A N 1
ATOM 3280 C CA . ARG A 1 412 ? 2.471 19.985 -22.704 1.00 63.19 412 ARG A CA 1
ATOM 3281 C C . ARG A 1 412 ? 3.191 19.605 -24.002 1.00 63.19 412 ARG A C 1
ATOM 3283 O O . ARG A 1 412 ? 2.572 18.986 -24.864 1.00 63.19 412 ARG A O 1
ATOM 3290 N N . PHE A 1 413 ? 4.455 19.993 -24.159 1.00 63.75 413 PHE A N 1
ATOM 3291 C CA . PHE A 1 413 ? 5.242 19.705 -25.357 1.00 63.75 413 PHE A CA 1
ATOM 3292 C C . PHE A 1 413 ? 5.731 18.246 -25.391 1.00 63.75 413 PHE A C 1
ATOM 3294 O O . PHE A 1 413 ? 5.634 17.587 -26.424 1.00 63.75 413 PHE A O 1
ATOM 3301 N N . ALA A 1 414 ? 6.164 17.699 -24.252 1.00 60.50 414 ALA A N 1
ATOM 3302 C CA . ALA A 1 414 ? 6.660 16.327 -24.135 1.00 60.50 414 ALA A CA 1
ATOM 3303 C C . ALA A 1 414 ? 5.552 15.273 -24.314 1.00 60.50 414 ALA A C 1
ATOM 3305 O O . ALA A 1 414 ? 5.758 14.246 -24.976 1.00 60.50 414 ALA A O 1
ATOM 3306 N N . ALA A 1 415 ? 4.357 15.565 -23.787 1.00 62.12 415 ALA A N 1
ATOM 3307 C CA . ALA A 1 415 ? 3.194 14.678 -23.834 1.00 62.12 415 ALA A CA 1
ATOM 3308 C C . ALA A 1 415 ? 2.742 14.324 -25.265 1.00 62.12 415 ALA A C 1
ATOM 3310 O O . ALA A 1 415 ? 2.185 13.250 -25.484 1.00 62.12 415 ALA A O 1
ATOM 3311 N N . MET A 1 416 ? 2.990 15.204 -26.242 1.00 61.75 416 MET A N 1
ATOM 3312 C CA . MET A 1 416 ? 2.531 15.028 -27.624 1.00 61.75 416 MET A CA 1
ATOM 3313 C C . MET A 1 416 ? 3.403 14.061 -28.443 1.00 61.75 416 MET A C 1
ATOM 3315 O O . MET A 1 416 ? 2.892 13.428 -29.363 1.00 61.75 416 MET A O 1
ATOM 3319 N N . TYR A 1 417 ? 4.692 13.920 -28.111 1.00 62.19 417 TYR A N 1
ATOM 3320 C CA . TYR A 1 417 ? 5.658 13.204 -28.959 1.00 62.19 417 TYR A CA 1
ATOM 3321 C C . TYR A 1 417 ? 6.214 11.913 -28.350 1.00 62.19 417 TYR A C 1
ATOM 3323 O O . TYR A 1 417 ? 6.686 11.059 -29.095 1.00 62.19 417 TYR A O 1
ATOM 3331 N N . THR A 1 418 ? 6.175 11.747 -27.022 1.00 70.94 418 THR A N 1
ATOM 3332 C CA . THR A 1 418 ? 6.992 10.711 -26.356 1.00 70.94 418 THR A CA 1
ATOM 3333 C C . THR A 1 418 ? 6.238 9.756 -25.430 1.00 70.94 418 THR A C 1
ATOM 3335 O O . THR A 1 418 ? 6.857 8.842 -24.894 1.00 70.94 418 THR A O 1
ATOM 3338 N N . GLY A 1 419 ? 4.913 9.882 -25.275 1.00 72.75 419 GLY A N 1
ATOM 3339 C CA . GLY A 1 419 ? 4.157 9.129 -24.258 1.00 72.75 419 GLY A CA 1
ATOM 3340 C C . GLY A 1 419 ? 4.362 7.611 -24.277 1.00 72.75 419 GLY A C 1
ATOM 3341 O O . GLY A 1 419 ? 4.745 7.034 -23.263 1.00 72.75 419 GLY A O 1
ATOM 3342 N N . LEU A 1 420 ? 4.219 6.970 -25.442 1.00 76.50 420 LEU A N 1
ATOM 3343 C CA . LEU A 1 420 ? 4.413 5.517 -25.572 1.00 76.50 420 LEU A CA 1
ATOM 3344 C C . LEU A 1 420 ? 5.859 5.073 -25.292 1.00 76.50 420 LEU A C 1
ATOM 3346 O O . LEU A 1 420 ? 6.085 3.979 -24.769 1.00 76.50 420 LEU A O 1
ATOM 3350 N N . GLU A 1 421 ? 6.842 5.909 -25.635 1.00 83.38 421 GLU A N 1
ATOM 3351 C CA . GLU A 1 421 ? 8.256 5.620 -25.390 1.00 83.38 421 GLU A CA 1
ATOM 3352 C C . GLU A 1 421 ? 8.622 5.796 -23.913 1.00 83.38 421 GLU A C 1
ATOM 3354 O O . GLU A 1 421 ? 9.356 4.976 -23.361 1.00 83.38 421 GLU A O 1
ATOM 3359 N N . MET A 1 422 ? 8.082 6.824 -23.254 1.00 86.88 422 MET A N 1
ATOM 3360 C CA . MET A 1 422 ? 8.292 7.061 -21.825 1.00 86.88 422 MET A CA 1
ATOM 3361 C C . MET A 1 422 ? 7.639 5.973 -20.979 1.00 86.88 422 MET A C 1
ATOM 3363 O O . MET A 1 422 ? 8.259 5.477 -20.039 1.00 86.88 422 MET A O 1
ATOM 3367 N N . ASP A 1 423 ? 6.456 5.500 -21.374 1.00 85.81 423 ASP A N 1
ATOM 3368 C CA . ASP A 1 423 ? 5.839 4.336 -20.743 1.00 85.81 423 ASP A CA 1
ATOM 3369 C C . ASP A 1 423 ? 6.735 3.097 -20.871 1.00 85.81 423 ASP A C 1
ATOM 3371 O O . ASP A 1 423 ? 6.903 2.361 -19.901 1.00 85.81 423 ASP A O 1
ATOM 3375 N N . ARG A 1 424 ? 7.368 2.870 -22.034 1.00 89.69 424 ARG A N 1
ATOM 3376 C CA . ARG A 1 424 ? 8.323 1.760 -22.227 1.00 89.69 424 ARG A CA 1
ATOM 3377 C C . ARG A 1 424 ? 9.508 1.855 -21.265 1.00 89.69 424 ARG A C 1
ATOM 3379 O O . ARG A 1 424 ? 9.897 0.843 -20.687 1.00 89.69 424 ARG A O 1
ATOM 3386 N N . LEU A 1 425 ? 10.057 3.053 -21.074 1.00 91.94 425 LEU A N 1
ATOM 3387 C CA . LEU A 1 425 ? 11.173 3.283 -20.155 1.00 91.94 425 LEU A CA 1
ATOM 3388 C C . LEU A 1 425 ? 10.770 3.074 -18.693 1.00 91.94 425 LEU A C 1
ATOM 3390 O O . LEU A 1 425 ? 11.499 2.426 -17.946 1.00 91.94 425 LEU A O 1
ATOM 3394 N N . ILE A 1 426 ? 9.582 3.535 -18.291 1.00 91.88 426 ILE A N 1
ATOM 3395 C CA . ILE A 1 426 ? 9.040 3.254 -16.954 1.00 91.88 426 ILE A CA 1
ATOM 3396 C C . ILE A 1 426 ? 8.889 1.740 -16.753 1.00 91.88 426 ILE A C 1
ATOM 3398 O O . ILE A 1 426 ? 9.287 1.223 -15.708 1.00 91.88 426 ILE A O 1
ATOM 3402 N N . ARG A 1 427 ? 8.371 1.010 -17.753 1.00 91.25 427 ARG A N 1
ATOM 3403 C CA . ARG A 1 427 ? 8.262 -0.458 -17.702 1.00 91.25 427 ARG A CA 1
ATOM 3404 C C . ARG A 1 427 ? 9.620 -1.131 -17.518 1.00 91.25 427 ARG A C 1
ATOM 3406 O O . ARG A 1 427 ? 9.754 -1.968 -16.630 1.00 91.25 427 ARG A O 1
ATOM 3413 N N . ALA A 1 428 ? 10.624 -0.743 -18.300 1.00 92.94 428 ALA A N 1
ATOM 3414 C CA . ALA A 1 428 ? 11.978 -1.279 -18.169 1.00 92.94 428 ALA A CA 1
ATOM 3415 C C . ALA A 1 428 ? 12.581 -0.975 -16.783 1.00 92.94 428 ALA A C 1
ATOM 3417 O O . ALA A 1 428 ? 13.144 -1.863 -16.144 1.00 92.94 428 ALA A O 1
ATOM 3418 N N . GLY A 1 429 ? 12.368 0.239 -16.265 1.00 94.62 429 GLY A N 1
ATOM 3419 C CA . GLY A 1 429 ? 12.784 0.618 -14.914 1.00 94.62 429 GLY A CA 1
ATOM 3420 C C . GLY A 1 429 ? 12.132 -0.233 -13.818 1.00 94.62 429 GLY A C 1
ATOM 3421 O O . GLY A 1 429 ? 12.801 -0.601 -12.853 1.00 94.62 429 GLY A O 1
ATOM 3422 N N . ARG A 1 430 ? 10.852 -0.609 -13.970 1.00 93.38 430 ARG A N 1
ATOM 3423 C CA . ARG A 1 430 ? 10.167 -1.518 -13.031 1.00 93.38 430 ARG A CA 1
ATOM 3424 C C . ARG A 1 430 ? 10.802 -2.903 -13.007 1.00 93.38 430 ARG A C 1
ATOM 3426 O O . ARG A 1 430 ? 11.003 -3.457 -11.929 1.00 93.38 430 ARG A O 1
ATOM 3433 N N . VAL A 1 431 ? 11.114 -3.449 -14.184 1.00 93.31 431 VAL A N 1
ATOM 3434 C CA . VAL A 1 431 ? 11.776 -4.756 -14.316 1.00 93.31 431 VAL A CA 1
ATOM 3435 C C . VAL A 1 431 ? 13.129 -4.723 -13.610 1.00 93.31 431 VAL A C 1
ATOM 3437 O O . VAL A 1 431 ? 13.390 -5.581 -12.767 1.00 93.31 431 VAL A O 1
ATOM 3440 N N . ALA A 1 432 ? 13.940 -3.697 -13.890 1.00 94.38 432 ALA A N 1
ATOM 3441 C CA . ALA A 1 432 ? 15.244 -3.510 -13.264 1.00 94.38 432 ALA A CA 1
ATOM 3442 C C . ALA A 1 432 ? 15.133 -3.394 -11.734 1.00 94.38 432 ALA A C 1
ATOM 3444 O O . ALA A 1 432 ? 15.865 -4.068 -11.014 1.00 94.38 432 ALA A O 1
ATOM 3445 N N . ARG A 1 433 ? 14.153 -2.634 -11.220 1.00 94.50 433 ARG A N 1
ATOM 3446 C CA . ARG A 1 433 ? 13.883 -2.537 -9.775 1.00 94.50 433 ARG A CA 1
ATOM 3447 C C . ARG A 1 433 ? 13.600 -3.896 -9.145 1.00 94.50 433 ARG A C 1
ATOM 3449 O O . ARG A 1 433 ? 14.205 -4.233 -8.135 1.00 94.50 433 ARG A O 1
ATOM 3456 N N . GLU A 1 434 ? 12.672 -4.672 -9.702 1.00 92.62 434 GLU A N 1
ATOM 3457 C CA . GLU A 1 434 ? 12.307 -5.965 -9.107 1.00 92.62 434 GLU A CA 1
ATOM 3458 C C . GLU A 1 434 ? 13.407 -7.026 -9.257 1.00 92.62 434 GLU A C 1
ATOM 3460 O O . GLU A 1 434 ? 13.425 -8.001 -8.499 1.00 92.62 434 GLU A O 1
ATOM 3465 N N . ALA A 1 435 ? 14.308 -6.861 -10.226 1.00 91.94 435 ALA A N 1
ATOM 3466 C CA . ALA A 1 435 ? 15.513 -7.671 -10.380 1.00 91.94 435 ALA A CA 1
ATOM 3467 C C . ALA A 1 435 ? 16.686 -7.196 -9.499 1.00 91.94 435 ALA A C 1
ATOM 3469 O O . ALA A 1 435 ? 17.683 -7.905 -9.413 1.00 91.94 435 ALA A O 1
ATOM 3470 N N . ASP A 1 436 ? 16.556 -6.035 -8.843 1.00 93.06 436 ASP A N 1
ATOM 3471 C CA . ASP A 1 436 ? 17.649 -5.291 -8.200 1.00 93.06 436 ASP A CA 1
ATOM 3472 C C . ASP A 1 436 ? 18.857 -5.071 -9.137 1.00 93.06 436 ASP A C 1
ATOM 3474 O O . ASP A 1 436 ? 20.016 -5.097 -8.729 1.00 93.06 436 ASP A O 1
ATOM 3478 N N . ASP A 1 437 ? 18.568 -4.860 -10.424 1.00 95.69 437 ASP A N 1
ATOM 3479 C CA . ASP A 1 437 ? 19.549 -4.646 -11.485 1.00 95.69 437 ASP A CA 1
ATOM 3480 C C . ASP A 1 437 ? 19.862 -3.153 -11.640 1.00 95.69 437 ASP A C 1
ATOM 3482 O O . ASP A 1 437 ? 19.223 -2.415 -12.398 1.00 95.69 437 ASP A O 1
ATOM 3486 N N . LEU A 1 438 ? 20.867 -2.700 -10.892 1.00 95.19 438 LEU A N 1
ATOM 3487 C CA . LEU A 1 438 ? 21.316 -1.311 -10.926 1.00 95.19 438 LEU A CA 1
ATOM 3488 C C . LEU A 1 438 ? 21.891 -0.909 -12.294 1.00 95.19 438 LEU A C 1
ATOM 3490 O O . LEU A 1 438 ? 21.735 0.242 -12.704 1.00 95.19 438 LEU A O 1
ATOM 3494 N N . VAL A 1 439 ? 22.538 -1.842 -13.002 1.00 96.94 439 VAL A N 1
ATOM 3495 C CA . VAL A 1 439 ? 23.150 -1.579 -14.314 1.00 96.94 439 VAL A CA 1
ATOM 3496 C C . VAL A 1 439 ? 22.056 -1.393 -15.359 1.00 96.94 439 VAL A C 1
ATOM 3498 O O . VAL A 1 439 ? 22.035 -0.371 -16.043 1.00 96.94 439 VAL A O 1
ATOM 3501 N N . GLY A 1 440 ? 21.085 -2.307 -15.403 1.00 96.00 440 GLY A N 1
ATOM 3502 C CA . GLY A 1 440 ? 19.929 -2.184 -16.286 1.00 96.00 440 GLY A CA 1
ATOM 3503 C C . GLY A 1 440 ? 19.127 -0.906 -16.027 1.00 96.00 440 GLY A C 1
ATOM 3504 O O . GLY A 1 440 ? 18.705 -0.239 -16.971 1.00 96.00 440 GLY A O 1
ATOM 3505 N N . LEU A 1 441 ? 18.965 -0.495 -14.763 1.00 96.56 441 LEU A N 1
ATOM 3506 C CA . LEU A 1 441 ? 18.306 0.775 -14.445 1.00 96.56 441 LEU A CA 1
ATOM 3507 C C . LEU A 1 441 ? 19.110 1.987 -14.943 1.00 96.56 441 LEU A C 1
ATOM 3509 O O . LEU A 1 441 ? 18.524 2.937 -15.465 1.00 96.56 441 LEU A O 1
ATOM 3513 N N . HIS A 1 442 ? 20.436 1.965 -14.801 1.00 96.81 442 HIS A N 1
ATOM 3514 C CA . HIS A 1 442 ? 21.299 3.029 -15.309 1.00 96.81 442 HIS A CA 1
ATOM 3515 C C . HIS A 1 442 ? 21.176 3.178 -16.833 1.00 96.81 442 HIS A C 1
ATOM 3517 O O . HIS A 1 442 ? 21.056 4.301 -17.328 1.00 96.81 442 HIS A O 1
ATOM 3523 N N . ASP A 1 443 ? 21.126 2.070 -17.572 1.00 97.19 443 ASP A N 1
ATOM 3524 C CA . ASP A 1 443 ? 20.953 2.084 -19.029 1.00 97.19 443 ASP A CA 1
ATOM 3525 C C . ASP A 1 443 ? 19.599 2.682 -19.441 1.00 97.19 443 ASP A C 1
ATOM 3527 O O . ASP A 1 443 ? 19.531 3.512 -20.353 1.00 97.19 443 ASP A O 1
ATOM 3531 N N . VAL A 1 444 ? 18.525 2.354 -18.712 1.00 96.25 444 VAL A N 1
ATOM 3532 C CA . VAL A 1 444 ? 17.193 2.957 -18.907 1.00 96.25 444 VAL A CA 1
ATOM 3533 C C . VAL A 1 444 ? 17.222 4.470 -18.660 1.00 96.25 444 VAL A C 1
ATOM 3535 O O . VAL A 1 444 ? 16.662 5.242 -19.443 1.00 96.25 444 VAL A O 1
ATOM 3538 N N . ILE A 1 445 ? 17.896 4.920 -17.597 1.00 95.50 445 ILE A N 1
ATOM 3539 C CA . ILE A 1 445 ? 18.048 6.349 -17.282 1.00 95.50 445 ILE A CA 1
ATOM 3540 C C . ILE A 1 445 ? 18.875 7.062 -18.364 1.00 95.50 445 ILE A C 1
ATOM 3542 O O . ILE A 1 445 ? 18.550 8.188 -18.751 1.00 95.50 445 ILE A O 1
ATOM 3546 N N . ALA A 1 446 ? 19.921 6.422 -18.889 1.00 95.75 446 ALA A N 1
ATOM 3547 C CA . ALA A 1 446 ? 20.724 6.965 -19.980 1.00 95.75 446 ALA A CA 1
ATOM 3548 C C . ALA A 1 446 ? 19.906 7.107 -21.278 1.00 95.75 446 ALA A C 1
ATOM 3550 O O . ALA A 1 446 ? 20.002 8.140 -21.951 1.00 95.75 446 ALA A O 1
ATOM 3551 N N . GLU A 1 447 ? 19.054 6.126 -21.602 1.00 94.75 447 GLU A N 1
ATOM 3552 C CA . GLU A 1 447 ? 18.122 6.201 -22.737 1.00 94.75 447 GLU A CA 1
ATOM 3553 C C . GLU A 1 447 ? 17.132 7.365 -22.561 1.00 94.75 447 GLU A C 1
ATOM 3555 O O . GLU A 1 447 ? 16.946 8.161 -23.488 1.00 94.75 447 GLU A O 1
ATOM 3560 N N . PHE A 1 448 ? 16.558 7.527 -21.362 1.00 93.62 448 PHE A N 1
ATOM 3561 C CA . PHE A 1 448 ? 15.702 8.671 -21.032 1.00 93.62 448 PHE A CA 1
ATOM 3562 C C . PHE A 1 448 ? 16.424 10.006 -21.230 1.00 93.62 448 PHE A C 1
ATOM 3564 O O . PHE A 1 448 ? 15.904 10.890 -21.909 1.00 93.62 448 PHE A O 1
ATOM 3571 N N . LYS A 1 449 ? 17.642 10.144 -20.692 1.00 92.25 449 LYS A N 1
ATOM 3572 C CA . LYS A 1 449 ? 18.444 11.369 -20.805 1.00 92.25 449 LYS A CA 1
ATOM 3573 C C . LYS A 1 449 ? 18.709 11.741 -22.263 1.00 92.25 449 LYS A C 1
ATOM 3575 O O . LYS A 1 449 ? 18.578 12.906 -22.623 1.00 92.25 449 LYS A O 1
ATOM 3580 N N . ASN A 1 450 ? 19.036 10.767 -23.112 1.00 91.12 450 ASN A N 1
ATOM 3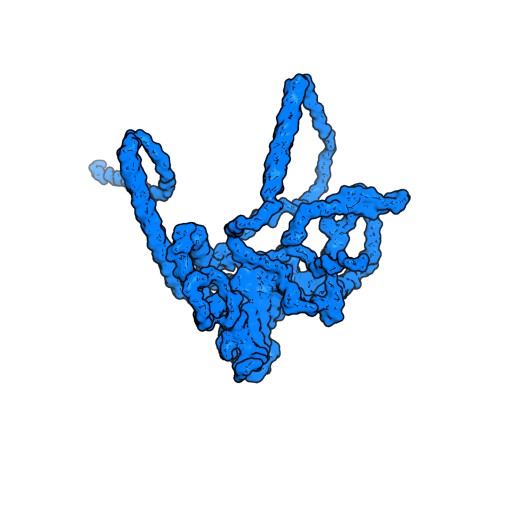581 C CA . ASN A 1 450 ? 19.245 11.000 -24.543 1.00 91.12 450 ASN A CA 1
ATOM 3582 C C . ASN A 1 450 ? 17.961 11.513 -25.223 1.00 91.12 450 ASN A C 1
ATOM 3584 O O . ASN A 1 450 ? 17.981 12.528 -25.923 1.00 91.12 450 ASN A O 1
ATOM 3588 N N . LYS A 1 451 ? 16.818 10.867 -24.953 1.00 88.31 451 LYS A N 1
ATOM 3589 C CA . LYS A 1 451 ? 15.517 11.307 -25.482 1.00 88.31 451 LYS A CA 1
ATOM 3590 C C . LYS A 1 451 ? 15.150 12.714 -25.003 1.00 88.31 451 LYS A C 1
ATOM 3592 O O . LYS A 1 451 ? 14.755 13.541 -25.822 1.00 88.31 451 LYS A O 1
ATOM 3597 N N . TRP A 1 452 ? 15.338 13.005 -23.716 1.00 86.38 452 TRP A N 1
ATOM 3598 C CA . TRP A 1 452 ? 15.140 14.338 -23.144 1.00 86.38 452 TRP A CA 1
ATOM 3599 C C . TRP A 1 452 ? 15.998 15.389 -23.859 1.00 86.38 452 TRP A C 1
ATOM 3601 O O . TRP A 1 452 ? 15.489 16.431 -24.280 1.00 86.38 452 TRP A O 1
ATOM 3611 N N . SER A 1 453 ? 17.299 15.121 -24.027 1.00 88.19 453 SER A N 1
ATOM 3612 C CA . SER A 1 453 ? 18.222 16.038 -24.705 1.00 88.19 453 SER A CA 1
ATOM 3613 C C . SER A 1 453 ? 17.768 16.333 -26.132 1.00 88.19 453 SER A C 1
ATOM 3615 O O . SER A 1 453 ? 17.740 17.494 -26.528 1.00 88.19 453 SER A O 1
ATOM 3617 N N . LYS A 1 454 ? 17.312 15.314 -26.871 1.00 87.06 454 LYS A N 1
ATOM 3618 C CA . LYS A 1 454 ? 16.789 15.492 -28.230 1.00 87.06 454 LYS A CA 1
ATOM 3619 C C . LYS A 1 454 ? 15.565 16.414 -28.273 1.00 87.06 454 LYS A C 1
ATOM 3621 O O . LYS A 1 454 ? 15.520 17.313 -29.109 1.00 87.06 454 LYS A O 1
ATOM 3626 N N . VAL A 1 455 ? 14.598 16.220 -27.372 1.00 84.69 455 VAL A N 1
ATOM 3627 C CA . VAL A 1 455 ? 13.394 17.072 -27.290 1.00 84.69 455 VAL A CA 1
ATOM 3628 C C . VAL A 1 455 ? 13.770 18.513 -26.933 1.00 84.69 455 VAL A C 1
ATOM 3630 O O . VAL A 1 455 ? 13.284 19.452 -27.561 1.00 84.69 455 VAL A O 1
ATOM 3633 N N . THR A 1 456 ? 14.688 18.693 -25.982 1.00 84.75 456 THR A N 1
ATOM 3634 C CA . THR A 1 456 ? 15.175 20.020 -25.568 1.00 84.75 456 THR A CA 1
ATOM 3635 C C . THR A 1 456 ? 15.885 20.746 -26.717 1.00 84.75 456 THR A C 1
ATOM 3637 O O . THR A 1 456 ? 15.667 21.939 -26.935 1.00 84.75 456 THR A O 1
ATOM 3640 N N . ASP A 1 457 ? 16.706 20.034 -27.493 1.00 87.56 457 ASP A N 1
ATOM 3641 C CA . ASP A 1 457 ? 17.394 20.595 -28.658 1.00 87.56 457 ASP A CA 1
ATOM 3642 C C . ASP A 1 457 ? 16.411 20.993 -29.770 1.00 87.56 457 ASP A C 1
ATOM 3644 O O . ASP A 1 457 ? 16.584 22.024 -30.423 1.00 87.56 457 ASP A O 1
ATOM 3648 N N . GLU A 1 458 ? 15.364 20.196 -30.001 1.00 84.75 458 GLU A N 1
ATOM 3649 C CA . GLU A 1 458 ? 14.303 20.522 -30.958 1.00 84.75 458 GLU A CA 1
ATOM 3650 C C . GLU A 1 458 ? 13.496 21.753 -30.529 1.00 84.75 458 GLU A C 1
ATOM 3652 O O . GLU A 1 458 ? 13.210 22.609 -31.374 1.00 84.75 458 GLU A O 1
ATOM 3657 N N . GLN A 1 459 ? 13.194 21.885 -29.234 1.00 84.25 459 GLN A N 1
ATOM 3658 C CA . GLN A 1 459 ? 12.539 23.069 -28.681 1.00 84.25 459 GLN A CA 1
ATOM 3659 C C . GLN A 1 459 ? 13.404 24.320 -28.862 1.00 84.25 459 GLN A C 1
ATOM 3661 O O . GLN A 1 459 ? 12.920 25.316 -29.396 1.00 84.25 459 GLN A O 1
ATOM 3666 N N . ARG A 1 460 ? 14.696 24.256 -28.518 1.00 87.88 460 ARG A N 1
ATOM 3667 C CA . ARG A 1 460 ? 15.621 25.385 -28.704 1.00 87.88 460 ARG A CA 1
ATOM 3668 C C . ARG A 1 460 ? 15.683 25.828 -30.168 1.00 87.88 460 ARG A C 1
ATOM 3670 O O . ARG A 1 460 ? 15.573 27.010 -30.468 1.00 87.88 460 ARG A O 1
ATOM 3677 N N . ARG A 1 461 ? 15.754 24.873 -31.103 1.00 88.62 461 ARG A N 1
ATOM 3678 C CA . ARG A 1 461 ? 15.714 25.174 -32.546 1.00 88.62 461 ARG A CA 1
ATOM 3679 C C . ARG A 1 461 ? 14.394 25.808 -32.986 1.00 88.62 461 ARG A C 1
ATOM 3681 O O . ARG A 1 461 ? 14.385 26.543 -33.970 1.00 88.62 461 ARG A O 1
ATOM 3688 N N . LEU A 1 462 ? 13.268 25.472 -32.354 1.00 86.38 462 LEU A N 1
ATOM 3689 C CA . LEU A 1 462 ? 11.980 26.105 -32.644 1.00 86.38 462 LEU A CA 1
ATOM 3690 C C . LEU A 1 462 ? 11.949 27.545 -32.125 1.00 86.38 462 LEU A C 1
ATOM 3692 O O . LEU A 1 462 ? 11.536 28.429 -32.873 1.00 86.38 462 LEU A O 1
ATOM 3696 N N . GLU A 1 463 ? 12.413 27.772 -30.896 1.00 90.00 463 GLU A N 1
ATOM 3697 C CA . GLU A 1 463 ? 12.539 29.105 -30.296 1.00 90.00 463 GLU A CA 1
ATOM 3698 C C . GLU A 1 463 ? 13.398 30.021 -31.175 1.00 90.00 463 GLU A C 1
ATOM 3700 O O . GLU A 1 463 ? 12.946 31.108 -31.535 1.00 90.00 463 GLU A O 1
ATOM 3705 N N . ASP A 1 464 ? 14.556 29.537 -31.638 1.00 92.56 464 ASP A N 1
ATOM 3706 C CA . ASP A 1 464 ? 15.434 30.276 -32.554 1.00 92.56 464 ASP A CA 1
ATOM 3707 C C . ASP A 1 464 ? 14.715 30.642 -33.868 1.00 92.56 464 ASP A C 1
ATOM 3709 O O . ASP A 1 464 ? 14.784 31.780 -34.331 1.00 92.56 464 ASP A O 1
ATOM 3713 N N . ARG A 1 465 ? 13.960 29.706 -34.468 1.00 92.75 465 ARG A N 1
ATOM 3714 C CA . ARG A 1 465 ? 13.201 29.973 -35.708 1.00 92.75 465 ARG A CA 1
ATOM 3715 C C . ARG A 1 465 ? 12.095 31.008 -35.512 1.00 92.75 465 ARG A C 1
ATOM 3717 O O . ARG A 1 465 ? 11.865 31.826 -36.406 1.00 92.75 465 ARG A O 1
ATOM 3724 N N . VAL A 1 466 ? 11.385 30.954 -34.385 1.00 91.19 466 VAL A N 1
ATOM 3725 C CA . VAL A 1 466 ? 10.321 31.916 -34.063 1.00 91.19 466 VAL A CA 1
ATOM 3726 C C . VAL A 1 466 ? 10.923 33.293 -33.813 1.00 91.19 466 VAL A C 1
ATOM 3728 O O . VAL A 1 466 ? 10.425 34.258 -34.385 1.00 91.19 466 VAL A O 1
ATOM 3731 N N . ALA A 1 467 ? 12.017 33.381 -33.052 1.00 92.31 467 ALA A N 1
ATOM 3732 C CA . ALA A 1 467 ? 12.741 34.628 -32.825 1.00 92.31 467 ALA A CA 1
ATOM 3733 C C . ALA A 1 467 ? 13.177 35.266 -34.154 1.00 92.31 467 ALA A C 1
ATOM 3735 O O . ALA A 1 467 ? 12.788 36.395 -34.438 1.00 92.31 467 ALA A O 1
ATOM 3736 N N . CYS A 1 468 ? 13.834 34.504 -35.040 1.00 92.31 468 CYS A N 1
ATOM 3737 C CA . CYS A 1 468 ? 14.216 35.003 -36.365 1.00 92.31 468 CYS A CA 1
ATOM 3738 C C . CYS A 1 468 ? 13.015 35.470 -37.204 1.00 92.31 468 CYS A C 1
ATOM 3740 O O . CYS A 1 468 ? 13.111 36.450 -37.942 1.00 92.31 468 CYS A O 1
ATOM 3742 N N . SER A 1 469 ? 11.877 34.774 -37.112 1.00 92.50 469 SER A N 1
ATOM 3743 C CA . SER A 1 469 ? 10.662 35.156 -37.841 1.00 92.50 469 SER A CA 1
ATOM 3744 C C . SER A 1 469 ? 10.052 36.448 -37.292 1.00 92.50 469 SER A C 1
ATOM 3746 O O . SER A 1 469 ? 9.606 37.292 -38.067 1.00 92.50 469 SER A O 1
ATOM 3748 N N . LEU A 1 470 ? 10.047 36.625 -35.968 1.00 91.12 470 LEU A N 1
ATOM 3749 C CA . LEU A 1 470 ? 9.572 37.843 -35.313 1.00 91.12 470 LEU A CA 1
ATOM 3750 C C . LEU A 1 470 ? 10.481 39.035 -35.614 1.00 91.12 470 LEU A C 1
ATOM 3752 O O . LEU A 1 470 ? 9.963 40.104 -35.926 1.00 91.12 470 LEU A O 1
ATOM 3756 N N . ASP A 1 471 ? 11.799 38.841 -35.613 1.00 89.25 471 ASP A N 1
ATOM 3757 C CA . ASP A 1 471 ? 12.767 39.870 -36.004 1.00 89.25 471 ASP A CA 1
ATOM 3758 C C . ASP A 1 471 ? 12.551 40.302 -37.460 1.00 89.25 471 ASP A C 1
ATOM 3760 O O . ASP A 1 471 ? 12.511 41.496 -37.768 1.00 89.25 471 ASP A O 1
ATOM 3764 N N . PHE A 1 472 ? 12.330 39.337 -38.360 1.00 89.12 472 PHE A N 1
ATOM 3765 C CA . PHE A 1 472 ? 12.015 39.610 -39.762 1.00 89.12 472 PHE A CA 1
ATOM 3766 C C . PHE A 1 472 ? 10.709 40.408 -39.917 1.00 89.12 472 PHE A C 1
ATOM 3768 O O . PHE A 1 472 ? 10.666 41.395 -40.654 1.00 89.12 472 PHE A O 1
ATOM 3775 N N . ILE A 1 473 ? 9.650 40.031 -39.191 1.00 89.25 473 ILE A N 1
ATOM 3776 C CA . ILE A 1 473 ? 8.369 40.756 -39.184 1.00 89.25 473 ILE A CA 1
ATOM 3777 C C . ILE A 1 473 ? 8.534 42.162 -38.589 1.00 89.25 473 ILE A C 1
ATOM 3779 O O . ILE A 1 473 ? 8.022 43.127 -39.158 1.00 89.25 473 ILE A O 1
ATOM 3783 N N . GLY A 1 474 ? 9.272 42.306 -37.487 1.00 85.19 474 GLY A N 1
ATOM 3784 C CA . GLY A 1 474 ? 9.579 43.595 -36.865 1.00 85.19 474 GLY A CA 1
ATOM 3785 C C . GLY A 1 474 ? 10.324 44.532 -37.816 1.00 85.19 474 GLY A C 1
ATOM 3786 O O . GLY A 1 474 ? 9.974 45.710 -37.918 1.00 85.19 474 GLY A O 1
ATOM 3787 N N . GLY A 1 475 ? 11.271 43.983 -38.586 1.00 88.06 475 GLY A N 1
ATOM 3788 C CA . GLY A 1 475 ? 11.961 44.686 -39.665 1.00 88.06 475 GLY A CA 1
ATOM 3789 C C . GLY A 1 475 ? 11.018 45.145 -40.782 1.00 88.06 475 GLY A C 1
ATOM 3790 O O . GLY A 1 475 ? 11.095 46.296 -41.207 1.00 88.06 475 GLY A O 1
ATOM 3791 N N . MET A 1 476 ? 10.081 44.293 -41.219 1.00 82.06 476 MET A N 1
ATOM 3792 C CA . MET A 1 476 ? 9.078 44.663 -42.232 1.00 82.06 476 MET A CA 1
ATOM 3793 C C . MET A 1 476 ? 8.092 45.734 -41.745 1.00 82.06 476 MET A C 1
ATOM 3795 O O . MET A 1 476 ? 7.661 46.571 -42.535 1.00 82.06 476 MET A O 1
ATOM 3799 N N . MET A 1 477 ? 7.732 45.726 -40.460 1.00 81.50 477 MET A N 1
ATOM 3800 C CA . MET A 1 477 ? 6.797 46.696 -39.876 1.00 81.50 477 MET A CA 1
ATOM 3801 C C . MET A 1 477 ? 7.448 48.040 -39.511 1.00 81.50 477 MET A C 1
ATOM 3803 O O . MET A 1 477 ? 6.762 48.932 -39.019 1.00 81.50 477 MET A O 1
ATOM 3807 N N . GLY A 1 478 ? 8.752 48.214 -39.753 1.00 69.75 478 GLY A N 1
ATOM 3808 C CA . GLY A 1 478 ? 9.437 49.489 -39.533 1.00 69.75 478 GLY A CA 1
ATOM 3809 C C . GLY A 1 478 ? 9.656 49.849 -38.060 1.00 69.75 478 GLY A C 1
ATOM 3810 O O . GLY A 1 478 ? 9.968 51.002 -37.766 1.00 69.75 478 GLY A O 1
ATOM 3811 N N . TYR A 1 479 ? 9.554 48.889 -37.132 1.00 58.78 479 TYR A N 1
ATOM 3812 C CA . TYR A 1 479 ? 9.949 49.072 -35.728 1.00 58.78 479 TYR A CA 1
ATOM 3813 C C . TYR A 1 479 ? 11.479 49.034 -35.589 1.00 58.78 479 TYR A C 1
ATOM 3815 O O . TYR A 1 479 ? 12.054 48.205 -34.889 1.00 58.78 479 TYR A O 1
ATOM 3823 N N . GLY A 1 480 ? 12.168 49.934 -36.286 1.00 52.88 480 GLY A N 1
ATOM 3824 C CA . GLY A 1 480 ? 13.584 50.185 -36.072 1.00 52.88 480 GLY A CA 1
ATOM 3825 C C . GLY A 1 480 ? 13.769 51.068 -34.841 1.00 52.88 480 GLY A C 1
ATOM 3826 O O . GLY A 1 480 ? 13.696 52.286 -34.959 1.00 52.88 480 GLY A O 1
ATOM 3827 N N . GLY A 1 481 ? 14.023 50.470 -33.672 1.00 55.12 481 GLY A N 1
ATOM 3828 C CA . GLY A 1 481 ? 14.713 51.181 -32.584 1.00 55.12 481 GLY A CA 1
ATOM 3829 C C . GLY A 1 481 ? 13.992 51.401 -31.250 1.00 55.12 481 GLY A C 1
ATOM 3830 O O . GLY A 1 481 ? 14.421 52.276 -30.506 1.00 55.12 481 GLY A O 1
ATOM 3831 N N . SER A 1 482 ? 12.969 50.626 -30.884 1.00 48.25 482 SER A N 1
ATOM 3832 C CA . SER A 1 482 ? 12.563 50.529 -29.471 1.00 48.25 482 SER A CA 1
ATOM 3833 C C . SER A 1 482 ? 12.583 49.073 -29.027 1.00 48.25 482 SER A C 1
ATOM 3835 O O . SER A 1 482 ? 11.808 48.264 -29.537 1.00 48.25 482 SER A O 1
ATOM 3837 N N . GLU A 1 483 ? 13.507 48.761 -28.120 1.00 48.34 483 GLU A N 1
ATOM 3838 C CA . GLU A 1 483 ? 13.719 47.455 -27.497 1.00 48.34 483 GLU A CA 1
ATOM 3839 C C . GLU A 1 483 ? 12.394 46.782 -27.115 1.00 48.34 483 GLU A C 1
ATOM 3841 O O . GLU A 1 483 ? 11.629 47.285 -26.291 1.00 48.34 483 GLU A O 1
ATOM 3846 N N . TRP A 1 484 ? 12.137 45.608 -27.688 1.00 51.41 484 TRP A N 1
ATOM 3847 C CA . TRP A 1 484 ? 11.240 44.652 -27.051 1.00 51.41 484 TRP A CA 1
ATOM 3848 C C . TRP A 1 484 ? 11.939 44.158 -25.775 1.00 51.41 484 TRP A C 1
ATOM 3850 O O . TRP A 1 484 ? 13.127 43.834 -25.842 1.00 51.41 484 TRP A O 1
ATOM 3860 N N . PRO A 1 485 ? 11.267 44.092 -24.612 1.00 47.31 485 PRO A N 1
ATOM 3861 C CA . PRO A 1 485 ? 11.903 43.639 -23.384 1.00 47.31 485 PRO A CA 1
ATOM 3862 C C . PRO A 1 485 ? 12.260 42.155 -23.524 1.00 47.31 485 PRO A C 1
ATOM 3864 O O . PRO A 1 485 ? 11.400 41.279 -23.454 1.00 47.31 485 PRO A O 1
ATOM 3867 N N . THR A 1 486 ? 13.540 41.866 -23.746 1.00 50.72 486 THR A N 1
ATOM 3868 C CA . THR A 1 486 ? 14.081 40.506 -23.706 1.00 50.72 486 THR A CA 1
ATOM 3869 C C . THR A 1 486 ? 13.878 39.909 -22.312 1.00 50.72 486 THR A C 1
ATOM 3871 O O . THR A 1 486 ? 14.222 40.570 -21.326 1.00 50.72 486 THR A O 1
ATOM 3874 N N . PRO A 1 487 ? 13.381 38.667 -22.178 1.00 40.12 487 PRO A N 1
ATOM 3875 C CA . PRO A 1 487 ? 13.344 37.999 -20.886 1.00 40.12 487 PRO A CA 1
ATOM 3876 C C . PRO A 1 487 ? 14.781 37.731 -20.419 1.00 40.12 487 PRO A C 1
ATOM 3878 O O . PRO A 1 487 ? 15.603 37.179 -21.151 1.00 40.12 487 PRO A O 1
ATOM 3881 N N . ALA A 1 488 ? 15.089 38.178 -19.201 1.00 44.50 488 ALA A N 1
ATOM 3882 C CA . ALA A 1 488 ? 16.415 38.106 -18.605 1.00 44.50 488 ALA A CA 1
ATOM 3883 C C . ALA A 1 488 ? 16.940 36.661 -18.565 1.00 44.50 488 ALA A C 1
ATOM 3885 O O . ALA A 1 488 ? 16.389 35.786 -17.896 1.00 44.50 488 ALA A O 1
ATOM 3886 N N . ARG A 1 489 ? 18.042 36.428 -19.278 1.00 42.22 489 ARG A N 1
ATOM 3887 C CA . ARG A 1 489 ? 18.802 35.178 -19.272 1.00 42.22 489 ARG A CA 1
ATOM 3888 C C . ARG A 1 489 ? 19.704 35.183 -18.032 1.00 42.22 489 ARG A C 1
ATOM 3890 O O . ARG A 1 489 ? 20.719 35.875 -18.006 1.00 42.22 489 ARG A O 1
ATOM 3897 N N . ASN A 1 490 ? 19.315 34.463 -16.982 1.00 45.09 490 ASN A N 1
ATOM 3898 C CA . ASN A 1 490 ? 20.118 34.344 -15.765 1.00 45.09 490 ASN A CA 1
ATOM 3899 C C . ASN A 1 490 ? 21.353 33.452 -15.994 1.00 45.09 490 ASN A C 1
ATOM 3901 O O . ASN A 1 490 ? 21.220 32.252 -16.200 1.00 45.09 490 ASN A O 1
ATOM 3905 N N . GLY A 1 491 ? 22.534 34.067 -15.882 1.00 39.31 491 GLY A N 1
ATOM 3906 C CA . GLY A 1 491 ? 23.665 33.562 -15.095 1.00 39.31 491 GLY A CA 1
ATOM 3907 C C . GLY A 1 491 ? 24.546 32.448 -15.669 1.00 39.31 491 GLY A C 1
ATOM 3908 O O . GLY A 1 491 ? 24.358 31.286 -15.339 1.00 39.31 491 GLY A O 1
ATOM 3909 N N . GLU A 1 492 ? 25.643 32.832 -16.328 1.00 37.44 492 GLU A N 1
ATOM 3910 C CA . GLU A 1 492 ? 26.912 32.094 -16.243 1.00 37.44 492 GLU A CA 1
ATOM 3911 C C . GLU A 1 492 ? 27.993 33.032 -15.690 1.00 37.44 492 GLU A C 1
ATOM 3913 O O . GLU A 1 492 ? 28.419 33.992 -16.334 1.00 37.44 492 GLU A O 1
ATOM 3918 N N . GLY A 1 493 ? 28.409 32.776 -14.447 1.00 36.75 493 GLY A N 1
ATOM 3919 C CA . GLY A 1 493 ? 29.555 33.422 -13.820 1.00 36.75 493 GLY A CA 1
ATOM 3920 C C . GLY A 1 493 ? 30.848 32.747 -14.267 1.00 36.75 493 GLY A C 1
ATOM 3921 O O . GLY A 1 493 ? 31.103 31.600 -13.912 1.00 36.75 493 GLY A O 1
ATOM 3922 N N . SER A 1 494 ? 31.682 33.469 -15.016 1.00 36.50 494 SER A N 1
ATOM 3923 C CA . SER A 1 494 ? 33.057 33.070 -15.322 1.00 36.50 494 SER A CA 1
ATOM 3924 C C . SER A 1 494 ? 34.030 33.887 -14.468 1.00 36.50 494 SER A C 1
ATOM 3926 O O . SER A 1 494 ? 34.201 35.093 -14.656 1.00 36.50 494 SER A O 1
ATOM 3928 N N . SER A 1 495 ? 34.656 33.214 -13.502 1.00 40.03 495 SER A N 1
ATOM 3929 C CA . SER A 1 495 ? 35.760 33.724 -12.690 1.00 40.03 495 SER A CA 1
ATOM 3930 C C . SER A 1 495 ? 37.006 33.963 -13.548 1.00 40.03 495 SER A C 1
ATOM 3932 O O . SER A 1 495 ? 37.578 33.020 -14.088 1.00 40.03 495 SER A O 1
ATOM 3934 N N . LYS A 1 496 ? 37.493 35.208 -13.606 1.00 38.38 496 LYS A N 1
ATOM 3935 C CA . LYS A 1 496 ? 38.877 35.518 -14.001 1.00 38.38 496 LYS A CA 1
ATOM 3936 C C . LYS A 1 496 ? 39.707 35.838 -12.760 1.00 38.38 496 LYS A C 1
ATOM 3938 O O . LYS A 1 496 ? 39.562 36.905 -12.166 1.00 38.38 496 LYS A O 1
ATOM 3943 N N . GLY A 1 497 ? 40.590 34.909 -12.399 1.00 34.34 497 GLY A N 1
ATOM 3944 C CA . GLY A 1 497 ? 41.698 35.146 -11.478 1.00 34.34 497 GLY A CA 1
ATOM 3945 C C . GLY A 1 497 ? 42.727 36.088 -12.108 1.00 34.34 497 GLY A C 1
ATOM 3946 O O . GLY A 1 497 ? 43.090 35.940 -13.273 1.00 34.34 497 GLY A O 1
ATOM 3947 N N . LYS A 1 498 ? 43.165 37.086 -11.337 1.00 36.94 498 LYS A N 1
ATOM 3948 C CA . LYS A 1 498 ? 44.302 37.953 -11.659 1.00 36.94 498 LYS A CA 1
ATOM 3949 C C . LYS A 1 498 ? 45.562 37.332 -11.064 1.00 36.94 498 LYS A C 1
ATOM 3951 O O . LYS A 1 498 ? 45.709 37.311 -9.846 1.00 36.94 498 LYS A O 1
ATOM 3956 N N . GLU A 1 499 ? 46.470 36.892 -11.922 1.00 34.31 499 GLU A N 1
ATOM 3957 C CA . GLU A 1 499 ? 47.837 36.528 -11.558 1.00 34.31 499 GLU A CA 1
ATOM 3958 C C . GLU A 1 499 ? 48.733 37.763 -11.747 1.00 34.31 499 GLU A C 1
ATOM 3960 O O . GLU A 1 499 ? 48.804 38.347 -12.830 1.00 34.31 499 GLU A O 1
ATOM 3965 N N . LYS A 1 500 ? 49.340 38.232 -10.651 1.00 38.47 500 LYS A N 1
ATOM 3966 C CA . LYS A 1 500 ? 50.317 39.328 -10.636 1.00 38.47 500 LYS A CA 1
ATOM 3967 C C . LYS A 1 500 ? 51.704 38.732 -10.870 1.00 38.47 500 LYS A C 1
ATOM 3969 O O . LYS A 1 500 ? 52.236 38.063 -9.992 1.00 38.47 500 LYS A O 1
ATOM 3974 N N . VAL A 1 501 ? 52.298 39.048 -12.015 1.00 35.72 501 VAL A N 1
ATOM 3975 C CA . VAL A 1 501 ? 53.727 38.860 -12.284 1.00 35.72 501 VAL A CA 1
ATOM 3976 C C . VAL A 1 501 ? 54.493 40.005 -11.614 1.00 35.72 501 VAL A C 1
ATOM 3978 O O . VAL A 1 501 ? 54.245 41.175 -11.911 1.00 35.72 501 VAL A O 1
ATOM 3981 N N . LYS A 1 502 ? 55.400 39.672 -10.688 1.00 44.66 502 LYS A N 1
ATOM 3982 C CA . LYS A 1 502 ? 56.415 40.580 -10.140 1.00 44.66 502 LYS A CA 1
ATOM 3983 C C . LYS A 1 502 ? 57.741 40.222 -10.815 1.00 44.66 502 LYS A C 1
ATOM 3985 O O . LYS A 1 502 ? 58.229 39.111 -10.644 1.00 44.66 502 LYS A O 1
ATOM 3990 N N . VAL A 1 503 ? 58.261 41.150 -11.610 1.00 44.69 503 VAL A N 1
ATOM 3991 C CA . VAL A 1 503 ? 59.615 41.122 -12.171 1.00 44.69 503 VAL A CA 1
ATOM 3992 C C . VAL A 1 503 ? 60.530 41.795 -11.148 1.00 44.69 503 VAL A C 1
ATOM 3994 O O . VAL A 1 503 ? 60.287 42.945 -10.787 1.00 44.69 503 VAL A O 1
ATOM 3997 N N . GLU A 1 504 ? 61.537 41.076 -10.663 1.00 47.41 504 GLU A N 1
ATOM 3998 C CA . GLU A 1 504 ? 62.730 41.632 -10.020 1.00 47.41 504 GLU A CA 1
ATOM 3999 C C . GLU A 1 504 ? 63.925 41.147 -10.846 1.00 47.41 504 GLU A C 1
ATOM 4001 O O . GLU A 1 504 ? 64.155 39.946 -10.966 1.00 47.41 504 GLU A O 1
ATOM 4006 N N . GLU A 1 505 ? 64.620 42.103 -11.457 1.00 49.00 505 GLU A N 1
ATOM 4007 C CA . GLU A 1 505 ? 65.946 41.960 -12.052 1.00 49.00 505 GLU A CA 1
ATOM 4008 C C . GLU A 1 505 ? 66.874 42.953 -11.331 1.00 49.00 505 GLU A C 1
ATOM 4010 O O . GLU A 1 505 ? 66.420 43.952 -10.769 1.00 49.00 505 GLU A O 1
ATOM 4015 N N . GLU A 1 506 ? 68.147 42.588 -11.291 1.00 47.44 506 GLU A N 1
ATOM 4016 C CA . GLU A 1 506 ? 69.167 42.919 -10.295 1.00 47.44 506 GLU A CA 1
ATOM 4017 C C . GLU A 1 506 ? 69.640 44.384 -10.244 1.00 47.44 506 GLU A C 1
ATOM 4019 O O . GLU A 1 506 ? 69.637 45.112 -11.239 1.00 47.44 506 GLU A O 1
ATOM 4024 N N . GLY A 1 507 ? 70.131 44.760 -9.057 1.00 45.81 507 GLY A N 1
ATOM 4025 C CA . GLY A 1 507 ? 70.881 45.977 -8.740 1.00 45.81 507 GLY A CA 1
ATOM 4026 C C . GLY A 1 507 ? 71.360 45.956 -7.296 1.00 45.81 507 GLY A C 1
ATOM 4027 O O . GLY A 1 507 ? 70.485 46.082 -6.410 1.00 45.81 507 GLY A O 1
#

Sequence (507 aa):
MASLLNGSEYLPTCKTHQLPALKSVACTAQLECGYPCGQLLKWKEHGFPLCADHEDFPKECYFFKIPTEIRCRIYEFLLPDKSIPARVGDSFTGLRADYSQSTTRFLGTCHQIHNEAVDTLYNKSTFAIAISNSSNQMCNNHVTTHNHQPPPFSGVPGQHALQDYQMQLMLLEQQNKKRLLMARSNNMPLPPLPLGPAPVAQSTLNCAADAQSEDEYTGAFGSIWLPTLAKQYFDMIRSFEINIELPPKTSSAIFPRHFNQVATAQQAQPNEEQLQNYIYEICDQLHQVMGRLELIKPSILHLNVKIVIEAFQTLDEALAAAQILLKPFKRLRNVANAEVHVSWKTSDIPHNFRWVHISTRDETIA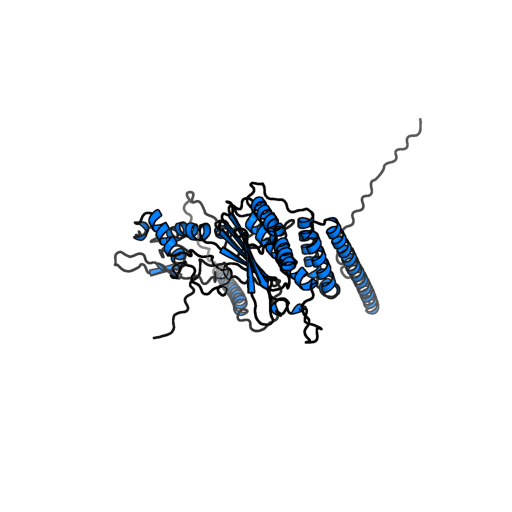TPTSFFGYLRRWQMDLSSAGPLVEPSPTTASYWIFRNTVKEFMSERFAAMYTGLEMDRLIRAGRVAREADDLVGLHDVIAEFKNKWSKVTDEQRRLEDRVACSLDFIGGMMGYGGSEWPTPARNGEGSSKGKEKVKVEEEG

Secondary structure (DSSP, 8-state):
----------SSPPGGG------EEE--PBPTTSSB---EEEPPTT--S--GGGTT-----GGGGS-HHHHHHHHHHHS--S-B-SSTTS--S-SSTT-PPP--GGGGS-HHHHHHHHHHHHHHSEEEEEE-SS-EEETT-------S-----S--S-HHHHHHHHHHHHHHHHHHHHHHHHHHHS--PPPPPPP--PPP-------S--SS-GGGG-TTT-S----SS-HHHHTT--EEEEEEEE--TT-GGGS-GGG-SS--SS--PPPHHHHHHHHHHHHHHHHHHHHHHTT-SS--SEEEEEEEE-S-SSHHHHHHHHHHHHGGGGG----SEEEEEEEEEEEEETTEEEEEEEESS---TTS-HHHHHHHHHHHHHHHS--S--PPPHHHHHHHHHHHHHHHHHHSTTHHHHSHHHHHHHHHHHHHHHHHT-HHHHHHHHHHHHHHHHHHHHHHHHHHHHHHHHHH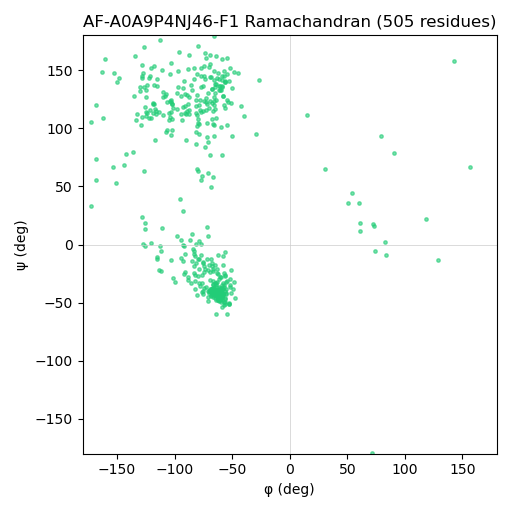HHHHHTT--S----PPP-------------------

Nearest PDB structures (foldseek):
  8otz-assembly1_KC  TM=3.216E-01  e=5.741E+00  Bos taurus
  8otz-assembly1_KO  TM=3.958E-01  e=9.631E+00  Bos taurus

InterPro domains:
  IPR038883 Uncharacterized protein AN11006-like [PTHR42085] (60-137)
  IPR058252 Probable treble clef zinc finger, fungi [PF26648] (27-58)